Protein AF-A0A2V5ZTZ6-F1 (afdb_monomer_lite)

Radius of gyration: 26.8 Å; chains: 1; bounding box: 62×93×80 Å

Foldseek 3Di:
DDDDDDDDDDDDDDDDDPPPDPPPDPADEAEDVPNPPAPQVLLPPQSHQEYEYFFDEHQAQHEHAEAHEYEWLQFPHFLPPDDQSDRSAHEYEHPDQDEATESYEYNAENYEDGGHRFEFAHHADAEQEHYEYEQRHAQYEYERYEQEHSADAHQDPRFEGEDYEYEQAHENYEYERYEHEPFETQAETEPYEAYAPPRPYHHEQYEAENYEHEHTAYQHYEYEDYEYHHQNEYENYEYYQYEQEHTHYAEAYEPYHANAAYAQYEAANYEYYHQHYPYLHYEDAEAEHYLRQLNYEHALYEQLYWQSYADYEYDPVSCVVCVPRAHAQFAYHQNALQFADDPVSPVHGGYHYYPRYDYPQYFSDHPPPTDRHRVQADQALVCLPPCSQQSHAQPVRHGAPHSVRSSCCNVPVD

Sequence (414 aa):
MPKLKTIGAVALAAALALLVAPASQAVTTCNVPGDHATIQSAATDASCDIIKVAPGVYNENVTVTHSCEIDGAQAGNPFSGRTSGGPGESTVNSTSTVGSSARFTILAIDVTIDGFTIKNNANTLGAATGVVVKGVGNDAVIVNNILDTITTPDTSSNGTAQAVYLENGPDGVNIENNEMKNISSNRSAKGVLIGDSAAPSPSNNVQVKGNSIHDVTSTTRGAYGVSMGNIMGASGLMILKNDITNLNGGCWIHAIGMERDTPSLVVMDNNISALNTGSLDRTAVWFESNPSFGSALVHNNNFDLTPAAYGIAVHPLLAAAFPNASVNGTCNWWNSPSGPTTPSNPAGTGAQVSSNVSYNPWLIAPAPGGNCFGGNVPTAAAQCKNGGWMTSTRSDGSTFKNQGDCIQYVNTGK

Secondary structure (DSSP, 8-state):
--PPPP-PPPP---------PPP-PPPPEEEETTT-SSHHHHHT-TT-SEEEEPSEEEE--EEE-S--EEE-TTTTS-STT--TT-TTSEEEE---SSS-EEEEEE-SSS-EEESEEEEEE--SSS-EEEEEE-TT-TT-EEES-EEEEEEE---STT--EEEEEE-S--SS-EEES-EEEEEEESS-EEEEEE--TT-SS--TT-EEES-EE--EEESSSEEEEEEE--TT--TT-EEES-EE--EEESSEEEEEEE-S--TT-EEES-EEE-EE-SSS-EEEEEESS-TTGGG-EEES-EEE--TTSEEEEE-HHHHHHSTT--EE-TT-B-SSTT-EEBTTBTT--EEEE-TTEE--SEESSSTTT--EEET-S--STTTTTTTGGGT-B-TTSPBPSSHHHHHHHHHH--

Structure (mmCIF, N/CA/C/O backbone):
data_AF-A0A2V5ZTZ6-F1
#
_entry.id   AF-A0A2V5ZTZ6-F1
#
loop_
_atom_site.group_PDB
_atom_site.id
_atom_site.type_symbol
_atom_site.label_atom_id
_atom_site.label_alt_id
_atom_site.label_comp_id
_atom_site.label_asym_id
_atom_site.label_entity_id
_atom_site.label_seq_id
_atom_site.pdbx_PDB_ins_code
_atom_site.Cartn_x
_atom_site.Cartn_y
_atom_site.Cartn_z
_atom_site.occupancy
_atom_site.B_iso_or_equiv
_atom_site.auth_seq_id
_atom_site.auth_comp_id
_atom_site.auth_asym_id
_atom_site.auth_atom_id
_atom_site.pdbx_PDB_model_num
ATOM 1 N N . MET A 1 1 ? 35.922 -71.800 31.425 1.00 34.78 1 MET A N 1
ATOM 2 C CA . MET A 1 1 ? 35.309 -70.837 30.482 1.00 34.78 1 MET A CA 1
ATOM 3 C C . MET A 1 1 ? 33.807 -71.109 30.451 1.00 34.78 1 MET A C 1
ATOM 5 O O . MET A 1 1 ? 33.491 -72.284 30.341 1.00 34.78 1 MET A O 1
ATOM 9 N N . PRO A 1 2 ? 32.883 -70.133 30.492 1.00 42.34 2 PRO A N 1
ATOM 10 C CA . PRO A 1 2 ? 32.858 -68.830 31.159 1.00 42.34 2 PRO A CA 1
ATOM 11 C C . PRO A 1 2 ? 31.794 -68.761 32.291 1.00 42.34 2 PRO A C 1
ATOM 13 O O . PRO A 1 2 ? 30.915 -69.607 32.413 1.00 42.34 2 PRO A O 1
ATOM 16 N N . LYS A 1 3 ? 31.906 -67.725 33.132 1.00 39.28 3 LYS A N 1
ATOM 17 C CA . LYS A 1 3 ? 30.974 -67.343 34.207 1.00 39.28 3 LYS A CA 1
ATOM 18 C C . LYS A 1 3 ? 29.676 -66.772 33.611 1.00 39.28 3 LYS A C 1
ATOM 20 O O . LYS A 1 3 ? 29.757 -65.853 32.797 1.00 39.28 3 LYS A O 1
ATOM 25 N N . LEU A 1 4 ? 28.510 -67.254 34.046 1.00 36.12 4 LEU A N 1
ATOM 26 C CA . LEU A 1 4 ? 27.215 -66.646 33.719 1.00 36.12 4 LEU A CA 1
ATOM 27 C C . LEU A 1 4 ? 26.954 -65.461 34.664 1.00 36.12 4 LEU A C 1
ATOM 29 O O . LEU A 1 4 ? 26.982 -65.612 35.884 1.00 36.12 4 LEU A O 1
ATOM 33 N N . LYS A 1 5 ? 26.765 -64.273 34.082 1.00 40.12 5 LYS A N 1
ATOM 34 C CA . LYS A 1 5 ? 26.452 -63.017 34.772 1.00 40.12 5 LYS A CA 1
ATOM 35 C C . LYS A 1 5 ? 24.967 -62.961 35.133 1.00 40.12 5 LYS A C 1
ATOM 37 O O . LYS A 1 5 ? 24.113 -63.179 34.281 1.00 40.12 5 LYS A O 1
ATOM 42 N N . THR A 1 6 ? 24.692 -62.588 36.376 1.00 44.69 6 THR A N 1
ATOM 43 C CA . THR A 1 6 ? 23.394 -62.149 36.891 1.00 44.69 6 THR A CA 1
ATOM 44 C C . THR A 1 6 ? 22.947 -60.880 36.158 1.00 44.69 6 THR A C 1
ATOM 46 O O . THR A 1 6 ? 23.679 -59.891 36.155 1.00 44.69 6 THR A O 1
ATOM 49 N N . ILE A 1 7 ? 21.761 -60.892 35.545 1.00 43.97 7 ILE A N 1
ATOM 50 C CA . ILE A 1 7 ? 21.090 -59.692 35.026 1.00 43.97 7 ILE A CA 1
ATOM 51 C C . ILE A 1 7 ? 19.931 -59.393 35.977 1.00 43.97 7 ILE A C 1
ATOM 53 O O . ILE A 1 7 ? 19.023 -60.207 36.130 1.00 43.97 7 ILE A O 1
ATOM 57 N N . GLY A 1 8 ? 20.009 -58.249 36.658 1.00 37.72 8 GLY A N 1
ATOM 58 C CA . GLY A 1 8 ? 18.934 -57.718 37.490 1.00 37.72 8 GLY A CA 1
ATOM 59 C C . GLY A 1 8 ? 17.799 -57.174 36.625 1.00 37.72 8 GLY A C 1
ATOM 60 O O . GLY A 1 8 ? 18.041 -56.461 35.653 1.00 37.72 8 GLY A O 1
ATOM 61 N N . ALA A 1 9 ? 16.564 -57.517 36.984 1.00 39.88 9 ALA A N 1
ATOM 62 C CA . ALA A 1 9 ? 15.365 -56.942 36.395 1.00 39.88 9 ALA A CA 1
ATOM 63 C C . ALA A 1 9 ? 15.115 -55.551 37.000 1.00 39.88 9 ALA A C 1
ATOM 65 O O . ALA A 1 9 ? 14.920 -55.416 38.207 1.00 39.88 9 ALA A O 1
ATOM 66 N N . VAL A 1 10 ? 15.133 -54.521 36.156 1.00 41.59 10 VAL A N 1
ATOM 67 C CA . VAL A 1 10 ? 14.674 -53.168 36.492 1.00 41.59 10 VAL A CA 1
ATOM 68 C C . VAL A 1 10 ? 13.153 -53.151 36.340 1.00 41.59 10 VAL A C 1
ATOM 70 O O . VAL A 1 10 ? 12.635 -53.429 35.260 1.00 41.59 10 VAL A O 1
ATOM 73 N N . ALA A 1 11 ? 12.435 -52.856 37.424 1.00 41.31 11 ALA A N 1
ATOM 74 C CA . ALA A 1 11 ? 10.990 -52.665 37.401 1.00 41.31 11 ALA A CA 1
ATOM 75 C C . ALA A 1 11 ? 10.653 -51.336 36.703 1.00 41.31 11 ALA A C 1
ATOM 77 O O . ALA A 1 11 ? 11.054 -50.267 37.162 1.00 41.31 11 ALA A O 1
ATOM 78 N N . LEU A 1 12 ? 9.923 -51.410 35.590 1.00 38.31 12 LEU A N 1
ATOM 79 C CA . LEU A 1 12 ? 9.420 -50.252 34.858 1.00 38.31 12 LEU A CA 1
ATOM 80 C C . LEU A 1 12 ? 8.070 -49.837 35.467 1.00 38.31 12 LEU A C 1
ATOM 82 O O . LEU A 1 12 ? 7.050 -50.479 35.225 1.00 38.31 12 LEU A O 1
ATOM 86 N N . ALA A 1 13 ? 8.064 -48.789 36.290 1.00 42.53 13 ALA A N 1
ATOM 87 C CA . ALA A 1 13 ? 6.831 -48.157 36.750 1.00 42.53 13 ALA A CA 1
ATOM 88 C C . ALA A 1 13 ? 6.291 -47.255 35.629 1.00 42.53 13 ALA A C 1
ATOM 90 O O . ALA A 1 13 ? 6.868 -46.211 35.329 1.00 42.53 13 ALA A O 1
ATOM 91 N N . ALA A 1 14 ? 5.199 -47.669 34.985 1.00 46.06 14 ALA A N 1
ATOM 92 C CA . ALA A 1 14 ? 4.486 -46.836 34.027 1.00 46.06 14 ALA A CA 1
ATOM 93 C C . ALA A 1 14 ? 3.700 -45.753 34.784 1.00 46.06 14 ALA A C 1
ATOM 95 O O . ALA A 1 14 ? 2.703 -46.043 35.444 1.00 46.06 14 ALA A O 1
ATOM 96 N N . ALA A 1 15 ? 4.160 -44.504 34.701 1.00 45.56 15 ALA A N 1
ATOM 97 C CA . ALA A 1 15 ? 3.392 -43.347 35.138 1.00 45.56 15 ALA A CA 1
ATOM 98 C C . ALA A 1 15 ? 2.263 -43.096 34.126 1.00 45.56 15 ALA A C 1
ATOM 100 O O . ALA A 1 15 ? 2.507 -42.688 32.991 1.00 45.56 15 ALA A O 1
ATOM 101 N N . LEU A 1 16 ? 1.027 -43.380 34.532 1.00 44.06 16 LEU A N 1
ATOM 102 C CA . LEU A 1 16 ? -0.172 -43.078 33.760 1.00 44.06 16 LEU A CA 1
ATOM 103 C C . LEU A 1 16 ? -0.429 -41.564 33.842 1.00 44.06 16 LEU A C 1
ATOM 105 O O . LEU A 1 16 ? -0.977 -41.073 34.827 1.00 44.06 16 LEU A O 1
ATOM 109 N N . ALA A 1 17 ? 0.016 -40.814 32.833 1.00 47.84 17 ALA A N 1
ATOM 110 C CA . ALA A 1 17 ? -0.314 -39.401 32.696 1.00 47.84 17 ALA A CA 1
ATOM 111 C C . ALA A 1 17 ? -1.806 -39.266 32.350 1.00 47.84 17 ALA A C 1
ATOM 113 O O . ALA A 1 17 ? -2.241 -39.644 31.262 1.00 47.84 17 ALA A O 1
ATOM 114 N N . LEU A 1 18 ? -2.595 -38.749 33.292 1.00 45.50 18 LEU A N 1
ATOM 115 C CA . LEU A 1 18 ? -3.958 -38.290 33.040 1.00 45.50 18 LEU A CA 1
ATOM 116 C C . LEU A 1 18 ? -3.898 -37.140 32.025 1.00 45.50 18 LEU A C 1
ATOM 118 O O . LEU A 1 18 ? -3.498 -36.027 32.360 1.00 45.50 18 LEU A O 1
ATOM 122 N N . LEU A 1 19 ? -4.281 -37.424 30.780 1.00 45.88 19 LEU A N 1
ATOM 123 C CA . LEU A 1 19 ? -4.576 -36.419 29.763 1.00 45.88 19 LEU A CA 1
ATOM 124 C C . LEU A 1 19 ? -5.834 -35.663 30.202 1.00 45.88 19 LEU A C 1
ATOM 126 O O . LEU A 1 19 ? -6.956 -36.082 29.926 1.00 45.88 19 LEU A O 1
ATOM 130 N N . VAL A 1 20 ? -5.647 -34.562 30.927 1.00 53.38 20 VAL A N 1
ATOM 131 C CA . VAL A 1 20 ? -6.710 -33.578 31.128 1.00 53.38 20 VAL A CA 1
ATOM 132 C C . VAL A 1 20 ? -6.889 -32.880 29.785 1.00 53.38 20 VAL A C 1
ATOM 134 O O . VAL A 1 20 ? -6.042 -32.087 29.380 1.00 53.38 20 VAL A O 1
ATOM 137 N N . ALA A 1 21 ? -7.954 -33.223 29.059 1.00 53.81 21 ALA A N 1
ATOM 138 C CA . ALA A 1 21 ? -8.371 -32.429 27.913 1.00 53.81 21 ALA A CA 1
ATOM 139 C C . ALA A 1 21 ? -8.603 -30.992 28.411 1.00 53.81 21 ALA A C 1
ATOM 141 O O . ALA A 1 21 ? -9.326 -30.828 29.402 1.00 53.81 21 ALA A O 1
ATOM 142 N N . PRO A 1 22 ? -7.982 -29.963 27.805 1.00 54.72 22 PRO A N 1
ATOM 143 C CA . PRO A 1 22 ? -8.272 -28.593 28.191 1.00 54.72 22 PRO A CA 1
ATOM 144 C C . PRO A 1 22 ? -9.772 -28.371 28.009 1.00 54.72 22 PRO A C 1
ATOM 146 O O . PRO A 1 22 ? -10.335 -28.694 26.961 1.00 54.72 22 PRO A O 1
ATOM 149 N N . ALA A 1 23 ? -10.433 -27.892 29.062 1.00 57.75 23 ALA A N 1
ATOM 150 C CA . ALA A 1 23 ? -11.825 -27.498 28.967 1.00 57.75 23 ALA A CA 1
ATOM 151 C C . ALA A 1 23 ? -11.928 -26.437 27.866 1.00 57.75 23 ALA A C 1
ATOM 153 O O . ALA A 1 23 ? -11.261 -25.406 27.943 1.00 57.75 23 ALA A O 1
ATOM 154 N N . SER A 1 24 ? -12.725 -26.718 26.834 1.00 56.78 24 SER A N 1
ATOM 155 C CA . SER A 1 24 ? -13.100 -25.728 25.829 1.00 56.78 24 SER A CA 1
ATOM 156 C C . SER A 1 24 ? -13.794 -24.592 26.569 1.00 56.78 24 SER A C 1
ATOM 158 O O . SER A 1 24 ? -14.927 -24.767 27.022 1.00 56.78 24 SER A O 1
ATOM 160 N N . GLN A 1 25 ? -13.108 -23.464 26.758 1.00 62.56 25 GLN A N 1
ATOM 161 C CA . GLN A 1 25 ? -13.769 -22.268 27.265 1.00 62.56 25 GLN A CA 1
ATOM 162 C C . GLN A 1 25 ? -14.837 -21.874 26.242 1.00 62.56 25 GLN A C 1
ATOM 164 O O . GLN A 1 25 ? -14.611 -21.958 25.033 1.00 62.56 25 GLN A O 1
ATOM 169 N N . ALA A 1 26 ? -16.041 -21.578 26.725 1.00 78.12 26 ALA A N 1
ATOM 170 C CA . ALA A 1 26 ? -17.109 -21.115 25.859 1.00 78.12 26 ALA A CA 1
ATOM 171 C C . ALA A 1 26 ? -16.750 -19.704 25.389 1.00 78.12 26 ALA A C 1
ATOM 173 O O . ALA A 1 26 ? -16.472 -18.849 26.224 1.00 78.12 26 ALA A O 1
ATOM 174 N N . VAL A 1 27 ? -16.757 -19.490 24.073 1.00 88.06 27 VAL A N 1
ATOM 175 C CA . VAL A 1 27 ? -16.542 -18.170 23.473 1.00 88.06 27 VAL A CA 1
ATOM 176 C C . VAL A 1 27 ? -17.645 -17.233 23.959 1.00 88.06 27 VAL A C 1
ATOM 178 O O . VAL A 1 27 ? -18.832 -17.515 23.771 1.00 88.06 27 VAL A O 1
ATOM 181 N N . THR A 1 28 ? -17.259 -16.138 24.596 1.00 96.44 28 THR A N 1
ATOM 182 C CA . THR A 1 28 ? -18.169 -15.148 25.165 1.00 96.44 28 THR A CA 1
ATOM 183 C C . THR A 1 28 ? -18.367 -14.006 24.177 1.00 96.44 28 THR A C 1
ATOM 185 O O . THR A 1 28 ? -17.415 -13.371 23.723 1.00 96.44 28 THR A O 1
ATOM 188 N N . THR A 1 29 ? -19.626 -13.743 23.829 1.00 98.00 29 THR A N 1
ATOM 189 C CA . THR A 1 29 ? -20.008 -12.653 22.926 1.00 98.00 29 THR A CA 1
ATOM 190 C C . THR A 1 29 ? -20.604 -11.491 23.708 1.00 98.00 29 THR A C 1
ATOM 192 O O . THR A 1 29 ? -21.544 -11.685 24.475 1.00 98.00 29 THR A O 1
ATOM 195 N N . CYS A 1 30 ? -20.101 -10.289 23.447 1.00 98.56 30 CYS A N 1
ATOM 196 C CA . CYS A 1 30 ? -20.550 -9.031 24.025 1.00 98.56 30 CYS A CA 1
ATOM 197 C C . CYS A 1 30 ? -21.150 -8.134 22.937 1.00 98.56 30 CYS A C 1
ATOM 199 O O . CYS A 1 30 ? -20.529 -7.907 21.899 1.00 98.56 30 CYS A O 1
ATOM 201 N N . ASN A 1 31 ? -22.350 -7.603 23.162 1.00 98.62 31 ASN A N 1
ATOM 202 C CA . ASN A 1 31 ? -23.074 -6.779 22.193 1.00 98.62 31 ASN A CA 1
ATOM 203 C C . ASN A 1 31 ? -22.972 -5.283 22.522 1.00 98.62 31 ASN A C 1
ATOM 205 O O . ASN A 1 31 ? -23.121 -4.877 23.678 1.00 98.62 31 ASN A O 1
ATOM 209 N N . VAL A 1 32 ? -22.778 -4.454 21.490 1.00 98.62 32 VAL A N 1
ATOM 210 C CA . VAL A 1 32 ? -22.626 -2.996 21.594 1.00 98.62 32 VAL A CA 1
ATOM 211 C C . VAL A 1 32 ? -23.535 -2.270 20.582 1.00 98.62 32 VAL A C 1
ATOM 213 O O . VAL A 1 32 ? -23.278 -2.333 19.384 1.00 98.62 32 VAL A O 1
ATOM 216 N N . PRO A 1 33 ? -24.541 -1.484 21.008 1.00 97.81 33 PRO A N 1
ATOM 217 C CA . PRO A 1 33 ? -25.041 -1.399 22.370 1.00 97.81 33 PRO A CA 1
ATOM 218 C C . PRO A 1 33 ? -25.793 -2.678 22.764 1.00 97.81 33 PRO A C 1
ATOM 220 O O . PRO A 1 33 ? -26.452 -3.309 21.939 1.00 97.81 33 PRO A O 1
ATOM 223 N N . GLY A 1 34 ? -25.736 -3.028 24.043 1.00 96.81 34 GLY A N 1
ATOM 224 C CA . GLY A 1 34 ? -26.423 -4.193 24.591 1.00 96.81 34 GLY A CA 1
ATOM 225 C C . GLY A 1 34 ? -25.870 -4.520 25.967 1.00 96.81 34 GLY A C 1
ATOM 226 O O . GLY A 1 34 ? -26.207 -3.846 26.938 1.00 96.81 34 GLY A O 1
ATOM 227 N N . ASP A 1 35 ? -24.977 -5.506 26.015 1.00 97.94 35 ASP A N 1
ATOM 228 C CA . ASP A 1 35 ? -24.222 -5.878 27.218 1.00 97.94 35 ASP A CA 1
ATOM 229 C C . ASP A 1 35 ? -23.312 -4.727 27.674 1.00 97.94 35 ASP A C 1
ATOM 231 O O . ASP A 1 35 ? -23.128 -4.484 28.866 1.00 97.94 35 ASP A O 1
ATOM 235 N N . HIS A 1 36 ? -22.813 -3.959 26.704 1.00 98.38 36 HIS A N 1
ATOM 236 C CA . HIS A 1 36 ? -21.977 -2.786 26.906 1.00 98.38 36 HIS A CA 1
ATOM 237 C C . HIS A 1 36 ? -22.566 -1.580 26.172 1.00 98.38 36 HIS A C 1
ATOM 239 O O . HIS A 1 36 ? -23.129 -1.700 25.083 1.00 98.38 36 HIS A O 1
ATOM 245 N N . ALA A 1 37 ? -22.441 -0.389 26.761 1.00 97.75 37 ALA A N 1
ATOM 246 C CA . ALA A 1 37 ? -22.966 0.843 26.165 1.00 97.75 37 ALA A CA 1
ATOM 247 C C . ALA A 1 37 ? -22.053 1.412 25.067 1.00 97.75 37 ALA A C 1
ATOM 249 O O . ALA A 1 37 ? -22.526 2.120 24.180 1.00 97.75 37 ALA A O 1
ATOM 250 N N . THR A 1 38 ? -20.751 1.127 25.143 1.00 97.94 38 THR A N 1
ATOM 251 C CA . THR A 1 38 ? -19.725 1.661 24.238 1.00 97.94 38 THR A CA 1
ATOM 252 C C . THR A 1 38 ? -18.763 0.566 23.800 1.00 97.94 38 THR A C 1
ATOM 254 O O . THR A 1 38 ? -18.580 -0.419 24.525 1.00 97.94 38 THR A O 1
ATOM 257 N N . ILE A 1 39 ? -18.105 0.760 22.655 1.00 98.44 39 ILE A N 1
ATOM 258 C CA . ILE A 1 39 ? -17.113 -0.194 22.145 1.00 98.44 39 ILE A CA 1
ATOM 259 C C . ILE A 1 39 ? -15.952 -0.290 23.134 1.00 98.44 39 ILE A C 1
ATOM 261 O O . ILE A 1 39 ? -15.530 -1.390 23.480 1.00 98.44 39 ILE A O 1
ATOM 265 N N . GLN A 1 40 ? -15.486 0.845 23.670 1.00 97.69 40 GLN A N 1
ATOM 266 C CA . GLN A 1 40 ? -14.411 0.854 24.658 1.00 97.69 40 GLN A CA 1
ATOM 267 C C . GLN A 1 40 ? -14.766 0.052 25.914 1.00 97.69 40 GLN A C 1
ATOM 269 O O . GLN A 1 40 ? -13.901 -0.625 26.458 1.00 97.69 40 GLN A O 1
ATOM 274 N N . SER A 1 41 ? -16.010 0.118 26.400 1.00 98.06 41 SER A N 1
ATOM 275 C CA . SER A 1 41 ? -16.384 -0.628 27.606 1.00 98.06 41 SER A CA 1
ATOM 276 C C . SER A 1 41 ? -16.367 -2.143 27.389 1.00 98.06 41 SER A C 1
ATOM 278 O O . SER A 1 41 ? -15.971 -2.853 28.306 1.00 98.06 41 SER A O 1
ATOM 280 N N . ALA A 1 42 ? -16.709 -2.620 26.187 1.00 98.38 42 ALA A N 1
ATOM 281 C CA . ALA A 1 42 ? -16.557 -4.026 25.813 1.00 98.38 42 ALA A CA 1
ATOM 282 C C . ALA A 1 42 ? -15.079 -4.398 25.596 1.00 98.38 42 ALA A C 1
ATOM 284 O O . ALA A 1 42 ? -14.621 -5.423 26.079 1.00 98.38 42 ALA A O 1
ATOM 285 N N . ALA A 1 43 ? -14.295 -3.534 24.941 1.00 98.00 43 ALA A N 1
ATOM 286 C CA . ALA A 1 43 ? -12.868 -3.764 24.689 1.00 98.00 43 ALA A CA 1
ATOM 287 C C . ALA A 1 43 ? -11.995 -3.745 25.960 1.00 98.00 43 ALA A C 1
ATOM 289 O O . ALA A 1 43 ? -10.869 -4.231 25.936 1.00 98.00 43 ALA A O 1
ATOM 290 N N . THR A 1 44 ? -12.494 -3.180 27.062 1.00 97.44 44 THR A N 1
ATOM 291 C CA . THR A 1 44 ? -11.861 -3.255 28.390 1.00 97.44 44 THR A CA 1
ATOM 292 C C . THR A 1 44 ? -12.245 -4.536 29.141 1.00 97.44 44 THR A C 1
ATOM 294 O O . THR A 1 44 ? -11.541 -4.943 30.067 1.00 97.44 44 THR A O 1
ATOM 297 N N . ASP A 1 45 ? -13.368 -5.160 28.785 1.00 97.44 45 ASP A N 1
ATOM 298 C CA . ASP A 1 45 ? -13.835 -6.381 29.427 1.00 97.44 45 ASP A CA 1
ATOM 299 C C . ASP A 1 45 ? -13.116 -7.593 28.828 1.00 97.44 45 ASP A C 1
ATOM 301 O O . ASP A 1 45 ? -13.455 -8.088 27.755 1.00 97.44 45 ASP A O 1
ATOM 305 N N . ALA A 1 46 ? -12.107 -8.078 29.552 1.00 96.50 46 ALA A N 1
ATOM 306 C CA . ALA A 1 46 ? -11.300 -9.226 29.148 1.00 96.50 46 ALA A CA 1
ATOM 307 C C . ALA A 1 46 ? -12.086 -10.548 29.071 1.00 96.50 46 ALA A C 1
ATOM 309 O O . ALA A 1 46 ? -11.518 -11.553 28.655 1.00 96.50 46 ALA A O 1
ATOM 310 N N . SER A 1 47 ? -13.356 -10.576 29.496 1.00 96.25 47 SER A N 1
ATOM 311 C CA . SER A 1 47 ? -14.233 -11.725 29.270 1.00 96.25 47 SER A CA 1
ATOM 312 C C . SER A 1 47 ? -14.873 -11.726 27.882 1.00 96.25 47 SER A C 1
ATOM 314 O O . SER A 1 47 ? -15.386 -12.759 27.478 1.00 96.25 47 SER A O 1
ATOM 316 N N . CYS A 1 48 ? -14.838 -10.615 27.141 1.00 97.81 48 CYS A N 1
ATOM 317 C CA . CYS A 1 48 ? -15.362 -10.548 25.782 1.00 97.81 48 CYS A CA 1
ATOM 318 C C . CYS A 1 48 ? -14.352 -11.120 24.780 1.00 97.81 48 CYS A C 1
ATOM 320 O O . CYS A 1 48 ? -13.373 -10.451 24.444 1.00 97.81 48 CYS A O 1
ATOM 322 N N . ASP A 1 49 ? -14.631 -12.317 24.260 1.00 97.94 49 ASP A N 1
ATOM 323 C CA . ASP A 1 49 ? -13.866 -12.917 23.160 1.00 97.94 49 ASP A CA 1
ATOM 324 C C . ASP A 1 49 ? -14.287 -12.321 21.807 1.00 97.94 49 ASP A C 1
ATOM 326 O O . ASP A 1 49 ? -13.449 -12.047 20.951 1.00 97.94 49 ASP A O 1
ATOM 330 N N . ILE A 1 50 ? -15.596 -12.096 21.628 1.00 98.50 50 ILE A N 1
ATOM 331 C CA . ILE A 1 50 ? -16.184 -11.489 20.426 1.00 98.50 50 ILE A CA 1
ATOM 332 C C . ILE A 1 50 ? -17.025 -10.278 20.829 1.00 98.50 50 ILE A C 1
ATOM 334 O O . ILE A 1 50 ? -17.966 -10.396 21.613 1.00 98.50 50 ILE A O 1
ATOM 338 N N . ILE A 1 51 ? -16.740 -9.117 20.250 1.00 98.81 51 ILE A N 1
ATOM 339 C CA . ILE A 1 51 ? -17.459 -7.862 20.469 1.00 98.81 51 ILE A CA 1
ATOM 340 C C . ILE A 1 51 ? -18.258 -7.537 19.205 1.00 98.81 51 ILE A C 1
ATOM 342 O O . ILE A 1 51 ? -17.704 -7.063 18.218 1.00 98.81 51 ILE A O 1
ATOM 346 N N . LYS A 1 52 ? -19.574 -7.766 19.235 1.00 98.81 52 LYS A N 1
ATOM 347 C CA . LYS A 1 52 ? -20.493 -7.454 18.129 1.00 98.81 52 LYS A CA 1
ATOM 348 C C . LYS A 1 52 ? -21.001 -6.021 18.258 1.00 98.81 52 LYS A C 1
ATOM 350 O O . LYS A 1 52 ? -21.763 -5.700 19.171 1.00 98.81 52 LYS A O 1
ATOM 355 N N . VAL A 1 53 ? -20.619 -5.163 17.322 1.00 98.88 53 VAL A N 1
ATOM 356 C CA . VAL A 1 53 ? -21.021 -3.758 17.267 1.00 98.88 53 VAL A CA 1
ATOM 357 C C . VAL A 1 53 ? -22.144 -3.586 16.247 1.00 98.88 53 VAL A C 1
ATOM 359 O O . VAL A 1 53 ? -22.000 -3.881 15.064 1.00 98.88 53 VAL A O 1
ATOM 362 N N . ALA A 1 54 ? -23.297 -3.110 16.707 1.00 98.75 54 ALA A N 1
ATOM 363 C CA . ALA A 1 54 ? -24.456 -2.853 15.866 1.00 98.75 54 ALA A CA 1
ATOM 364 C C . ALA A 1 54 ? -24.228 -1.637 14.939 1.00 98.75 54 ALA A C 1
ATOM 366 O O . ALA A 1 54 ? -23.300 -0.847 15.152 1.00 98.75 54 ALA A O 1
ATOM 367 N N . PRO A 1 55 ? -25.066 -1.438 13.902 1.00 98.69 55 PRO A N 1
ATOM 368 C CA . PRO A 1 55 ? -25.014 -0.223 13.097 1.00 98.69 55 PRO A CA 1
ATOM 369 C C . PRO A 1 55 ? -25.232 1.023 13.959 1.00 98.69 55 PRO A C 1
ATOM 371 O O . PRO A 1 55 ? -26.137 1.066 14.795 1.00 98.69 55 PRO A O 1
ATOM 374 N N . GLY A 1 56 ? -24.428 2.057 13.737 1.00 98.06 56 GLY A N 1
ATOM 375 C CA . GLY A 1 56 ? -24.482 3.272 14.539 1.00 98.06 56 GLY A CA 1
ATOM 376 C C . GLY A 1 56 ? -23.214 4.104 14.445 1.00 98.06 56 GLY A C 1
ATOM 377 O O . GLY A 1 56 ? -22.199 3.671 13.903 1.00 98.06 56 GLY A O 1
ATOM 378 N N . VAL A 1 57 ? -23.273 5.322 14.981 1.00 97.25 57 VAL A N 1
ATOM 379 C CA . VAL A 1 57 ? -22.107 6.205 15.090 1.00 97.25 57 VAL A CA 1
ATOM 380 C C . VAL A 1 57 ? -21.563 6.140 16.513 1.00 97.25 57 VAL A C 1
ATOM 382 O O . VAL A 1 57 ? -22.260 6.489 17.464 1.00 97.25 57 VAL A O 1
ATOM 385 N N . TYR A 1 58 ? -20.300 5.749 16.632 1.00 96.69 58 TYR A N 1
ATOM 386 C CA . TYR A 1 58 ? -19.559 5.603 17.877 1.00 96.69 58 TYR A CA 1
ATOM 387 C C . TYR A 1 58 ? -18.422 6.620 17.878 1.00 96.69 58 TYR A C 1
ATOM 389 O O . TYR A 1 58 ? -17.394 6.459 17.218 1.00 96.69 58 TYR A O 1
ATOM 397 N N . ASN A 1 59 ? -18.622 7.724 18.591 1.00 93.56 59 ASN A N 1
ATOM 398 C CA . ASN A 1 59 ? -17.592 8.745 18.728 1.00 93.56 59 ASN A CA 1
ATOM 399 C C . ASN A 1 59 ? -16.642 8.313 19.858 1.00 93.56 59 ASN A C 1
ATOM 401 O O . ASN A 1 59 ? -16.821 8.697 21.013 1.00 93.56 59 ASN A O 1
ATOM 405 N N . GLU A 1 60 ? -15.660 7.472 19.533 1.00 93.19 60 GLU A N 1
ATOM 406 C CA . GLU A 1 60 ? -14.763 6.835 20.502 1.00 93.19 60 GLU A CA 1
ATOM 407 C C . GLU A 1 60 ? -13.302 6.809 20.012 1.00 93.19 60 GLU A C 1
ATOM 409 O O . GLU A 1 60 ? -13.013 6.867 18.814 1.00 93.19 60 GLU A O 1
ATOM 414 N N . ASN A 1 61 ? -12.372 6.724 20.968 1.00 92.75 61 ASN A N 1
ATOM 415 C CA . ASN A 1 61 ? -11.013 6.222 20.761 1.00 92.75 61 ASN A CA 1
ATOM 416 C C . ASN A 1 61 ? -10.949 4.879 21.494 1.00 92.75 61 ASN A C 1
ATOM 418 O O . ASN A 1 61 ? -10.972 4.877 22.724 1.00 92.75 61 ASN A O 1
ATOM 422 N N . VAL A 1 62 ? -10.905 3.765 20.773 1.00 96.12 62 VAL A N 1
ATOM 423 C CA . VAL A 1 62 ? -10.939 2.426 21.365 1.00 96.12 62 VAL A CA 1
ATOM 424 C C . VAL A 1 62 ? -9.516 1.917 21.556 1.00 96.12 62 VAL A C 1
ATOM 426 O O . VAL A 1 62 ? -8.734 1.840 20.612 1.00 96.12 62 VAL A O 1
ATOM 429 N N . THR A 1 63 ? -9.175 1.557 22.783 1.00 97.31 63 THR 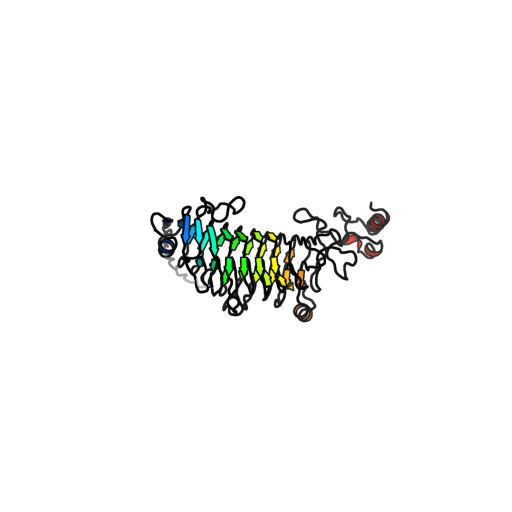A N 1
ATOM 430 C CA . THR A 1 63 ? -7.939 0.862 23.141 1.00 97.31 63 THR A CA 1
ATOM 431 C C . THR A 1 63 ? -8.275 -0.580 23.487 1.00 97.31 63 THR A C 1
ATOM 433 O O . THR A 1 63 ? -9.116 -0.815 24.355 1.00 97.31 63 THR A O 1
ATOM 436 N N . VAL A 1 64 ? -7.618 -1.523 22.813 1.00 98.25 64 VAL A N 1
ATOM 437 C CA . VAL A 1 64 ? -7.848 -2.966 22.944 1.00 98.25 64 VAL A CA 1
ATOM 438 C C . VAL A 1 64 ? -6.665 -3.588 23.673 1.00 98.25 64 VAL A C 1
ATOM 440 O O . VAL A 1 64 ? -5.533 -3.494 23.196 1.00 98.25 64 VAL A O 1
ATOM 443 N N . THR A 1 65 ? -6.909 -4.175 24.845 1.00 96.69 65 THR A N 1
ATOM 444 C CA . THR A 1 65 ? -5.854 -4.637 25.769 1.00 96.69 65 THR A CA 1
ATOM 445 C C . THR A 1 65 ? -5.817 -6.148 25.982 1.00 96.69 65 THR A C 1
ATOM 447 O O . THR A 1 65 ? -4.982 -6.632 26.744 1.00 96.69 65 THR A O 1
ATOM 450 N N . HIS A 1 66 ? -6.683 -6.897 25.306 1.00 97.75 66 HIS A N 1
ATOM 451 C CA . HIS A 1 66 ? -6.701 -8.359 25.287 1.00 97.75 66 HIS A CA 1
ATOM 452 C C . HIS A 1 66 ? -6.992 -8.866 23.871 1.00 97.75 66 HIS A C 1
ATOM 454 O O . HIS A 1 66 ? -7.432 -8.094 23.022 1.00 97.75 66 HIS A O 1
ATOM 460 N N . SER A 1 67 ? -6.700 -10.141 23.613 1.00 98.31 67 SER A N 1
ATOM 461 C CA . SER A 1 67 ? -7.049 -10.782 22.340 1.00 98.31 67 SER A CA 1
ATOM 462 C C . SER A 1 67 ? -8.567 -10.898 22.235 1.00 98.31 67 SER A C 1
ATOM 464 O O . SER A 1 67 ? -9.208 -11.392 23.163 1.00 98.31 67 SER A O 1
ATOM 466 N N . CYS A 1 68 ? -9.128 -10.408 21.134 1.00 98.31 68 CYS A N 1
ATOM 467 C CA . CYS A 1 68 ? -10.550 -10.495 20.832 1.00 98.31 68 CYS A CA 1
ATOM 468 C C . CYS A 1 68 ? -10.821 -10.200 19.352 1.00 98.31 68 CYS A C 1
ATOM 470 O O . CYS A 1 68 ? -10.004 -9.605 18.640 1.00 98.31 68 CYS A O 1
ATOM 472 N N . GLU A 1 69 ? -12.005 -10.588 18.897 1.00 98.75 69 GLU A N 1
ATOM 473 C CA . GLU A 1 69 ? -12.578 -10.156 17.627 1.00 98.75 69 GLU A CA 1
ATOM 474 C C . GLU A 1 69 ? -13.533 -8.990 17.892 1.00 98.75 69 GLU A C 1
ATOM 476 O O . GLU A 1 69 ? -14.447 -9.090 18.710 1.00 98.75 69 GLU A O 1
ATOM 481 N N . ILE A 1 70 ? -13.313 -7.861 17.225 1.00 98.88 70 ILE A N 1
ATOM 482 C CA . ILE A 1 70 ? -14.214 -6.715 17.258 1.00 98.88 70 ILE A CA 1
ATOM 483 C C . ILE A 1 70 ? -14.855 -6.606 15.884 1.00 98.88 70 ILE A C 1
ATOM 485 O O . ILE A 1 70 ? -14.205 -6.253 14.900 1.00 98.88 70 ILE A O 1
ATOM 489 N N . ASP A 1 71 ? -16.152 -6.871 15.859 1.00 98.88 71 ASP A N 1
ATOM 490 C CA . ASP A 1 71 ? -16.951 -6.978 14.654 1.00 98.88 71 ASP A CA 1
ATOM 491 C C . ASP A 1 71 ? -17.874 -5.784 14.526 1.00 98.88 71 ASP A C 1
ATOM 493 O O . ASP A 1 71 ? -18.824 -5.617 15.292 1.00 98.88 71 ASP A O 1
ATOM 497 N N . GLY A 1 72 ? -17.627 -4.965 13.517 1.00 98.88 72 GLY A N 1
ATOM 498 C CA . GLY A 1 72 ? -18.574 -3.967 13.066 1.00 98.88 72 GLY A CA 1
ATOM 499 C C . GLY A 1 72 ? -19.816 -4.621 12.470 1.00 98.88 72 GLY A C 1
ATOM 500 O O . GLY A 1 72 ? -19.860 -5.813 12.162 1.00 98.88 72 GLY A O 1
ATOM 501 N N . ALA A 1 73 ? -20.832 -3.807 12.217 1.00 98.50 73 ALA A N 1
ATOM 502 C CA . ALA A 1 73 ? -22.092 -4.245 11.626 1.00 98.50 73 ALA A CA 1
ATOM 503 C C . ALA A 1 73 ? -21.949 -4.933 10.257 1.00 98.50 73 ALA A C 1
ATOM 505 O O . ALA A 1 73 ? -22.897 -5.559 9.783 1.00 98.50 73 ALA A O 1
ATOM 506 N N . GLN A 1 74 ? -20.792 -4.785 9.608 1.00 98.62 74 GLN A N 1
ATOM 507 C CA . GLN A 1 74 ? -20.468 -5.379 8.317 1.00 98.62 74 GLN A CA 1
ATOM 508 C C . GLN A 1 74 ? -19.324 -6.396 8.406 1.00 98.62 74 GLN A C 1
ATOM 510 O O . GLN A 1 74 ? -18.677 -6.653 7.392 1.00 98.62 74 GLN A O 1
ATOM 515 N N . ALA A 1 75 ? -19.053 -6.959 9.587 1.00 98.69 75 ALA A N 1
ATOM 516 C CA . ALA A 1 75 ? -18.042 -8.001 9.741 1.00 98.69 75 ALA A CA 1
ATOM 517 C C . ALA A 1 75 ? -18.296 -9.164 8.767 1.00 98.69 75 ALA A C 1
ATOM 519 O O . ALA A 1 75 ? -19.442 -9.566 8.535 1.00 98.69 75 ALA A O 1
ATOM 520 N N . GLY A 1 76 ? -17.228 -9.653 8.140 1.00 98.25 76 GLY A N 1
ATOM 521 C CA . GLY A 1 76 ? -17.266 -10.658 7.080 1.00 98.25 76 GLY A CA 1
ATOM 522 C C . GLY A 1 76 ? -17.781 -10.175 5.715 1.00 98.25 76 GLY A C 1
ATOM 523 O O . GLY A 1 76 ? -17.688 -10.930 4.744 1.00 98.25 76 GLY A O 1
ATOM 524 N N . ASN A 1 77 ? -18.302 -8.948 5.591 1.00 98.19 77 ASN A N 1
ATOM 525 C CA . ASN A 1 77 ? -18.790 -8.409 4.319 1.00 98.19 77 ASN A CA 1
ATOM 526 C C . ASN A 1 77 ? -17.727 -7.525 3.649 1.00 98.19 77 ASN A C 1
ATOM 528 O O . ASN A 1 77 ? -17.263 -6.560 4.265 1.00 98.19 77 ASN A O 1
ATOM 532 N N . PRO A 1 78 ? -17.394 -7.758 2.364 1.00 97.12 78 PRO A N 1
ATOM 533 C CA . PRO A 1 78 ? -16.389 -6.963 1.663 1.00 97.12 78 PRO A CA 1
ATOM 534 C C . PRO A 1 78 ? -16.784 -5.482 1.611 1.00 97.12 78 PRO A C 1
ATOM 536 O O . PRO A 1 78 ? -17.965 -5.153 1.520 1.00 97.12 78 PRO A O 1
ATOM 539 N N . PHE A 1 79 ? -15.797 -4.579 1.591 1.00 96.12 79 PHE A N 1
ATOM 540 C CA . PHE A 1 79 ? -16.048 -3.134 1.464 1.00 96.12 79 PHE A CA 1
ATOM 541 C C . PHE A 1 79 ? -16.781 -2.762 0.162 1.00 96.12 79 PHE A C 1
ATOM 543 O O . PHE A 1 79 ? -17.471 -1.746 0.096 1.00 96.12 79 PHE A O 1
ATOM 550 N N . SER A 1 80 ? -16.637 -3.570 -0.893 1.00 94.62 80 SER A N 1
ATOM 551 C CA . SER A 1 80 ? -17.262 -3.299 -2.187 1.00 94.62 80 SER A CA 1
ATOM 552 C C . SER A 1 80 ? -18.788 -3.293 -2.069 1.00 94.62 80 SER A C 1
ATOM 554 O O . SER A 1 80 ? -19.395 -4.247 -1.589 1.00 94.62 80 SER A O 1
ATOM 556 N N . GLY A 1 81 ? -19.418 -2.203 -2.512 1.00 93.31 81 GLY A N 1
ATOM 557 C CA . GLY A 1 81 ? -20.868 -2.007 -2.421 1.00 93.31 81 GLY A CA 1
ATOM 558 C C . GLY A 1 81 ? -21.354 -1.436 -1.084 1.00 93.31 81 GLY A C 1
ATOM 559 O O . GLY A 1 81 ? -22.517 -1.042 -0.987 1.00 93.31 81 GLY A O 1
ATOM 560 N N . ARG A 1 82 ? -20.480 -1.320 -0.077 1.00 97.19 82 ARG A N 1
ATOM 561 C CA . ARG A 1 82 ? -20.773 -0.587 1.159 1.00 97.19 82 ARG A CA 1
ATOM 562 C C . ARG A 1 82 ? -20.591 0.914 0.951 1.00 97.19 82 ARG A C 1
ATOM 564 O O . ARG A 1 82 ? -19.869 1.372 0.069 1.00 97.19 82 ARG A O 1
ATOM 571 N N . THR A 1 83 ? -21.291 1.703 1.762 1.00 97.12 83 THR A N 1
ATOM 572 C CA . THR A 1 83 ? -21.208 3.169 1.733 1.00 97.12 83 THR A CA 1
ATOM 573 C C . THR A 1 83 ? -20.632 3.654 3.052 1.00 97.12 83 THR A C 1
ATOM 575 O O . THR A 1 83 ? -21.244 3.437 4.093 1.00 97.12 83 THR A O 1
ATOM 578 N N . SER A 1 84 ? -19.491 4.347 2.996 1.00 97.12 84 SER A N 1
ATOM 579 C CA . SER A 1 84 ? -18.826 4.946 4.162 1.00 97.12 84 SER A CA 1
ATOM 580 C C . SER A 1 84 ? -19.800 5.751 5.026 1.00 97.12 84 SER A C 1
ATOM 582 O O . SER A 1 84 ? -20.336 6.774 4.593 1.00 97.12 84 SER A O 1
ATOM 584 N N . GLY A 1 85 ? -20.006 5.318 6.270 1.00 94.62 85 GLY A N 1
ATOM 585 C CA . GLY A 1 85 ? -20.891 5.994 7.221 1.00 94.62 85 GLY A CA 1
ATOM 586 C C . GLY A 1 85 ? -22.383 5.862 6.909 1.00 94.62 85 GLY A C 1
ATOM 587 O O . GLY A 1 85 ? -23.186 6.640 7.423 1.00 94.62 85 GLY A O 1
ATOM 588 N N . GLY A 1 86 ? -22.757 4.919 6.041 1.00 96.44 86 GLY A N 1
ATOM 589 C CA . GLY A 1 86 ? -24.147 4.601 5.746 1.00 96.44 86 GLY A CA 1
ATOM 590 C C . GLY A 1 86 ? -24.887 4.008 6.955 1.00 96.44 86 GLY A C 1
ATOM 591 O O . GLY A 1 86 ? -24.271 3.602 7.938 1.00 96.44 86 GLY A O 1
ATOM 592 N N . PRO A 1 87 ? -26.224 3.897 6.890 1.00 96.56 87 PRO A N 1
ATOM 593 C CA . PRO A 1 87 ? -27.044 3.454 8.023 1.00 96.56 87 PRO A CA 1
ATOM 594 C C . PRO A 1 87 ? -26.800 1.999 8.458 1.00 96.56 87 PRO A C 1
ATOM 596 O O . PRO A 1 87 ? -27.225 1.620 9.544 1.00 96.56 87 PRO A O 1
ATOM 599 N N . GLY A 1 88 ? -26.152 1.182 7.621 1.00 97.12 88 GLY A N 1
ATOM 600 C CA . GLY A 1 88 ? -25.773 -0.198 7.938 1.00 97.12 88 GLY A CA 1
ATOM 601 C C . GLY A 1 88 ? -24.358 -0.354 8.503 1.00 97.12 88 GLY A C 1
ATOM 602 O O . GLY A 1 88 ? -23.923 -1.484 8.688 1.00 97.12 88 GLY A O 1
ATOM 603 N N . GLU A 1 89 ? -23.628 0.740 8.729 1.00 98.44 89 GLU A N 1
ATOM 604 C CA . GLU A 1 89 ? -22.240 0.724 9.196 1.00 98.44 89 GLU A CA 1
ATOM 605 C C . GLU A 1 89 ? -22.151 0.955 10.708 1.00 98.44 89 GLU A C 1
ATOM 607 O O . GLU A 1 89 ? -22.842 1.815 11.261 1.00 98.44 89 GLU A O 1
ATOM 612 N N . SER A 1 90 ? -21.214 0.274 11.369 1.00 98.69 90 SER A N 1
ATOM 613 C CA . SER A 1 90 ? -20.658 0.750 12.639 1.00 98.69 90 SER A CA 1
ATOM 614 C C . SER A 1 90 ? -19.569 1.762 12.311 1.00 98.69 90 SER A C 1
ATOM 616 O O . SER A 1 90 ? -18.501 1.412 11.810 1.00 98.69 90 SER A O 1
ATOM 618 N N . THR A 1 91 ? -19.862 3.039 12.529 1.00 98.38 91 THR A N 1
ATOM 619 C CA . THR A 1 91 ? -18.958 4.140 12.199 1.00 98.38 91 THR A CA 1
ATOM 620 C C . THR A 1 91 ? -18.235 4.614 13.443 1.00 98.38 91 THR A C 1
ATOM 622 O O . THR A 1 91 ? -18.850 5.244 14.301 1.00 98.38 91 THR A O 1
ATOM 625 N N . VAL A 1 92 ? -16.928 4.376 13.518 1.00 97.12 92 VAL A N 1
ATOM 626 C CA . VAL A 1 92 ? -16.078 4.934 14.575 1.00 97.12 92 VAL A CA 1
ATOM 627 C C . VAL A 1 92 ? -15.510 6.266 14.104 1.00 97.12 92 VAL A C 1
ATOM 629 O O . VAL A 1 92 ? -14.840 6.334 13.073 1.00 97.12 92 VAL A O 1
ATOM 632 N N . ASN A 1 93 ? -15.795 7.338 14.841 1.00 90.31 93 ASN A N 1
ATOM 633 C CA . ASN A 1 93 ? -15.435 8.704 14.457 1.00 90.31 93 ASN A CA 1
ATOM 634 C C . ASN A 1 93 ? -14.685 9.445 15.576 1.00 90.31 93 ASN A C 1
ATOM 636 O O . ASN A 1 93 ? -14.588 8.977 16.712 1.00 90.31 93 ASN A O 1
ATOM 640 N N . SER A 1 94 ? -14.136 10.615 15.245 1.00 75.06 94 SER A N 1
ATOM 641 C CA . SER A 1 94 ? -13.406 11.458 16.186 1.00 75.06 94 SER A CA 1
ATOM 642 C C . SER A 1 94 ? -14.295 12.150 17.220 1.00 75.06 94 SER A C 1
ATOM 644 O O . SER A 1 94 ? -15.274 12.810 16.878 1.00 75.06 94 SER A O 1
ATOM 646 N N . THR A 1 95 ? -13.884 12.068 18.489 1.00 63.97 95 THR A N 1
ATOM 647 C CA . THR A 1 95 ? -14.243 13.019 19.560 1.00 63.97 95 THR A CA 1
ATOM 648 C C . THR A 1 95 ? -13.123 14.001 19.885 1.00 63.97 95 THR A C 1
ATOM 650 O O . THR A 1 95 ? -13.368 14.989 20.576 1.00 63.97 95 THR A O 1
ATOM 653 N N . SER A 1 96 ? -11.889 13.728 19.441 1.00 59.12 96 SER A N 1
ATOM 654 C CA . SER A 1 96 ? -10.710 14.472 19.879 1.00 59.12 96 SER A CA 1
ATOM 655 C C . SER A 1 96 ? -10.421 15.630 18.937 1.00 59.12 96 SER A C 1
ATOM 657 O O . SER A 1 96 ? -10.163 15.437 17.751 1.00 59.12 96 SER A O 1
ATOM 659 N N . THR A 1 97 ? -10.440 16.844 19.481 1.00 55.25 97 THR A N 1
ATOM 660 C CA . THR A 1 97 ? -10.106 18.073 18.753 1.00 55.25 97 THR A CA 1
ATOM 661 C C . THR A 1 97 ? -8.612 18.400 18.786 1.00 55.25 97 THR A C 1
ATOM 663 O O . THR A 1 97 ? -8.197 19.331 18.091 1.00 55.25 97 THR A O 1
ATOM 666 N N . VAL A 1 98 ? -7.805 17.666 19.572 1.00 57.75 98 VAL A N 1
ATOM 667 C CA . VAL A 1 98 ? -6.377 17.939 19.806 1.00 57.75 98 VAL A CA 1
ATOM 668 C C . VAL A 1 98 ? -5.592 16.640 20.042 1.00 57.75 98 VAL A C 1
ATOM 670 O O . VAL A 1 98 ? -5.957 15.838 20.899 1.00 57.75 98 VAL A O 1
ATOM 673 N N . GLY A 1 99 ? -4.456 16.484 19.356 1.00 57.28 99 GLY A N 1
ATOM 674 C CA . GLY A 1 99 ? -3.465 15.438 19.624 1.00 57.28 99 GLY A CA 1
ATOM 675 C C . GLY A 1 99 ? -3.566 14.222 18.701 1.00 57.28 99 GLY A C 1
ATOM 676 O O . GLY A 1 99 ? -4.608 13.936 18.119 1.00 57.28 99 GLY A O 1
ATOM 677 N N . SER A 1 100 ? -2.452 13.496 18.568 1.00 67.62 100 SER A N 1
ATOM 678 C CA . SER A 1 100 ? -2.387 12.252 17.794 1.00 67.62 100 SER A CA 1
ATOM 679 C C . SER A 1 100 ? -3.242 11.180 18.472 1.00 67.62 100 SER A C 1
ATOM 681 O O . SER A 1 100 ? -2.872 10.670 19.527 1.00 67.62 100 SER A O 1
ATOM 683 N N . SER A 1 101 ? -4.410 10.861 17.917 1.00 78.81 101 SER A N 1
ATOM 684 C CA . SER A 1 101 ? -5.326 9.865 18.492 1.00 78.81 101 SER A CA 1
ATOM 685 C C . SER A 1 101 ? -5.861 8.948 17.404 1.00 78.81 101 SER A C 1
ATOM 687 O O . SER A 1 101 ? -6.656 9.381 16.564 1.00 78.81 101 SER A O 1
ATOM 689 N N . ALA A 1 102 ? -5.434 7.685 17.429 1.00 92.75 102 ALA A N 1
ATOM 690 C CA . ALA A 1 102 ? -5.999 6.644 16.580 1.00 92.75 102 ALA A CA 1
ATOM 691 C C . ALA A 1 102 ? -7.439 6.305 17.002 1.00 92.75 102 ALA A C 1
ATOM 693 O O . ALA A 1 102 ? -7.797 6.470 18.170 1.00 92.75 102 ALA A O 1
ATOM 694 N N . ARG A 1 103 ? -8.269 5.832 16.062 1.00 94.56 103 ARG A N 1
ATOM 695 C CA . ARG A 1 103 ? -9.626 5.346 16.376 1.00 94.56 103 ARG A CA 1
ATOM 696 C C . ARG A 1 103 ? -9.584 4.000 17.080 1.00 94.56 103 ARG A C 1
ATOM 698 O O . ARG A 1 103 ? -10.306 3.815 18.050 1.00 94.56 103 ARG A O 1
ATOM 705 N N . PHE A 1 104 ? -8.705 3.114 16.624 1.00 97.88 104 PHE A N 1
ATOM 706 C CA . PHE A 1 104 ? -8.363 1.878 17.317 1.00 97.88 104 PHE A CA 1
ATOM 707 C C . PHE A 1 104 ? -6.877 1.869 17.653 1.00 97.88 104 PHE A C 1
ATOM 709 O O . PHE A 1 104 ? -6.044 2.141 16.790 1.00 97.88 104 PHE A O 1
ATOM 716 N N . THR A 1 105 ? -6.556 1.550 18.903 1.00 97.94 105 THR A N 1
ATOM 717 C CA . THR A 1 105 ? -5.200 1.295 19.390 1.00 97.94 105 THR A CA 1
ATOM 718 C C . THR A 1 105 ? -5.135 -0.140 19.887 1.00 97.94 105 THR A C 1
ATOM 720 O O . THR A 1 105 ? -5.748 -0.472 20.899 1.00 97.94 105 THR A O 1
ATOM 723 N N . ILE A 1 106 ? -4.387 -0.985 19.183 1.00 98.69 106 ILE A N 1
ATOM 724 C CA . ILE A 1 106 ? -4.226 -2.400 19.517 1.00 98.69 106 ILE A CA 1
ATOM 725 C C . ILE A 1 106 ? -2.971 -2.567 20.382 1.00 98.69 106 ILE A C 1
ATOM 727 O O . ILE A 1 106 ? -1.856 -2.260 19.948 1.00 98.69 106 ILE A O 1
ATOM 731 N N . LEU A 1 107 ? -3.176 -3.026 21.619 1.00 98.06 107 LEU A N 1
ATOM 732 C CA . LEU A 1 107 ? -2.155 -3.294 22.641 1.00 98.06 107 LEU A CA 1
ATOM 733 C C . LEU A 1 107 ? -2.129 -4.773 23.067 1.00 98.06 107 LEU A C 1
ATOM 735 O O . LEU A 1 107 ? -1.573 -5.100 24.114 1.00 98.06 107 LEU A O 1
ATOM 739 N N . ALA A 1 108 ? -2.714 -5.662 22.268 1.00 98.38 108 ALA A N 1
ATOM 740 C CA . ALA A 1 108 ? -2.728 -7.097 22.506 1.00 98.38 108 ALA A CA 1
ATOM 741 C C . ALA A 1 108 ? -2.549 -7.868 21.199 1.00 98.38 108 ALA A C 1
ATOM 743 O O . ALA A 1 108 ? -2.881 -7.357 20.129 1.00 98.38 108 ALA A O 1
ATOM 744 N N . ILE A 1 109 ? -2.013 -9.081 21.318 1.00 98.62 109 ILE A N 1
ATOM 745 C CA . ILE A 1 109 ? -1.875 -10.025 20.207 1.00 98.62 109 ILE A CA 1
ATOM 746 C C . ILE A 1 109 ? -3.243 -10.508 19.725 1.00 98.62 109 ILE A C 1
ATOM 748 O O . ILE A 1 109 ? -4.213 -10.447 20.485 1.00 98.62 109 ILE A O 1
ATOM 752 N N . ASP A 1 110 ? -3.292 -11.039 18.504 1.00 98.38 110 ASP A N 1
ATOM 753 C CA . ASP A 1 110 ? -4.451 -11.772 17.983 1.00 98.38 110 ASP A CA 1
ATOM 754 C C . ASP A 1 110 ? -5.762 -10.968 18.104 1.00 98.38 110 ASP A C 1
ATOM 756 O O . ASP A 1 110 ? -6.793 -11.478 18.548 1.00 98.38 110 ASP A O 1
ATOM 760 N N . VAL A 1 111 ? -5.709 -9.673 17.772 1.00 98.88 111 VAL A N 1
ATOM 761 C CA . VAL A 1 111 ? -6.889 -8.798 17.716 1.00 98.88 111 VAL A CA 1
ATOM 762 C C . VAL A 1 111 ? -7.371 -8.684 16.279 1.00 98.88 111 VAL A C 1
ATOM 764 O O . VAL A 1 111 ? -6.599 -8.304 15.399 1.00 98.88 111 VAL A O 1
ATOM 767 N N . THR A 1 112 ? -8.658 -8.932 16.053 1.00 98.94 112 THR A N 1
ATOM 768 C CA . THR A 1 112 ? -9.302 -8.713 14.750 1.00 98.94 112 THR A CA 1
ATOM 769 C C . THR A 1 112 ? -10.203 -7.484 14.798 1.00 98.94 112 THR A C 1
ATOM 771 O O . THR A 1 112 ? -10.999 -7.338 15.719 1.00 98.94 112 THR A O 1
ATOM 774 N N . ILE A 1 113 ? -10.081 -6.601 13.806 1.00 98.94 113 ILE A N 1
ATOM 775 C CA . ILE A 1 113 ? -10.991 -5.478 13.552 1.00 98.94 113 ILE A CA 1
ATOM 776 C C . ILE A 1 113 ? -11.636 -5.711 12.184 1.00 98.94 113 ILE A C 1
ATOM 778 O O . ILE A 1 113 ? -10.967 -5.537 11.157 1.00 98.94 113 ILE A O 1
ATOM 782 N N . ASP A 1 114 ? -12.914 -6.088 12.167 1.00 98.94 114 ASP A N 1
ATOM 783 C CA . ASP A 1 114 ? -13.645 -6.439 10.944 1.00 98.94 114 ASP A CA 1
ATOM 784 C C . ASP A 1 114 ? -14.855 -5.521 10.711 1.00 98.94 114 ASP A C 1
ATOM 786 O O . ASP A 1 114 ? -15.643 -5.258 11.616 1.00 98.94 114 ASP A O 1
ATOM 790 N N . GLY A 1 115 ? -15.048 -5.046 9.480 1.00 98.81 115 GLY A N 1
ATOM 791 C CA . GLY A 1 115 ? -16.362 -4.570 9.047 1.00 98.81 115 GLY A CA 1
ATOM 792 C C . GLY A 1 115 ? -16.804 -3.203 9.575 1.00 98.81 115 GLY A C 1
ATOM 793 O O . GLY A 1 115 ? -18.007 -2.937 9.648 1.00 98.81 115 GLY A O 1
ATOM 794 N N . PHE A 1 116 ? -15.873 -2.314 9.922 1.00 98.88 116 PHE A N 1
ATOM 795 C CA . PHE A 1 116 ? -16.181 -0.943 10.344 1.00 98.88 116 PHE A CA 1
ATOM 796 C C . PHE A 1 116 ? -16.101 0.068 9.199 1.00 98.88 116 PHE A C 1
ATOM 798 O O . PHE A 1 116 ? -15.375 -0.118 8.222 1.00 98.88 116 PHE A O 1
ATOM 805 N N . THR A 1 117 ? -16.771 1.208 9.382 1.00 98.81 117 THR A N 1
ATOM 806 C CA . THR A 1 117 ? -16.301 2.480 8.823 1.00 98.81 117 THR A CA 1
ATOM 807 C C . THR A 1 117 ? -15.482 3.202 9.898 1.00 98.81 117 THR A C 1
ATOM 809 O O . THR A 1 117 ? -15.972 3.437 11.001 1.00 98.81 117 THR A O 1
ATOM 812 N N . ILE A 1 118 ? -14.252 3.606 9.588 1.00 98.50 118 ILE A N 1
ATOM 813 C CA . ILE A 1 118 ? -13.326 4.269 10.513 1.00 98.50 118 ILE A CA 1
ATOM 814 C C . ILE A 1 118 ? -12.961 5.640 9.944 1.00 98.50 118 ILE A C 1
ATOM 816 O O . ILE A 1 118 ? -12.389 5.727 8.859 1.00 98.50 118 ILE A O 1
ATOM 820 N N . LYS A 1 119 ? -13.269 6.712 10.684 1.00 95.50 119 LYS A N 1
ATOM 821 C CA . LYS A 1 119 ? -12.995 8.099 10.276 1.00 95.50 119 LYS A CA 1
ATOM 822 C C . LYS A 1 119 ? -12.152 8.840 11.294 1.00 95.50 119 LYS A C 1
ATOM 824 O O . LYS A 1 119 ? -12.373 8.712 12.494 1.00 95.50 119 LYS A O 1
ATOM 829 N N . ASN A 1 120 ? -11.214 9.661 10.830 1.00 92.31 120 ASN A N 1
ATOM 830 C CA . ASN A 1 120 ? -10.401 10.494 11.708 1.00 92.31 120 ASN A CA 1
ATOM 831 C C . ASN A 1 120 ? -10.036 11.820 11.040 1.00 92.31 120 ASN A C 1
ATOM 833 O O . ASN A 1 120 ? -8.980 11.953 10.428 1.00 92.31 120 ASN A O 1
ATOM 837 N N . ASN A 1 121 ? -10.912 12.807 11.196 1.00 87.44 121 ASN A N 1
ATOM 838 C CA . ASN A 1 121 ? -10.653 14.171 10.762 1.00 87.44 121 ASN A CA 1
ATOM 839 C C . ASN A 1 121 ? -10.115 14.988 11.943 1.00 87.44 121 ASN A C 1
ATOM 841 O O . ASN A 1 121 ? -10.902 15.556 12.700 1.00 87.44 121 ASN A O 1
ATOM 845 N N . ALA A 1 122 ? -8.794 15.009 12.122 1.00 80.00 122 ALA A N 1
ATOM 846 C CA . ALA A 1 122 ? -8.141 15.807 13.152 1.00 80.00 122 ALA A CA 1
ATOM 847 C C . ALA A 1 122 ? -8.359 17.303 12.876 1.00 80.00 122 ALA A C 1
ATOM 849 O O . ALA A 1 122 ? -8.174 17.778 11.761 1.00 80.00 122 ALA A O 1
ATOM 850 N N . ASN A 1 123 ? -8.761 18.064 13.893 1.00 71.88 123 ASN A N 1
ATOM 851 C CA . ASN A 1 123 ? -9.359 19.387 13.683 1.00 71.88 123 ASN A CA 1
ATOM 852 C C . ASN A 1 123 ? -8.350 20.538 13.823 1.00 71.88 123 ASN A C 1
ATOM 854 O O . ASN A 1 123 ? -8.636 21.646 13.374 1.00 71.88 123 ASN A O 1
ATOM 858 N N . THR A 1 124 ? -7.207 20.318 14.488 1.00 73.69 124 THR A N 1
ATOM 859 C CA . THR A 1 124 ? -6.250 21.400 14.793 1.00 73.69 124 THR A CA 1
ATOM 860 C C . THR A 1 124 ? -4.779 20.975 14.747 1.00 73.69 124 THR A C 1
ATOM 862 O O . THR A 1 124 ? -4.023 21.518 13.947 1.00 73.69 124 THR A O 1
ATOM 865 N N . LEU A 1 125 ? -4.355 20.029 15.591 1.00 83.88 125 LEU A N 1
ATOM 866 C CA . LEU A 1 125 ? -2.952 19.636 15.774 1.00 83.88 125 LEU A CA 1
ATOM 867 C C . LEU A 1 125 ? -2.820 18.125 15.996 1.00 83.88 125 LEU A C 1
ATOM 869 O O . LEU A 1 125 ? -3.605 17.544 16.747 1.00 83.88 125 LEU A O 1
ATOM 873 N N . GLY A 1 126 ? -1.776 17.522 15.426 1.00 87.75 126 GLY A N 1
ATOM 874 C CA . GLY A 1 126 ? -1.430 16.111 15.582 1.00 87.75 126 GLY A CA 1
ATOM 875 C C . GLY A 1 126 ? -1.632 15.264 14.327 1.00 87.75 126 GLY A C 1
ATOM 876 O O . GLY A 1 126 ? -2.137 15.719 13.295 1.00 87.75 126 GLY A O 1
ATOM 877 N N . ALA A 1 127 ? -1.218 14.002 14.438 1.00 91.12 127 ALA A N 1
ATOM 878 C CA . ALA A 1 127 ? -1.407 13.016 13.386 1.00 91.12 127 ALA A CA 1
ATOM 879 C C . ALA A 1 127 ? -2.853 12.500 13.367 1.00 91.12 127 ALA A C 1
ATOM 881 O O . ALA A 1 127 ? -3.478 12.338 14.418 1.00 91.12 127 ALA A O 1
ATOM 882 N N . ALA A 1 128 ? -3.360 12.194 12.174 1.00 93.75 128 ALA A N 1
ATOM 883 C CA . ALA A 1 128 ? -4.625 11.492 11.998 1.00 93.75 128 ALA A CA 1
ATOM 884 C C . ALA A 1 128 ? -4.348 10.022 11.677 1.00 93.75 128 ALA A C 1
ATOM 886 O O . ALA A 1 128 ? -3.754 9.709 10.646 1.00 93.75 128 ALA A O 1
ATOM 887 N N . THR A 1 129 ? -4.795 9.119 12.547 1.00 95.38 129 THR A N 1
ATOM 888 C CA . THR A 1 129 ? -4.600 7.675 12.370 1.00 95.38 129 THR A CA 1
ATOM 889 C C . THR A 1 129 ? -5.928 6.933 12.474 1.00 95.38 129 THR A C 1
ATOM 891 O O . THR A 1 129 ? -6.713 7.198 13.386 1.00 95.38 129 THR A O 1
ATOM 894 N N . GLY A 1 130 ? -6.216 6.022 11.546 1.00 97.19 130 GLY A N 1
ATOM 895 C CA . GLY A 1 130 ? -7.383 5.142 11.651 1.00 97.19 130 GLY A CA 1
ATOM 896 C C . GLY A 1 130 ? -7.147 4.073 12.716 1.00 97.19 130 GLY A C 1
ATOM 897 O O . GLY A 1 130 ? -7.637 4.185 13.839 1.00 97.19 130 GLY A O 1
ATOM 898 N N . VAL A 1 131 ? -6.329 3.080 12.378 1.00 98.56 131 VAL A N 1
ATOM 899 C CA . VAL A 1 131 ? -5.918 1.994 13.277 1.00 98.56 131 VAL A CA 1
ATOM 900 C C . VAL A 1 131 ? -4.420 2.092 13.542 1.00 98.56 131 VAL A C 1
ATOM 902 O O . VAL A 1 131 ? -3.634 2.217 12.603 1.00 98.56 131 VAL A O 1
ATOM 905 N N . VAL A 1 132 ? -4.017 2.017 14.810 1.00 98.31 132 VAL A N 1
ATOM 906 C CA . VAL A 1 132 ? -2.619 1.815 15.198 1.00 98.31 132 VAL A CA 1
ATOM 907 C C . VAL A 1 132 ? -2.450 0.458 15.873 1.00 98.31 132 VAL A C 1
ATOM 909 O O . VAL A 1 132 ? -3.165 0.127 16.819 1.00 98.31 132 VAL A O 1
ATOM 912 N N . VAL A 1 133 ? -1.478 -0.314 15.398 1.00 98.75 133 VAL A N 1
ATOM 913 C CA . VAL A 1 133 ? -1.028 -1.560 16.021 1.00 98.75 133 VAL A CA 1
ATOM 914 C C . VAL A 1 133 ? 0.303 -1.278 16.689 1.00 98.75 133 VAL A C 1
ATOM 916 O O . VAL A 1 133 ? 1.256 -0.883 16.024 1.00 98.75 133 VAL A O 1
ATOM 919 N N . LYS A 1 134 ? 0.369 -1.423 18.008 1.00 97.94 134 LYS A N 1
ATOM 920 C CA . LYS A 1 134 ? 1.598 -1.167 18.770 1.00 97.94 134 LYS A CA 1
ATOM 921 C C . LYS A 1 134 ? 2.487 -2.410 18.738 1.00 97.94 134 LYS A C 1
ATOM 923 O O . LYS A 1 134 ? 2.012 -3.483 18.405 1.00 97.94 134 LYS A O 1
ATOM 928 N N . GLY A 1 135 ? 3.748 -2.302 19.156 1.00 97.12 135 GLY A N 1
ATOM 929 C CA . GLY A 1 135 ? 4.725 -3.404 19.066 1.00 97.12 135 GLY A CA 1
ATOM 930 C C . GLY A 1 135 ? 4.383 -4.696 19.828 1.00 97.12 135 GLY A C 1
ATOM 931 O O . GLY A 1 135 ? 5.068 -5.692 19.657 1.00 97.12 135 GLY A O 1
ATOM 932 N N . VAL A 1 136 ? 3.343 -4.698 20.670 1.00 97.19 136 VAL A N 1
ATOM 933 C CA . VAL A 1 136 ? 2.801 -5.910 21.321 1.00 97.19 136 VAL A CA 1
ATOM 934 C C . VAL A 1 136 ? 1.620 -6.526 20.561 1.00 97.19 136 VAL A C 1
ATOM 936 O O . VAL A 1 136 ? 1.162 -7.602 20.920 1.00 97.19 136 VAL A O 1
ATOM 939 N N . GLY A 1 137 ? 1.104 -5.839 19.542 1.00 98.38 137 GLY A N 1
ATOM 940 C CA . GLY A 1 137 ? -0.074 -6.216 18.767 1.00 98.38 137 GLY A CA 1
ATOM 941 C C . GLY A 1 137 ? 0.231 -7.178 17.627 1.00 98.38 137 GLY A C 1
ATOM 942 O O . GLY A 1 137 ? -0.230 -6.961 16.509 1.00 98.38 137 GLY A O 1
ATOM 943 N N . ASN A 1 138 ? 1.059 -8.188 17.889 1.00 98.69 138 ASN A N 1
ATOM 944 C CA . ASN A 1 138 ? 1.406 -9.185 16.881 1.00 98.69 138 ASN A CA 1
ATOM 945 C C . ASN A 1 138 ? 0.157 -9.916 16.388 1.00 98.69 138 ASN A C 1
ATOM 947 O O . ASN A 1 138 ? -0.817 -10.060 17.127 1.00 98.69 138 ASN A O 1
ATOM 951 N N . ASP A 1 139 ? 0.207 -10.359 15.135 1.00 98.75 139 ASP A N 1
ATOM 952 C CA . ASP A 1 139 ? -0.832 -11.185 14.515 1.00 98.75 139 ASP A CA 1
ATOM 953 C C . ASP A 1 139 ? -2.217 -10.506 14.446 1.00 98.75 139 ASP A C 1
ATOM 955 O O . ASP A 1 139 ? -3.236 -11.145 14.184 1.00 98.75 139 ASP A O 1
ATOM 959 N N . ALA A 1 140 ? -2.268 -9.179 14.621 1.00 98.88 140 ALA A N 1
ATOM 960 C CA . ALA A 1 140 ? -3.490 -8.408 14.446 1.00 98.88 140 ALA A CA 1
ATOM 961 C C . ALA A 1 140 ? -4.019 -8.511 13.005 1.00 98.88 140 ALA A C 1
ATOM 963 O O . ALA A 1 140 ? -3.254 -8.500 12.035 1.00 98.88 140 ALA A O 1
ATOM 964 N N . VAL A 1 141 ? -5.341 -8.538 12.861 1.00 98.94 141 VAL A N 1
ATOM 965 C CA . VAL A 1 141 ? -6.035 -8.593 11.572 1.00 98.94 141 VAL A CA 1
ATOM 966 C C . VAL A 1 141 ? -6.915 -7.357 11.424 1.00 98.94 141 VAL A C 1
ATOM 968 O O . VAL A 1 141 ? -7.832 -7.130 12.205 1.00 98.94 141 VAL A O 1
ATOM 971 N N . ILE A 1 142 ? -6.646 -6.541 10.409 1.00 98.94 142 ILE A N 1
ATOM 972 C CA . ILE A 1 142 ? -7.473 -5.392 10.032 1.00 98.94 142 ILE A CA 1
ATOM 973 C C . ILE A 1 142 ? -8.123 -5.740 8.701 1.00 98.94 142 ILE A C 1
ATOM 975 O O . ILE A 1 142 ? -7.436 -5.744 7.675 1.00 98.94 142 ILE A O 1
ATOM 979 N N . VAL A 1 143 ? -9.421 -6.055 8.707 1.00 98.94 143 VAL A N 1
ATOM 980 C CA . VAL A 1 143 ? -10.084 -6.660 7.545 1.00 98.94 143 VAL A CA 1
ATOM 981 C C . VAL A 1 143 ? -11.449 -6.061 7.217 1.00 98.94 143 VAL A C 1
ATOM 983 O O . VAL A 1 143 ? -12.194 -5.656 8.098 1.00 98.94 143 VAL A O 1
ATOM 986 N N . ASN A 1 144 ? -11.778 -5.963 5.927 1.00 98.88 144 ASN A N 1
ATOM 987 C CA . ASN A 1 144 ? -13.068 -5.458 5.439 1.00 98.88 144 ASN A CA 1
ATOM 988 C C . ASN A 1 144 ? -13.484 -4.092 6.013 1.00 98.88 144 ASN A C 1
ATOM 990 O O . ASN A 1 144 ? -14.672 -3.806 6.143 1.00 98.88 144 ASN A O 1
ATOM 994 N N . ASN A 1 145 ? -12.550 -3.220 6.377 1.00 98.94 145 ASN A N 1
ATOM 995 C CA . ASN A 1 145 ? -12.892 -1.896 6.886 1.00 98.94 145 ASN A CA 1
ATOM 996 C C . ASN A 1 145 ? -12.924 -0.867 5.754 1.00 98.94 145 ASN A C 1
ATOM 998 O O . ASN A 1 145 ? -12.202 -0.981 4.764 1.00 98.94 145 ASN A O 1
ATOM 1002 N N . ILE A 1 146 ? -13.723 0.183 5.934 1.00 98.88 146 ILE A N 1
ATOM 1003 C CA . ILE A 1 146 ? -13.628 1.424 5.164 1.00 98.88 146 ILE A CA 1
ATOM 1004 C C . ILE A 1 146 ? -12.932 2.458 6.049 1.00 98.88 146 ILE A C 1
ATOM 1006 O O . ILE A 1 146 ? -13.541 3.001 6.969 1.00 98.88 146 ILE A O 1
ATOM 1010 N N . LEU A 1 147 ? -11.660 2.738 5.784 1.00 98.81 147 LEU A N 1
ATOM 1011 C CA . LEU A 1 147 ? -10.892 3.798 6.430 1.00 98.81 147 LEU A CA 1
ATOM 1012 C C . LEU A 1 147 ? -10.971 5.049 5.555 1.00 98.81 147 LEU A C 1
ATOM 1014 O O . LEU A 1 147 ? -10.341 5.129 4.503 1.00 98.81 147 LEU A O 1
ATOM 1018 N N . ASP A 1 148 ? -11.781 6.013 5.975 1.00 97.88 148 ASP A N 1
ATOM 1019 C CA . ASP A 1 148 ? -12.169 7.163 5.159 1.00 97.88 148 ASP A CA 1
ATOM 1020 C C . ASP A 1 148 ? -11.968 8.469 5.922 1.00 97.88 148 ASP A C 1
ATOM 1022 O O . ASP A 1 148 ? -12.204 8.545 7.126 1.00 97.88 148 ASP A O 1
ATOM 1026 N N . THR A 1 149 ? -11.584 9.530 5.215 1.00 95.88 149 THR A N 1
ATOM 1027 C CA . THR A 1 149 ? -11.427 10.871 5.789 1.00 95.88 149 THR A CA 1
ATOM 1028 C C . THR A 1 149 ? -10.467 10.820 6.979 1.00 95.88 149 THR A C 1
ATOM 1030 O O . THR A 1 149 ? -10.788 11.213 8.104 1.00 95.88 149 THR A O 1
ATOM 1033 N N . ILE A 1 150 ? -9.286 10.255 6.727 1.00 96.00 150 ILE A N 1
ATOM 1034 C CA . ILE A 1 150 ? -8.173 10.252 7.672 1.00 96.00 150 ILE A CA 1
ATOM 1035 C C . ILE A 1 150 ? -7.329 11.482 7.356 1.00 96.00 150 ILE A C 1
ATOM 1037 O O . ILE A 1 150 ? -6.442 11.450 6.502 1.00 96.00 150 ILE A O 1
ATOM 1041 N N . THR A 1 151 ? -7.678 12.605 7.977 1.00 94.62 151 THR A N 1
ATOM 1042 C CA . THR A 1 151 ? -7.194 13.922 7.566 1.00 94.62 151 THR A CA 1
ATOM 1043 C C . THR A 1 151 ? -6.664 14.739 8.729 1.00 94.62 151 THR A C 1
ATOM 1045 O O . THR A 1 151 ? -7.248 14.736 9.808 1.00 94.62 151 THR A O 1
ATOM 1048 N N . THR A 1 152 ? -5.578 15.482 8.510 1.00 93.00 152 THR A N 1
ATOM 1049 C CA . THR A 1 152 ? -5.078 16.472 9.477 1.00 93.00 152 THR A CA 1
ATOM 1050 C C . THR A 1 152 ? -4.647 17.771 8.784 1.00 93.00 152 THR A C 1
ATOM 1052 O O . THR A 1 152 ? -3.915 17.718 7.789 1.00 93.00 152 THR A O 1
ATOM 1055 N N . PRO A 1 153 ? -5.066 18.951 9.286 1.00 91.88 153 PRO A N 1
ATOM 1056 C CA . PRO A 1 153 ? -4.611 20.249 8.799 1.00 91.88 153 PRO A CA 1
ATOM 1057 C C . PRO A 1 153 ? -3.271 20.676 9.415 1.00 91.88 153 PRO A C 1
ATOM 1059 O O . PRO A 1 153 ? -2.751 21.732 9.052 1.00 91.88 153 PRO A O 1
ATOM 1062 N N . ASP A 1 154 ? -2.720 19.906 10.360 1.00 91.56 154 ASP A N 1
ATOM 1063 C CA . ASP A 1 154 ? -1.491 20.265 11.062 1.00 91.56 154 ASP A CA 1
ATOM 1064 C C . ASP A 1 154 ? -0.318 20.396 10.072 1.00 91.56 154 ASP A C 1
ATOM 1066 O O . ASP A 1 154 ? -0.038 19.515 9.258 1.00 91.56 154 ASP A O 1
ATOM 1070 N N . THR A 1 155 ? 0.368 21.535 10.126 1.00 92.50 155 THR A N 1
ATOM 1071 C CA . THR A 1 155 ? 1.519 21.848 9.271 1.00 92.50 155 THR A CA 1
ATOM 1072 C C . THR A 1 155 ? 2.858 21.614 9.971 1.00 92.50 155 THR A C 1
ATOM 1074 O O . THR A 1 155 ? 3.904 21.633 9.315 1.00 92.50 155 THR A O 1
ATOM 1077 N N . SER A 1 156 ? 2.836 21.364 11.285 1.00 90.56 156 SER A N 1
ATOM 1078 C CA . SER A 1 156 ? 3.999 21.032 12.104 1.00 90.56 156 SER A CA 1
ATOM 1079 C C . SER A 1 156 ? 4.550 19.647 11.767 1.00 90.56 156 SER A C 1
ATOM 1081 O O . SER A 1 156 ? 3.972 18.895 10.980 1.00 90.56 156 SER A O 1
ATOM 1083 N N . SER A 1 157 ? 5.657 19.259 12.408 1.00 86.12 157 SER A N 1
ATOM 1084 C CA . SER A 1 157 ? 6.264 17.938 12.227 1.00 86.12 157 SER A CA 1
ATOM 1085 C C . SER A 1 157 ? 5.303 16.769 12.473 1.00 86.12 157 SER A C 1
ATOM 1087 O O . SER A 1 157 ? 5.525 15.700 11.905 1.00 86.12 157 SER A O 1
ATOM 1089 N N . ASN A 1 158 ? 4.243 16.974 13.254 1.00 85.44 158 ASN A N 1
ATOM 1090 C CA . ASN A 1 158 ? 3.302 15.932 13.655 1.00 85.44 158 ASN A CA 1
ATOM 1091 C C . ASN A 1 158 ? 2.132 15.751 12.672 1.00 85.44 158 ASN A C 1
ATOM 1093 O O . ASN A 1 158 ? 1.408 14.763 12.773 1.00 85.44 158 ASN A O 1
ATOM 1097 N N . GLY A 1 159 ? 1.967 16.654 11.700 1.00 90.69 159 GLY A N 1
ATOM 1098 C CA . GLY A 1 159 ? 0.844 16.669 10.760 1.00 90.69 159 GLY A CA 1
ATOM 1099 C C . GLY A 1 159 ? 0.927 15.635 9.644 1.00 90.69 159 GLY A C 1
ATOM 1100 O O . GLY A 1 159 ? 1.054 15.974 8.469 1.00 90.69 159 GLY A O 1
ATOM 1101 N N . THR A 1 160 ? 0.881 14.363 10.028 1.00 93.56 160 THR A N 1
ATOM 1102 C CA . THR A 1 160 ? 0.880 13.196 9.137 1.00 93.56 160 THR A CA 1
ATOM 1103 C C . THR A 1 160 ? -0.451 12.454 9.225 1.00 93.56 160 THR A C 1
ATOM 1105 O O . THR A 1 160 ? -1.125 12.524 10.250 1.00 93.56 160 THR A O 1
ATOM 1108 N N . ALA A 1 161 ? -0.835 11.760 8.155 1.00 96.19 161 ALA A N 1
ATOM 1109 C CA . ALA A 1 161 ? -2.069 10.979 8.119 1.00 96.19 161 ALA A CA 1
ATOM 1110 C C . ALA A 1 161 ? -1.794 9.547 7.652 1.00 96.19 161 ALA A C 1
ATOM 1112 O O . ALA A 1 161 ? -1.080 9.353 6.663 1.00 96.19 161 ALA A O 1
ATOM 1113 N N . GLN A 1 162 ? -2.346 8.560 8.360 1.00 96.88 162 GLN A N 1
ATOM 1114 C CA . GLN A 1 162 ? -2.209 7.139 8.036 1.00 96.88 162 GLN A CA 1
ATOM 1115 C C . GLN A 1 162 ? -3.521 6.394 8.291 1.00 96.88 162 GLN A C 1
ATOM 1117 O O . GLN A 1 162 ? -4.040 6.450 9.404 1.00 96.88 162 GLN A O 1
ATOM 1122 N N . ALA A 1 163 ? -4.050 5.648 7.319 1.00 98.56 163 ALA A N 1
ATOM 1123 C CA . ALA A 1 163 ? -5.210 4.795 7.599 1.00 98.56 163 ALA A CA 1
ATOM 1124 C C . ALA A 1 163 ? -4.837 3.671 8.580 1.00 98.56 163 ALA A C 1
ATOM 1126 O O . ALA A 1 163 ? -5.494 3.525 9.613 1.00 98.56 163 ALA A O 1
ATOM 1127 N N . VAL A 1 164 ? -3.734 2.963 8.323 1.00 98.88 164 VAL A N 1
ATOM 1128 C CA . VAL A 1 164 ? -3.162 1.970 9.244 1.00 98.88 164 VAL A CA 1
ATOM 1129 C C . VAL A 1 164 ? -1.714 2.319 9.574 1.00 98.88 164 VAL A C 1
ATOM 1131 O O . VAL A 1 164 ? -0.920 2.623 8.681 1.00 98.88 164 VAL A O 1
ATOM 1134 N N . TYR A 1 165 ? -1.360 2.251 10.858 1.00 98.56 165 TYR A N 1
ATOM 1135 C CA . TYR A 1 165 ? 0.001 2.445 11.344 1.00 98.56 165 TYR A CA 1
ATOM 1136 C C . TYR A 1 165 ? 0.464 1.264 12.209 1.00 98.56 165 TYR A C 1
ATOM 1138 O O . TYR A 1 165 ? -0.130 0.977 13.243 1.00 98.56 165 TYR A O 1
ATOM 1146 N N . LEU A 1 166 ? 1.547 0.598 11.807 1.00 98.69 166 LEU A N 1
ATOM 1147 C CA . LEU A 1 166 ? 2.243 -0.394 12.627 1.00 98.69 166 LEU A CA 1
ATOM 1148 C C . LEU A 1 166 ? 3.383 0.292 13.378 1.00 98.69 166 LEU A C 1
ATOM 1150 O O . LEU A 1 166 ? 4.425 0.591 12.803 1.00 98.69 166 LEU A O 1
ATOM 1154 N N . GLU A 1 167 ? 3.178 0.575 14.653 1.00 97.44 167 GLU A N 1
ATOM 1155 C CA . GLU A 1 167 ? 4.096 1.334 15.494 1.00 97.44 167 GLU A CA 1
ATOM 1156 C C . GLU A 1 167 ? 4.945 0.406 16.365 1.00 97.44 167 GLU A C 1
ATOM 1158 O O . GLU A 1 167 ? 4.428 -0.492 17.025 1.00 97.44 167 GLU A O 1
ATOM 1163 N N . ASN A 1 168 ? 6.247 0.681 16.455 1.00 96.88 168 ASN A N 1
ATOM 1164 C CA . ASN A 1 168 ? 7.205 -0.062 17.284 1.00 96.88 168 ASN A CA 1
ATOM 1165 C C . ASN A 1 168 ? 7.392 -1.546 16.936 1.00 96.88 168 ASN A C 1
ATOM 1167 O O . ASN A 1 168 ? 7.885 -2.298 17.773 1.00 96.88 168 ASN A O 1
ATOM 1171 N N . GLY A 1 169 ? 7.058 -1.952 15.713 1.00 97.88 169 GLY A N 1
ATOM 1172 C CA . GLY A 1 169 ? 7.446 -3.264 15.204 1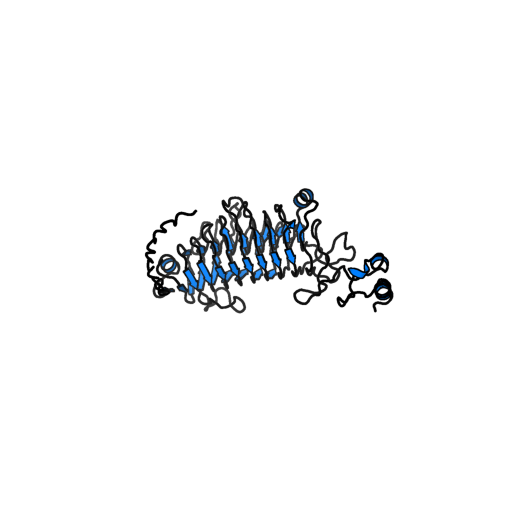.00 97.88 169 GLY A CA 1
ATOM 1173 C C . GLY A 1 169 ? 6.566 -4.442 15.629 1.00 97.88 169 GLY A C 1
ATOM 1174 O O . GLY A 1 169 ? 7.112 -5.381 16.197 1.00 97.88 169 GLY A O 1
ATOM 1175 N N . PRO A 1 170 ? 5.236 -4.426 15.411 1.00 98.56 170 PRO A N 1
ATOM 1176 C CA . PRO A 1 170 ? 4.461 -5.657 15.506 1.00 98.56 170 PRO A CA 1
ATOM 1177 C C . PRO A 1 170 ? 4.782 -6.574 14.318 1.00 98.56 170 PRO A C 1
ATOM 1179 O O . PRO A 1 170 ? 4.962 -6.101 13.187 1.00 98.56 170 PRO A O 1
ATOM 1182 N N . ASP A 1 171 ? 4.820 -7.874 14.584 1.00 98.62 171 ASP A N 1
ATOM 1183 C CA . ASP A 1 171 ? 5.024 -8.941 13.604 1.00 98.62 171 ASP A CA 1
ATOM 1184 C C . ASP A 1 171 ? 3.679 -9.565 13.182 1.00 98.62 171 ASP A C 1
ATOM 1186 O O . ASP A 1 171 ? 2.688 -9.487 13.906 1.00 98.62 171 ASP A O 1
ATOM 1190 N N . GLY A 1 172 ? 3.632 -10.191 12.004 1.00 98.69 172 GLY A N 1
ATOM 1191 C CA . GLY A 1 172 ? 2.511 -11.045 11.579 1.00 98.69 172 GLY A CA 1
ATOM 1192 C C . GLY A 1 172 ? 1.191 -10.322 11.284 1.00 98.69 172 GLY A C 1
ATOM 1193 O O . GLY A 1 172 ? 0.173 -10.969 11.052 1.00 98.69 172 GLY A O 1
ATOM 1194 N N . VAL A 1 173 ? 1.186 -8.985 11.277 1.00 98.94 173 VAL A N 1
ATOM 1195 C CA . VAL A 1 173 ? -0.035 -8.194 11.071 1.00 98.94 173 VAL A CA 1
ATOM 1196 C C . VAL A 1 173 ? -0.571 -8.368 9.648 1.00 98.94 173 VAL A C 1
ATOM 1198 O O . VAL A 1 173 ? 0.155 -8.163 8.670 1.00 98.94 173 VAL A O 1
ATOM 1201 N N . ASN A 1 174 ? -1.865 -8.669 9.537 1.00 98.94 174 ASN A N 1
ATOM 1202 C CA . ASN A 1 174 ? -2.572 -8.826 8.270 1.00 98.94 174 ASN A CA 1
ATOM 1203 C C . ASN A 1 174 ? -3.522 -7.644 8.045 1.00 98.94 174 ASN A C 1
ATOM 1205 O O . ASN A 1 174 ? -4.426 -7.383 8.836 1.00 98.94 174 ASN A O 1
ATOM 1209 N N . ILE A 1 175 ? -3.318 -6.919 6.950 1.00 98.94 175 ILE A N 1
ATOM 1210 C CA . ILE A 1 175 ? -4.139 -5.782 6.531 1.00 98.94 175 ILE A CA 1
ATOM 1211 C C . ILE A 1 175 ? -4.809 -6.186 5.225 1.00 98.94 175 ILE A C 1
ATOM 1213 O O . ILE A 1 175 ? -4.183 -6.136 4.160 1.00 98.94 175 ILE A O 1
ATOM 1217 N N . GLU A 1 176 ? -6.059 -6.634 5.310 1.00 98.88 176 GLU A N 1
ATOM 1218 C CA . GLU A 1 176 ? -6.708 -7.358 4.220 1.00 98.88 176 GLU A CA 1
ATOM 1219 C C . GLU A 1 176 ? -8.034 -6.751 3.772 1.00 98.88 176 GLU A C 1
ATOM 1221 O O . GLU A 1 176 ? -8.887 -6.426 4.585 1.00 98.88 176 GLU A O 1
ATOM 1226 N N . ASN A 1 177 ? -8.261 -6.658 2.462 1.00 98.81 177 ASN A N 1
ATOM 1227 C CA . ASN A 1 177 ? -9.570 -6.305 1.902 1.00 98.81 177 ASN A CA 1
ATOM 1228 C C . ASN A 1 177 ? -10.182 -5.034 2.519 1.00 98.81 177 ASN A C 1
ATOM 1230 O O . ASN A 1 177 ? -11.380 -4.994 2.771 1.00 98.81 177 ASN A O 1
ATOM 1234 N N . ASN A 1 178 ? -9.381 -4.008 2.805 1.00 98.94 178 ASN A N 1
ATOM 1235 C CA . ASN A 1 178 ? -9.883 -2.720 3.279 1.00 98.94 178 ASN A CA 1
ATOM 1236 C C . ASN A 1 178 ? -9.995 -1.728 2.115 1.00 98.94 178 ASN A C 1
ATOM 1238 O O . ASN A 1 178 ? -9.192 -1.761 1.180 1.00 98.94 178 ASN A O 1
ATOM 1242 N N . GLU A 1 179 ? -10.938 -0.797 2.211 1.00 98.94 179 GLU A N 1
ATOM 1243 C CA . GLU A 1 179 ? -10.917 0.443 1.434 1.00 98.94 179 GLU A CA 1
ATOM 1244 C C . GLU A 1 179 ? -10.234 1.526 2.272 1.00 98.94 179 GLU A C 1
ATOM 1246 O O . GLU A 1 179 ? -10.627 1.772 3.410 1.00 98.94 179 GLU A O 1
ATOM 1251 N N . MET A 1 180 ? -9.216 2.183 1.729 1.00 98.88 180 MET A N 1
ATOM 1252 C CA . MET A 1 180 ? -8.485 3.267 2.379 1.00 98.88 180 MET A CA 1
ATOM 1253 C C . MET A 1 180 ? -8.535 4.488 1.471 1.00 98.88 180 MET A C 1
ATOM 1255 O O . MET A 1 180 ? -7.866 4.506 0.436 1.00 98.88 180 MET A O 1
ATOM 1259 N N . LYS A 1 181 ? -9.330 5.495 1.842 1.00 98.62 181 LYS A N 1
ATOM 1260 C CA . LYS A 1 181 ? -9.607 6.643 0.974 1.00 98.62 181 LYS A CA 1
ATOM 1261 C C . LYS A 1 181 ? -9.675 7.984 1.675 1.00 98.62 181 LYS A C 1
ATOM 1263 O O . LYS A 1 181 ? -9.869 8.068 2.886 1.00 98.62 181 LYS A O 1
ATOM 1268 N N . ASN A 1 182 ? -9.536 9.049 0.885 1.00 98.25 182 ASN A N 1
ATOM 1269 C CA . ASN A 1 182 ? -9.576 10.435 1.353 1.00 98.25 182 ASN A CA 1
ATOM 1270 C C . ASN A 1 182 ? -8.605 10.670 2.521 1.00 98.25 182 ASN A C 1
ATOM 1272 O O . ASN A 1 182 ? -8.966 11.220 3.565 1.00 98.25 182 ASN A O 1
ATOM 1276 N N . ILE A 1 183 ? -7.368 10.203 2.359 1.00 98.56 183 ILE A N 1
ATOM 1277 C CA . ILE A 1 183 ? -6.320 10.343 3.370 1.00 98.56 183 ILE A CA 1
ATOM 1278 C C . ILE A 1 183 ? -5.522 11.588 3.025 1.00 98.56 183 ILE A C 1
ATOM 1280 O O . ILE A 1 183 ? -4.932 11.649 1.952 1.00 98.56 183 ILE A O 1
ATOM 1284 N N . SER A 1 184 ? -5.476 12.583 3.907 1.00 97.31 184 SER A N 1
ATOM 1285 C CA . SER A 1 184 ? -4.863 13.869 3.560 1.00 97.31 184 SER A CA 1
ATOM 1286 C C . SER A 1 184 ? -4.088 14.505 4.703 1.00 97.31 184 SER A C 1
ATOM 1288 O O . SER A 1 184 ? -4.551 14.562 5.841 1.00 97.31 184 SER A O 1
ATOM 1290 N N . SER A 1 185 ? -2.899 15.020 4.406 1.00 96.56 185 SER A N 1
ATOM 1291 C CA . SER A 1 185 ? -2.132 15.817 5.360 1.00 96.56 185 SER A CA 1
ATOM 1292 C C . SER A 1 185 ? -1.261 16.860 4.668 1.00 96.56 185 SER A C 1
ATOM 1294 O O . SER A 1 185 ? -0.904 16.739 3.491 1.00 96.56 185 SER A O 1
ATOM 1296 N N . ASN A 1 186 ? -0.862 17.891 5.419 1.00 94.44 186 ASN A N 1
ATOM 1297 C CA . ASN A 1 186 ? 0.112 18.846 4.905 1.00 94.44 186 ASN A CA 1
ATOM 1298 C C . ASN A 1 186 ? 1.503 18.211 4.744 1.00 94.44 186 ASN A C 1
ATOM 1300 O O . ASN A 1 186 ? 2.214 18.550 3.795 1.00 94.44 186 ASN A O 1
ATOM 1304 N N . ARG A 1 187 ? 1.911 17.304 5.648 1.00 94.25 187 ARG A N 1
ATOM 1305 C CA . ARG A 1 187 ? 3.155 16.525 5.509 1.00 94.25 187 ARG A CA 1
ATOM 1306 C C . ARG A 1 187 ? 2.890 15.256 4.708 1.00 94.25 187 ARG A C 1
ATOM 1308 O O . ARG A 1 187 ? 2.406 15.363 3.592 1.00 94.25 187 ARG A O 1
ATOM 1315 N N . SER A 1 188 ? 3.291 14.084 5.199 1.00 95.88 188 SER A N 1
ATOM 1316 C CA . SER A 1 188 ? 3.134 12.820 4.473 1.00 95.88 188 SER A CA 1
ATOM 1317 C C . SER A 1 188 ? 1.778 12.185 4.768 1.00 95.88 188 SER A C 1
ATOM 1319 O O . SER A 1 188 ? 1.334 12.159 5.922 1.00 95.88 188 SER A O 1
ATOM 1321 N N . ALA A 1 189 ? 1.152 11.639 3.731 1.00 98.25 189 ALA A N 1
ATOM 1322 C CA . ALA A 1 189 ? -0.101 10.897 3.815 1.00 98.25 189 ALA A CA 1
ATOM 1323 C C . ALA A 1 189 ? 0.112 9.480 3.278 1.00 98.25 189 ALA A C 1
ATOM 1325 O O . ALA A 1 189 ? 0.853 9.289 2.307 1.00 98.25 189 ALA A O 1
ATOM 1326 N N . LYS A 1 190 ? -0.463 8.486 3.959 1.00 98.50 190 LYS A N 1
ATOM 1327 C CA . LYS A 1 190 ? -0.182 7.068 3.713 1.00 98.50 190 LYS A CA 1
ATOM 1328 C C . LYS A 1 190 ? -1.452 6.233 3.872 1.00 98.50 190 LYS A C 1
ATOM 1330 O O . LYS A 1 190 ? -2.177 6.427 4.842 1.00 98.50 190 LYS A O 1
ATOM 1335 N N . GLY A 1 191 ? -1.694 5.269 2.988 1.00 98.81 191 GLY A N 1
ATOM 1336 C CA . GLY A 1 191 ? -2.647 4.193 3.284 1.00 98.81 191 GLY A CA 1
ATOM 1337 C C . GLY A 1 191 ? -2.152 3.381 4.480 1.00 98.81 191 GLY A C 1
ATOM 1338 O O . GLY A 1 191 ? -2.731 3.416 5.565 1.00 98.81 191 GLY A O 1
ATOM 1339 N N . VAL A 1 192 ? -0.992 2.750 4.310 1.00 98.94 192 VAL A N 1
ATOM 1340 C CA . VAL A 1 192 ? -0.332 1.943 5.340 1.00 98.94 192 VAL A CA 1
ATOM 1341 C C . VAL A 1 192 ? 1.060 2.494 5.646 1.00 98.94 192 VAL A C 1
ATOM 1343 O O . VAL A 1 192 ? 1.864 2.727 4.740 1.00 98.94 192 VAL A O 1
ATOM 1346 N N . LEU A 1 193 ? 1.362 2.672 6.932 1.00 98.62 193 LEU A N 1
ATOM 1347 C CA . LEU A 1 193 ? 2.705 2.934 7.448 1.00 98.62 193 LEU A CA 1
ATOM 1348 C C . LEU A 1 193 ? 3.187 1.738 8.276 1.00 98.62 193 LEU A C 1
ATOM 1350 O O . LEU A 1 193 ? 2.557 1.384 9.268 1.00 98.62 193 LEU A O 1
ATOM 1354 N N . ILE A 1 194 ? 4.316 1.146 7.889 1.00 98.5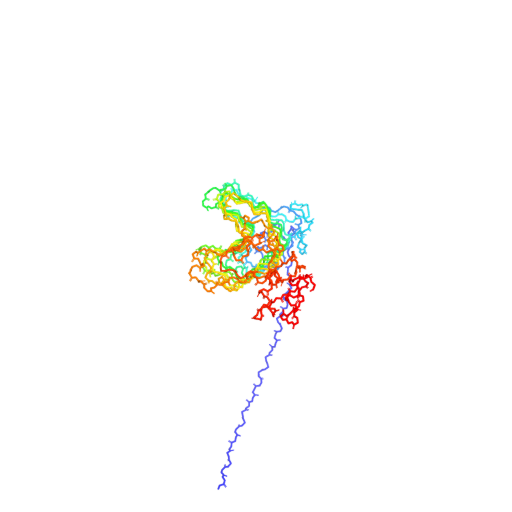6 194 ILE A N 1
ATOM 1355 C CA . ILE A 1 194 ? 4.956 0.027 8.589 1.00 98.56 194 ILE A CA 1
ATOM 1356 C C . ILE A 1 194 ? 6.224 0.534 9.278 1.00 98.56 194 ILE A C 1
ATOM 1358 O O . ILE A 1 194 ? 7.257 0.734 8.632 1.00 98.56 194 ILE A O 1
ATOM 1362 N N . GLY A 1 195 ? 6.122 0.741 10.589 1.00 92.44 195 GLY A N 1
ATOM 1363 C CA . GLY A 1 195 ? 7.166 1.269 11.461 1.00 92.44 195 GLY A CA 1
ATOM 1364 C C . GLY A 1 195 ? 7.607 2.694 11.144 1.00 92.44 195 GLY A C 1
ATOM 1365 O O . GLY A 1 195 ? 7.113 3.357 10.230 1.00 92.44 195 GLY A O 1
ATOM 1366 N N . ASP A 1 196 ? 8.569 3.163 11.931 1.00 88.00 196 ASP A N 1
ATOM 1367 C CA . ASP A 1 196 ? 9.178 4.477 11.790 1.00 88.00 196 ASP A CA 1
ATOM 1368 C C . ASP A 1 196 ? 10.684 4.438 12.104 1.00 88.00 196 ASP A C 1
ATOM 1370 O O . ASP A 1 196 ? 11.285 3.388 12.359 1.00 88.00 196 ASP A O 1
ATOM 1374 N N . SER A 1 197 ? 11.313 5.612 12.075 1.00 89.81 197 SER A N 1
ATOM 1375 C CA . SER A 1 197 ? 12.748 5.766 12.307 1.00 89.81 197 SER A CA 1
ATOM 1376 C C . SER A 1 197 ? 13.204 5.515 13.751 1.00 89.81 197 SER A C 1
ATOM 1378 O O . SER A 1 197 ? 14.405 5.585 14.000 1.00 89.81 197 SER A O 1
ATOM 1380 N N . ALA A 1 198 ? 12.284 5.288 14.690 1.00 91.88 198 ALA A N 1
ATOM 1381 C CA . ALA A 1 198 ? 12.555 5.085 16.111 1.00 91.88 198 ALA A CA 1
ATOM 1382 C C . ALA A 1 198 ? 12.090 3.708 16.627 1.00 91.88 198 ALA A C 1
ATOM 1384 O O . ALA A 1 198 ? 12.280 3.415 17.808 1.00 91.88 198 ALA A O 1
ATOM 1385 N N . ALA A 1 199 ? 11.509 2.869 15.763 1.00 94.31 199 ALA A N 1
ATOM 1386 C CA . ALA A 1 199 ? 11.010 1.551 16.134 1.00 94.31 199 ALA A CA 1
ATOM 1387 C C . ALA A 1 199 ? 12.116 0.677 16.775 1.00 94.31 199 ALA A C 1
ATOM 1389 O O . ALA A 1 199 ? 13.196 0.537 16.199 1.00 94.31 199 ALA A O 1
ATOM 1390 N N . PRO A 1 200 ? 11.867 0.066 17.951 1.00 96.62 200 PRO A N 1
ATOM 1391 C CA . PRO A 1 200 ? 12.849 -0.773 18.643 1.00 96.62 200 PRO A CA 1
ATOM 1392 C C . PRO A 1 200 ? 12.913 -2.212 18.105 1.00 96.62 200 PRO A C 1
ATOM 1394 O O . PRO A 1 200 ? 13.866 -2.929 18.403 1.00 96.62 200 PRO A O 1
ATOM 1397 N N . SER A 1 201 ? 11.912 -2.622 17.323 1.00 97.50 201 SER A N 1
ATOM 1398 C CA . SER A 1 201 ? 11.732 -3.979 16.803 1.00 97.50 201 SER A CA 1
ATOM 1399 C C . SER A 1 201 ? 11.357 -3.945 15.317 1.00 97.50 201 SER A C 1
ATOM 1401 O O . SER A 1 201 ? 10.759 -2.959 14.871 1.00 97.50 201 SER A O 1
ATOM 1403 N N . PRO A 1 202 ? 11.699 -4.988 14.536 1.00 98.00 202 PRO A N 1
ATOM 1404 C CA . PRO A 1 202 ? 11.271 -5.121 13.140 1.00 98.00 202 PRO A CA 1
ATOM 1405 C C . PRO A 1 202 ? 9.755 -5.332 13.014 1.00 98.00 202 PRO A C 1
ATOM 1407 O O . PRO A 1 202 ? 9.076 -5.553 14.005 1.00 98.00 202 PRO A O 1
ATOM 1410 N N . SER A 1 203 ? 9.235 -5.266 11.787 1.00 98.44 203 SER A N 1
ATOM 1411 C CA . SER A 1 203 ? 7.849 -5.640 11.450 1.00 98.44 203 SER A CA 1
ATOM 1412 C C . SER A 1 203 ? 7.842 -6.789 10.442 1.00 98.44 203 SER A C 1
ATOM 1414 O O . SER A 1 203 ? 7.656 -6.579 9.243 1.00 98.44 203 SER A O 1
ATOM 1416 N N . ASN A 1 204 ? 8.131 -8.002 10.899 1.00 98.56 204 ASN A N 1
ATOM 1417 C CA . ASN A 1 204 ? 8.276 -9.178 10.050 1.00 98.56 204 ASN A CA 1
ATOM 1418 C C . ASN A 1 204 ? 6.931 -9.792 9.675 1.00 98.56 204 ASN A C 1
ATOM 1420 O O . ASN A 1 204 ? 5.966 -9.732 10.432 1.00 98.56 204 ASN A O 1
ATOM 1424 N N . ASN A 1 205 ? 6.902 -10.457 8.520 1.00 98.62 205 ASN A N 1
ATOM 1425 C CA . ASN A 1 205 ? 5.769 -11.243 8.031 1.00 98.62 205 ASN A CA 1
ATOM 1426 C C . ASN A 1 205 ? 4.453 -10.453 7.960 1.00 98.62 205 ASN A C 1
ATOM 1428 O O . ASN A 1 205 ? 3.373 -11.032 8.035 1.00 98.62 205 ASN A O 1
ATOM 1432 N N . VAL A 1 206 ? 4.541 -9.128 7.819 1.00 98.88 206 VAL A N 1
ATOM 1433 C CA . VAL A 1 206 ? 3.374 -8.277 7.592 1.00 98.88 206 VAL A CA 1
ATOM 1434 C C . VAL A 1 206 ? 2.823 -8.557 6.199 1.00 98.88 206 VAL A C 1
ATOM 1436 O O . VAL A 1 206 ? 3.576 -8.639 5.223 1.00 98.88 206 VAL A O 1
ATOM 1439 N N . GLN A 1 207 ? 1.501 -8.655 6.098 1.00 98.94 207 GLN A N 1
ATOM 1440 C CA . GLN A 1 207 ? 0.797 -8.820 4.833 1.00 98.94 207 GLN A CA 1
ATOM 1441 C C . GLN A 1 207 ? -0.133 -7.633 4.590 1.00 98.94 207 GLN A C 1
ATOM 1443 O O . GLN A 1 207 ? -0.983 -7.308 5.412 1.00 98.94 207 GLN A O 1
ATOM 1448 N N . VAL A 1 208 ? 0.005 -6.994 3.430 1.00 98.94 208 VAL A N 1
ATOM 1449 C CA . VAL A 1 208 ? -0.917 -5.969 2.929 1.00 98.94 208 VAL A CA 1
ATOM 1450 C C . VAL A 1 208 ? -1.561 -6.525 1.670 1.00 98.94 208 VAL A C 1
ATOM 1452 O O . VAL A 1 208 ? -0.911 -6.589 0.622 1.00 98.94 208 VAL A O 1
ATOM 1455 N N . LYS A 1 209 ? -2.811 -6.987 1.767 1.00 98.81 209 LYS A N 1
ATOM 1456 C CA . LYS A 1 209 ? -3.419 -7.806 0.718 1.00 98.81 209 LYS A CA 1
ATOM 1457 C C . LYS A 1 209 ? -4.834 -7.399 0.327 1.00 98.81 209 LYS A C 1
ATOM 1459 O O . LYS A 1 209 ? -5.695 -7.241 1.178 1.00 98.81 209 LYS A O 1
ATOM 1464 N N . GLY A 1 210 ? -5.119 -7.321 -0.970 1.00 98.75 210 GLY A N 1
ATOM 1465 C CA . GLY A 1 210 ? -6.497 -7.141 -1.447 1.00 98.75 210 GLY A CA 1
ATOM 1466 C C . GLY A 1 210 ? -7.122 -5.786 -1.096 1.00 98.75 210 GLY A C 1
ATOM 1467 O O . GLY A 1 210 ? -8.338 -5.647 -1.174 1.00 98.75 210 GLY A O 1
ATOM 1468 N N . ASN A 1 211 ? -6.329 -4.798 -0.671 1.00 98.94 211 ASN A N 1
ATOM 1469 C CA . ASN A 1 211 ? -6.848 -3.489 -0.283 1.00 98.94 211 ASN A CA 1
ATOM 1470 C C . ASN A 1 211 ? -7.053 -2.599 -1.513 1.00 98.94 211 ASN A C 1
ATOM 1472 O O . ASN A 1 211 ? -6.276 -2.660 -2.466 1.00 98.94 211 ASN A O 1
ATOM 1476 N N . SER A 1 212 ? -8.049 -1.718 -1.452 1.00 98.94 212 SER A N 1
ATOM 1477 C CA . SER A 1 212 ? -8.161 -0.571 -2.352 1.00 98.94 212 SER A CA 1
ATOM 1478 C C . SER A 1 212 ? -7.654 0.667 -1.618 1.00 98.94 212 SER A C 1
ATOM 1480 O O . SER A 1 212 ? -8.228 1.063 -0.609 1.00 98.94 212 SER A O 1
ATOM 1482 N N . ILE A 1 213 ? -6.546 1.248 -2.077 1.00 98.94 213 ILE A N 1
ATOM 1483 C CA . ILE A 1 213 ? -5.903 2.412 -1.460 1.00 98.94 213 ILE A CA 1
ATOM 1484 C C . ILE A 1 213 ? -5.917 3.550 -2.473 1.00 98.94 213 ILE A C 1
ATOM 1486 O O . ILE A 1 213 ? -5.183 3.514 -3.462 1.00 98.94 213 ILE A O 1
ATOM 1490 N N . HIS A 1 214 ? -6.739 4.568 -2.238 1.00 98.88 214 HIS A N 1
ATOM 1491 C CA . HIS A 1 214 ? -6.899 5.649 -3.199 1.00 98.88 214 HIS A CA 1
ATOM 1492 C C . HIS A 1 214 ? -7.142 7.016 -2.575 1.00 98.88 214 HIS A C 1
ATOM 1494 O O . HIS A 1 214 ? -7.386 7.144 -1.382 1.00 98.88 214 HIS A O 1
ATOM 1500 N N . ASP A 1 215 ? -7.021 8.065 -3.386 1.00 98.75 215 ASP A N 1
ATOM 1501 C CA . ASP A 1 215 ? -7.252 9.452 -2.973 1.00 98.75 215 ASP A CA 1
ATOM 1502 C C . ASP A 1 215 ? -6.425 9.831 -1.730 1.00 98.75 215 ASP A C 1
ATOM 1504 O O . ASP A 1 215 ? -6.924 10.361 -0.732 1.00 98.75 215 ASP A O 1
ATOM 1508 N N . VAL A 1 216 ? -5.126 9.520 -1.794 1.00 98.88 216 VAL A N 1
ATOM 1509 C CA . VAL A 1 216 ? -4.144 9.874 -0.763 1.00 98.88 216 VAL A CA 1
ATOM 1510 C C . VAL A 1 216 ? -3.439 11.158 -1.179 1.00 98.88 216 VAL A C 1
ATOM 1512 O O . VAL A 1 216 ? -2.808 11.208 -2.235 1.00 98.88 216 VAL A O 1
ATOM 1515 N N . THR A 1 217 ? -3.506 12.199 -0.356 1.00 98.69 217 THR A N 1
ATOM 1516 C CA . THR A 1 217 ? -2.974 13.529 -0.665 1.00 98.69 217 THR A CA 1
ATOM 1517 C C . THR A 1 217 ? -1.948 13.993 0.363 1.00 98.69 217 THR A C 1
ATOM 1519 O O . THR A 1 217 ? -2.235 14.120 1.549 1.00 98.69 217 THR A O 1
ATOM 1522 N N . SER A 1 218 ? -0.745 14.313 -0.108 1.00 98.12 218 SER A N 1
ATOM 1523 C CA . SER A 1 218 ? 0.316 14.963 0.662 1.00 98.12 218 SER A CA 1
ATOM 1524 C C . SER A 1 218 ? 0.650 16.310 0.029 1.00 98.12 218 SER A C 1
ATOM 1526 O O . SER A 1 218 ? 1.018 16.358 -1.143 1.00 98.12 218 SER A O 1
ATOM 1528 N N . THR A 1 219 ? 0.571 17.407 0.786 1.00 96.12 219 THR A N 1
ATOM 1529 C CA . THR A 1 219 ? 0.788 18.755 0.221 1.00 96.12 219 THR A CA 1
ATOM 1530 C C . THR A 1 219 ? 2.263 19.136 0.089 1.00 96.12 219 THR A C 1
ATOM 1532 O O . THR A 1 219 ? 2.645 19.777 -0.884 1.00 96.12 219 THR A O 1
ATOM 1535 N N . THR A 1 220 ? 3.110 18.786 1.063 1.00 95.38 220 THR A N 1
ATOM 1536 C CA . THR A 1 220 ? 4.505 19.280 1.132 1.00 95.38 220 THR A CA 1
ATOM 1537 C C . THR A 1 220 ? 5.558 18.175 1.218 1.00 95.38 220 THR A C 1
ATOM 1539 O O . THR A 1 220 ? 6.739 18.464 1.425 1.00 95.38 220 THR A O 1
ATOM 1542 N N . ARG A 1 221 ? 5.149 16.902 1.138 1.00 94.94 221 ARG A N 1
ATOM 1543 C CA . ARG A 1 221 ? 6.023 15.725 1.280 1.00 94.94 221 ARG A CA 1
ATOM 1544 C C . ARG A 1 221 ? 5.593 14.622 0.299 1.00 94.94 221 ARG A C 1
ATOM 1546 O O . ARG A 1 221 ? 5.254 14.920 -0.849 1.00 94.94 221 ARG A O 1
ATOM 1553 N N . GLY A 1 222 ? 5.673 13.367 0.742 1.00 96.19 222 GLY A N 1
ATOM 1554 C CA . GLY A 1 222 ? 5.337 12.185 -0.036 1.00 96.19 222 GLY A CA 1
ATOM 1555 C C . GLY A 1 222 ? 3.939 11.655 0.241 1.00 96.19 222 GLY A C 1
ATOM 1556 O O . GLY A 1 222 ? 3.542 11.516 1.406 1.00 96.19 222 GLY A O 1
ATOM 1557 N N . ALA A 1 223 ? 3.236 11.298 -0.831 1.00 98.50 223 ALA A N 1
ATOM 1558 C CA . ALA A 1 223 ? 2.042 10.461 -0.773 1.00 98.50 223 ALA A CA 1
ATOM 1559 C C . ALA A 1 223 ? 2.421 8.994 -1.021 1.00 98.50 223 ALA A C 1
ATOM 1561 O O . ALA A 1 223 ? 3.205 8.703 -1.928 1.00 98.50 223 ALA A O 1
ATOM 1562 N N . TYR A 1 224 ? 1.861 8.087 -0.218 1.00 98.81 224 TYR A N 1
ATOM 1563 C CA . TYR A 1 224 ? 2.148 6.657 -0.300 1.00 98.81 224 TYR A CA 1
ATOM 1564 C C . TYR A 1 224 ? 0.871 5.822 -0.243 1.00 98.81 224 TYR A C 1
ATOM 1566 O O . TYR A 1 224 ? -0.025 6.112 0.549 1.00 98.81 224 TYR A O 1
ATOM 1574 N N . GLY A 1 225 ? 0.824 4.733 -1.008 1.00 98.81 225 GLY A N 1
ATOM 1575 C CA . GLY A 1 225 ? -0.133 3.661 -0.745 1.00 98.81 225 GLY A CA 1
ATOM 1576 C C . GLY A 1 225 ? 0.329 2.861 0.472 1.00 98.81 225 GLY A C 1
ATOM 1577 O O . GLY A 1 225 ? -0.312 2.875 1.520 1.00 98.81 225 GLY A O 1
ATOM 1578 N N . VAL A 1 226 ? 1.518 2.265 0.360 1.00 98.88 226 VAL A N 1
ATOM 1579 C CA . VAL A 1 226 ? 2.220 1.550 1.431 1.00 98.88 226 VAL A CA 1
ATOM 1580 C C . VAL A 1 226 ? 3.613 2.144 1.607 1.00 98.88 226 VAL A C 1
ATOM 1582 O O . VAL A 1 226 ? 4.353 2.338 0.646 1.00 98.88 226 VAL A O 1
ATOM 1585 N N . SER A 1 227 ? 3.998 2.423 2.846 1.00 98.38 227 SER A N 1
ATOM 1586 C CA . SER A 1 227 ? 5.338 2.891 3.184 1.00 98.38 227 SER A CA 1
ATOM 1587 C C . SER A 1 227 ? 5.910 2.048 4.304 1.00 98.38 227 SER A C 1
ATOM 1589 O O . SER A 1 227 ? 5.321 1.962 5.378 1.00 98.38 227 SER A O 1
ATOM 1591 N N . MET A 1 228 ? 7.071 1.459 4.056 1.00 97.50 228 MET A N 1
ATOM 1592 C CA . MET A 1 228 ? 7.823 0.716 5.053 1.00 97.50 228 MET A CA 1
ATOM 1593 C C . MET A 1 228 ? 9.001 1.578 5.496 1.00 97.50 228 MET A C 1
ATOM 1595 O O . MET A 1 228 ? 9.906 1.843 4.709 1.00 97.50 228 MET A O 1
ATOM 1599 N N . GLY A 1 229 ? 8.939 2.059 6.738 1.00 96.88 229 GLY A N 1
ATOM 1600 C CA . GLY A 1 229 ? 9.895 2.992 7.335 1.00 96.88 229 GLY A CA 1
ATOM 1601 C C . GLY A 1 229 ? 10.541 2.496 8.628 1.00 96.88 229 GLY A C 1
ATOM 1602 O O . GLY A 1 229 ? 11.306 3.252 9.227 1.00 96.88 229 GLY A O 1
ATOM 1603 N N . ASN A 1 230 ? 10.254 1.260 9.048 1.00 97.38 230 ASN A N 1
ATOM 1604 C CA . ASN A 1 230 ? 10.800 0.658 10.262 1.00 97.38 230 ASN A CA 1
ATOM 1605 C C . ASN A 1 230 ? 12.334 0.586 10.201 1.00 97.38 230 ASN A C 1
ATOM 1607 O O . ASN A 1 230 ? 12.887 -0.130 9.368 1.00 97.38 230 ASN A O 1
ATOM 1611 N N . ILE A 1 231 ? 13.031 1.304 11.089 1.00 96.94 231 ILE A N 1
ATOM 1612 C CA . ILE A 1 231 ? 14.503 1.330 11.128 1.00 96.94 231 ILE A CA 1
ATOM 1613 C C . ILE A 1 231 ? 15.137 -0.057 11.313 1.00 96.94 231 ILE A C 1
ATOM 1615 O O . ILE A 1 231 ? 16.242 -0.282 10.825 1.00 96.94 231 ILE A O 1
ATOM 1619 N N . MET A 1 232 ? 14.426 -0.985 11.955 1.00 97.81 232 MET A N 1
ATOM 1620 C CA . MET A 1 232 ? 14.862 -2.367 12.163 1.00 97.81 232 MET A CA 1
ATOM 1621 C C . MET A 1 232 ? 14.528 -3.293 10.983 1.00 97.81 232 MET A C 1
ATOM 1623 O O . MET A 1 232 ? 14.952 -4.447 10.975 1.00 97.81 232 MET A O 1
ATOM 1627 N N . GLY A 1 233 ? 13.807 -2.790 9.978 1.00 97.94 233 GLY A N 1
ATOM 1628 C CA . GLY A 1 233 ? 13.413 -3.515 8.775 1.00 97.94 233 GLY A CA 1
ATOM 1629 C C . GLY A 1 233 ? 12.120 -4.324 8.913 1.00 97.94 233 GLY A C 1
ATOM 1630 O O . GLY A 1 233 ? 11.444 -4.319 9.945 1.00 97.94 233 GLY A O 1
ATOM 1631 N N . ALA A 1 234 ? 11.768 -5.005 7.824 1.00 98.06 234 ALA A N 1
ATOM 1632 C CA . ALA A 1 234 ? 10.580 -5.849 7.713 1.00 98.06 234 ALA A CA 1
ATOM 1633 C C . ALA A 1 234 ? 10.873 -7.057 6.808 1.00 98.06 234 ALA A C 1
ATOM 1635 O O . ALA A 1 234 ? 10.765 -6.971 5.582 1.00 98.06 234 ALA A O 1
ATOM 1636 N N . SER A 1 235 ? 11.286 -8.181 7.402 1.00 98.56 235 SER A N 1
ATOM 1637 C CA . SER A 1 235 ? 11.553 -9.413 6.651 1.00 98.56 235 SER A CA 1
ATOM 1638 C C . SER A 1 235 ? 10.252 -10.128 6.294 1.00 98.56 235 SER A C 1
ATOM 1640 O O . SER A 1 235 ? 9.337 -10.193 7.112 1.00 98.56 235 SER A O 1
ATOM 1642 N N . GLY A 1 236 ? 10.164 -10.685 5.086 1.00 98.38 236 GLY A N 1
ATOM 1643 C CA . GLY A 1 236 ? 8.988 -11.441 4.645 1.00 98.38 236 GLY A CA 1
ATOM 1644 C C . GLY A 1 236 ? 7.738 -10.584 4.416 1.00 98.38 236 GLY A C 1
ATOM 1645 O O . GLY A 1 236 ? 6.634 -11.120 4.409 1.00 98.38 236 GLY A O 1
ATOM 1646 N N . LEU A 1 237 ? 7.897 -9.265 4.240 1.00 98.81 237 LEU A N 1
ATOM 1647 C CA . LEU A 1 237 ? 6.801 -8.362 3.885 1.00 98.81 237 LEU A CA 1
ATOM 1648 C C . LEU A 1 237 ? 6.163 -8.798 2.558 1.00 98.81 237 LEU A C 1
ATOM 1650 O O . LEU A 1 237 ? 6.854 -8.964 1.550 1.00 98.81 237 LEU A O 1
ATOM 1654 N N . MET A 1 238 ? 4.838 -8.930 2.551 1.00 98.94 238 MET A N 1
ATOM 1655 C CA . MET A 1 238 ? 4.063 -9.234 1.351 1.00 98.94 238 MET A CA 1
ATOM 1656 C C . MET A 1 238 ? 3.069 -8.114 1.054 1.00 98.94 238 MET A C 1
ATOM 1658 O O . MET A 1 238 ? 2.256 -7.751 1.899 1.00 98.94 238 MET A O 1
ATOM 1662 N N . ILE A 1 239 ? 3.107 -7.582 -0.166 1.00 98.94 239 ILE A N 1
ATOM 1663 C CA . ILE A 1 239 ? 2.168 -6.574 -0.667 1.00 98.94 239 ILE A CA 1
ATOM 1664 C C . ILE A 1 239 ? 1.503 -7.159 -1.909 1.00 98.94 239 ILE A C 1
ATOM 1666 O O . ILE A 1 239 ? 2.108 -7.213 -2.983 1.00 98.94 239 ILE A O 1
ATOM 1670 N N . LEU A 1 240 ? 0.287 -7.677 -1.746 1.00 98.88 240 LEU A N 1
ATOM 1671 C CA . LEU A 1 240 ? -0.344 -8.569 -2.715 1.00 98.88 240 LEU A CA 1
ATOM 1672 C C . LEU A 1 240 ? -1.717 -8.068 -3.157 1.00 98.88 240 LEU A C 1
ATOM 1674 O O . LEU A 1 240 ? -2.562 -7.779 -2.319 1.00 98.88 240 LEU A O 1
ATOM 1678 N N . LYS A 1 241 ? -2.023 -8.085 -4.455 1.00 98.81 241 LYS A N 1
ATOM 1679 C CA . LYS A 1 241 ? -3.406 -7.888 -4.943 1.00 98.81 241 LYS A CA 1
ATOM 1680 C C . LYS A 1 241 ? -4.062 -6.573 -4.504 1.00 98.81 241 LYS A C 1
ATOM 1682 O O . LYS A 1 241 ? -5.282 -6.517 -4.387 1.00 98.81 241 LYS A O 1
ATOM 1687 N N . ASN A 1 242 ? -3.279 -5.539 -4.211 1.00 98.94 242 ASN A N 1
ATOM 1688 C CA . ASN A 1 242 ? -3.826 -4.233 -3.860 1.00 98.94 242 ASN A CA 1
ATOM 1689 C C . ASN A 1 242 ? -4.096 -3.424 -5.128 1.00 98.94 242 ASN A C 1
ATOM 1691 O O . ASN A 1 242 ? -3.337 -3.512 -6.093 1.00 98.94 242 ASN A O 1
ATOM 1695 N N . ASP A 1 243 ? -5.140 -2.608 -5.098 1.00 98.88 243 ASP A N 1
ATOM 1696 C CA . ASP A 1 243 ? -5.388 -1.564 -6.087 1.00 98.88 243 ASP A CA 1
ATOM 1697 C C . ASP A 1 243 ? -4.992 -0.218 -5.476 1.00 98.88 243 ASP A C 1
ATOM 1699 O O . ASP A 1 243 ? -5.617 0.239 -4.520 1.00 98.88 243 ASP A O 1
ATOM 1703 N N . ILE A 1 244 ? -3.907 0.379 -5.970 1.00 98.94 244 ILE A N 1
ATOM 1704 C CA . ILE A 1 244 ? -3.347 1.634 -5.464 1.00 98.94 244 ILE A CA 1
ATOM 1705 C C . ILE A 1 244 ? -3.467 2.695 -6.554 1.00 98.94 244 ILE A C 1
ATOM 1707 O O . ILE A 1 244 ? -2.780 2.638 -7.576 1.00 98.94 244 ILE A O 1
ATOM 1711 N N . THR A 1 245 ? -4.322 3.690 -6.341 1.00 98.88 245 THR A N 1
ATOM 1712 C CA . THR A 1 245 ? -4.610 4.706 -7.361 1.00 98.88 245 THR A CA 1
ATOM 1713 C C . THR A 1 245 ? -4.788 6.099 -6.768 1.00 98.88 245 THR A C 1
ATOM 1715 O O . THR A 1 245 ? -4.857 6.269 -5.557 1.00 98.88 245 THR A O 1
ATOM 1718 N N . ASN A 1 246 ? -4.820 7.129 -7.610 1.00 98.62 246 ASN A N 1
ATOM 1719 C CA . ASN A 1 246 ? -5.047 8.524 -7.223 1.00 98.62 246 ASN A CA 1
ATOM 1720 C C . ASN A 1 246 ? -4.189 8.994 -6.034 1.00 98.62 246 ASN A C 1
ATOM 1722 O O . ASN A 1 246 ? -4.684 9.608 -5.083 1.00 98.62 246 ASN A O 1
ATOM 1726 N N . LEU A 1 247 ? -2.884 8.726 -6.081 1.00 98.81 247 LEU A N 1
ATOM 1727 C CA . LEU A 1 247 ? -1.950 9.307 -5.120 1.00 98.81 247 LEU A CA 1
ATOM 1728 C C . LEU A 1 247 ? -1.573 10.710 -5.597 1.00 98.81 247 LEU A C 1
ATOM 1730 O O . LEU A 1 247 ? -1.170 10.894 -6.742 1.00 98.81 247 LEU A O 1
ATOM 1734 N N . ASN A 1 248 ? -1.692 11.705 -4.725 1.00 98.44 248 ASN A N 1
ATOM 1735 C CA . ASN A 1 248 ? -1.460 13.111 -5.034 1.00 98.44 248 ASN A CA 1
ATOM 1736 C C . ASN A 1 248 ? -0.350 13.644 -4.122 1.00 98.44 248 ASN A C 1
ATOM 1738 O O . ASN A 1 248 ? -0.568 13.873 -2.933 1.00 98.44 248 ASN A O 1
ATOM 1742 N N . GLY A 1 249 ? 0.853 13.813 -4.665 1.00 96.56 249 GLY A N 1
ATOM 1743 C CA . GLY A 1 249 ? 2.038 14.208 -3.903 1.00 96.56 249 GLY A CA 1
ATOM 1744 C C . GLY A 1 249 ? 2.544 15.583 -4.311 1.00 96.56 249 GLY A C 1
ATOM 1745 O O . GLY A 1 249 ? 2.830 15.825 -5.484 1.00 96.56 249 GLY A O 1
ATOM 1746 N N . GLY A 1 250 ? 2.714 16.481 -3.345 1.00 94.69 250 GLY A N 1
ATOM 1747 C CA . GLY A 1 250 ? 3.287 17.804 -3.582 1.00 94.69 250 GLY A CA 1
ATOM 1748 C C . GLY A 1 250 ? 4.781 17.778 -3.902 1.00 94.69 250 GLY A C 1
ATOM 1749 O O . GLY A 1 250 ? 5.259 18.652 -4.622 1.00 94.69 250 GLY A O 1
ATOM 1750 N N . CYS A 1 251 ? 5.520 16.771 -3.414 1.00 95.44 251 CYS A N 1
ATOM 1751 C CA . CYS A 1 251 ? 6.963 16.657 -3.654 1.00 95.44 251 CYS A CA 1
ATOM 1752 C C . CYS A 1 251 ? 7.397 15.314 -4.244 1.00 95.44 251 CYS A C 1
ATOM 1754 O O . CYS A 1 251 ? 8.259 15.307 -5.117 1.00 95.44 251 CYS A O 1
ATOM 1756 N N . TRP A 1 252 ? 6.831 14.196 -3.798 1.00 97.81 252 TRP A N 1
ATOM 1757 C CA . TRP A 1 252 ? 7.092 12.886 -4.395 1.00 97.81 252 TRP A CA 1
ATOM 1758 C C . TRP A 1 252 ? 5.909 11.947 -4.197 1.00 97.81 252 TRP A C 1
ATOM 1760 O O . TRP A 1 252 ? 5.015 12.199 -3.381 1.00 97.81 252 TRP A O 1
ATOM 1770 N N . ILE A 1 253 ? 5.896 10.865 -4.967 1.00 98.56 253 ILE A N 1
ATOM 1771 C CA . ILE A 1 253 ? 4.940 9.774 -4.808 1.00 98.56 253 ILE A CA 1
ATOM 1772 C C . ILE A 1 253 ? 5.684 8.456 -4.894 1.00 98.56 253 ILE A C 1
ATOM 1774 O O . ILE A 1 253 ? 6.288 8.161 -5.924 1.00 98.56 253 ILE A O 1
ATOM 1778 N N . HIS A 1 254 ? 5.533 7.628 -3.863 1.00 98.62 254 HIS A N 1
ATOM 1779 C CA . HIS A 1 254 ? 5.919 6.222 -3.909 1.00 98.62 254 HIS A CA 1
ATOM 1780 C C . HIS A 1 254 ? 4.695 5.381 -3.572 1.00 98.62 254 HIS A C 1
ATOM 1782 O O . HIS A 1 254 ? 4.273 5.353 -2.417 1.00 98.62 254 HIS A O 1
ATOM 1788 N N . ALA A 1 255 ? 4.097 4.709 -4.559 1.00 98.88 255 ALA A N 1
ATOM 1789 C CA . ALA A 1 255 ? 2.907 3.897 -4.292 1.00 98.88 255 ALA A CA 1
ATOM 1790 C C . ALA A 1 255 ? 3.210 2.804 -3.257 1.00 98.88 255 ALA A C 1
ATOM 1792 O O . ALA A 1 255 ? 2.441 2.605 -2.318 1.00 98.88 255 ALA A O 1
ATOM 1793 N N . ILE A 1 256 ? 4.383 2.189 -3.385 1.00 98.88 256 ILE A N 1
ATOM 1794 C CA . ILE A 1 256 ? 5.001 1.259 -2.451 1.00 98.88 256 ILE A CA 1
ATOM 1795 C C . ILE A 1 256 ? 6.441 1.741 -2.215 1.00 98.88 256 ILE A C 1
ATOM 1797 O O . ILE A 1 256 ? 7.307 1.586 -3.076 1.00 98.88 256 ILE A O 1
ATOM 1801 N N . GLY A 1 257 ? 6.695 2.364 -1.062 1.00 98.44 257 GLY A N 1
ATOM 1802 C CA . GLY A 1 257 ? 8.004 2.919 -0.698 1.00 98.44 257 GLY A CA 1
ATOM 1803 C C . GLY A 1 257 ? 8.739 2.070 0.336 1.00 98.44 257 GLY A C 1
ATOM 1804 O O . GLY A 1 257 ? 8.273 1.946 1.472 1.00 98.44 257 GLY A O 1
ATOM 1805 N N . MET A 1 258 ? 9.888 1.508 -0.044 1.00 97.94 258 MET A N 1
ATOM 1806 C CA . MET A 1 258 ? 10.789 0.745 0.822 1.00 97.94 258 MET A CA 1
ATOM 1807 C C . MET A 1 258 ? 11.922 1.651 1.319 1.00 97.94 258 MET A C 1
ATOM 1809 O O . MET A 1 258 ? 13.013 1.723 0.745 1.00 97.94 258 MET A O 1
ATOM 1813 N N . GLU A 1 259 ? 11.643 2.361 2.408 1.00 95.19 259 GLU A N 1
ATOM 1814 C CA . GLU A 1 259 ? 12.518 3.390 2.986 1.00 95.19 259 GLU A CA 1
ATOM 1815 C C . GLU A 1 259 ? 13.582 2.796 3.925 1.00 95.19 259 GLU A C 1
ATOM 1817 O O . GLU A 1 259 ? 14.418 3.520 4.460 1.00 95.19 259 GLU A O 1
ATOM 1822 N N . ARG A 1 260 ? 13.536 1.483 4.168 1.00 97.06 260 ARG A N 1
ATOM 1823 C CA . ARG A 1 260 ? 14.404 0.682 5.051 1.00 97.06 260 ARG A CA 1
ATOM 1824 C C . ARG A 1 260 ? 14.566 -0.733 4.476 1.00 97.06 260 ARG A C 1
ATOM 1826 O O . ARG A 1 260 ? 14.061 -1.013 3.386 1.00 97.06 260 ARG A O 1
ATOM 1833 N N . ASP A 1 261 ? 15.266 -1.616 5.187 1.00 98.06 261 ASP A N 1
ATOM 1834 C CA . ASP A 1 261 ? 15.564 -2.970 4.710 1.00 98.06 261 ASP A CA 1
ATOM 1835 C C . ASP A 1 261 ? 14.341 -3.902 4.708 1.00 98.06 261 ASP A C 1
ATOM 1837 O O . ASP A 1 261 ? 13.615 -3.986 5.700 1.00 98.06 261 ASP A O 1
ATOM 1841 N N . THR A 1 262 ? 14.131 -4.631 3.605 1.00 98.44 262 THR A N 1
ATOM 1842 C CA . THR A 1 262 ? 13.042 -5.623 3.473 1.00 98.44 262 THR A CA 1
ATOM 1843 C C . THR A 1 262 ? 13.529 -6.931 2.847 1.00 98.44 262 THR A C 1
ATOM 1845 O O . THR A 1 262 ? 13.293 -7.188 1.657 1.00 98.44 262 THR A O 1
ATOM 1848 N N . PRO A 1 263 ? 14.228 -7.782 3.610 1.00 98.62 263 PRO A N 1
ATOM 1849 C CA . PRO A 1 263 ? 14.629 -9.093 3.123 1.00 98.62 263 PRO A CA 1
ATOM 1850 C C . PRO A 1 263 ? 13.421 -9.930 2.683 1.00 98.62 263 PRO A C 1
ATOM 1852 O O . PRO A 1 263 ? 12.416 -10.008 3.388 1.00 98.62 263 PRO A O 1
ATOM 1855 N N . SER A 1 264 ? 13.534 -10.601 1.535 1.00 97.94 264 SER A N 1
ATOM 1856 C CA . SER A 1 264 ? 12.488 -11.479 0.978 1.00 97.94 264 SER A CA 1
ATOM 1857 C C . SER A 1 264 ? 11.140 -10.784 0.723 1.00 97.94 264 SER A C 1
ATOM 1859 O O . SER A 1 264 ? 10.088 -11.408 0.851 1.00 97.94 264 SER A O 1
ATOM 1861 N N . LEU A 1 265 ? 11.164 -9.492 0.371 1.00 98.75 265 LEU A N 1
ATOM 1862 C CA . LEU A 1 265 ? 9.974 -8.737 -0.029 1.00 98.75 265 LEU A CA 1
ATOM 1863 C C . LEU A 1 265 ? 9.277 -9.390 -1.230 1.00 98.75 265 LEU A C 1
ATOM 1865 O O . LEU A 1 265 ? 9.918 -9.677 -2.244 1.00 98.75 265 LEU A O 1
ATOM 1869 N N . VAL A 1 266 ? 7.953 -9.516 -1.156 1.00 98.88 266 VAL A N 1
ATOM 1870 C CA . VAL A 1 266 ? 7.109 -9.903 -2.293 1.00 98.88 266 VAL A CA 1
ATOM 1871 C C . VAL A 1 266 ? 6.105 -8.795 -2.591 1.00 98.88 266 VAL A C 1
ATOM 1873 O O . VAL A 1 266 ? 5.272 -8.458 -1.755 1.00 98.88 266 VAL A O 1
ATOM 1876 N N . VAL A 1 267 ? 6.154 -8.253 -3.806 1.00 98.94 267 VAL A N 1
ATOM 1877 C CA . VAL A 1 267 ? 5.171 -7.310 -4.351 1.00 98.94 267 VAL A CA 1
ATOM 1878 C C . VAL A 1 267 ? 4.551 -7.950 -5.585 1.00 98.94 267 VAL A C 1
ATOM 1880 O O . VAL A 1 267 ? 5.195 -8.032 -6.633 1.00 98.94 267 VAL A O 1
ATOM 1883 N N . MET A 1 268 ? 3.322 -8.449 -5.470 1.00 98.69 268 MET A N 1
ATOM 1884 C CA . MET A 1 268 ? 2.734 -9.259 -6.536 1.00 98.69 268 MET A CA 1
ATOM 1885 C C . MET A 1 268 ? 1.251 -9.000 -6.768 1.00 98.69 268 MET A C 1
ATOM 1887 O O . MET A 1 268 ? 0.500 -8.737 -5.833 1.00 98.69 268 MET A O 1
ATOM 1891 N N . ASP A 1 269 ? 0.827 -9.110 -8.026 1.00 98.69 269 ASP A N 1
ATOM 1892 C CA . ASP A 1 269 ? -0.570 -8.980 -8.453 1.00 98.69 269 ASP A CA 1
ATOM 1893 C C . ASP A 1 269 ? -1.217 -7.621 -8.109 1.00 98.69 269 ASP A C 1
ATOM 1895 O O . ASP A 1 269 ? -2.440 -7.520 -8.060 1.00 98.69 269 ASP A O 1
ATOM 1899 N N . ASN A 1 270 ? -0.434 -6.569 -7.839 1.00 98.94 270 ASN A N 1
ATOM 1900 C CA . ASN A 1 270 ? -0.984 -5.247 -7.531 1.00 98.94 270 ASN A CA 1
ATOM 1901 C C . ASN A 1 270 ? -1.325 -4.482 -8.812 1.00 98.94 270 ASN A C 1
ATOM 1903 O O . ASN A 1 270 ? -0.620 -4.581 -9.818 1.00 98.94 270 ASN A O 1
ATOM 1907 N N . ASN A 1 271 ? -2.363 -3.657 -8.739 1.00 98.88 271 ASN A N 1
ATOM 1908 C CA . ASN A 1 271 ? -2.687 -2.660 -9.744 1.00 98.88 271 ASN A CA 1
ATOM 1909 C C . ASN A 1 271 ? -2.261 -1.279 -9.241 1.00 98.88 271 ASN A C 1
ATOM 1911 O O . ASN A 1 271 ? -2.618 -0.895 -8.130 1.00 98.88 271 ASN A O 1
ATOM 1915 N N . ILE A 1 272 ? -1.461 -0.550 -10.019 1.00 98.94 272 ILE A N 1
ATOM 1916 C CA . ILE A 1 272 ? -0.945 0.764 -9.625 1.00 98.94 272 ILE A CA 1
ATOM 1917 C C . ILE A 1 272 ? -1.133 1.753 -10.770 1.00 98.94 272 ILE A C 1
ATOM 1919 O O . ILE A 1 272 ? -0.588 1.573 -11.859 1.00 98.94 272 ILE A O 1
ATOM 1923 N N . SER A 1 273 ? -1.872 2.829 -10.505 1.00 98.75 273 SER A N 1
ATOM 1924 C CA . SER A 1 273 ? -2.211 3.852 -11.499 1.00 98.75 273 SER A CA 1
ATOM 1925 C C . SER A 1 273 ? -2.267 5.259 -10.889 1.00 98.75 273 SER A C 1
ATOM 1927 O O . SER A 1 273 ? -2.165 5.432 -9.677 1.00 98.75 273 SER A O 1
ATOM 1929 N N . ALA A 1 274 ? -2.396 6.283 -11.741 1.00 98.06 274 ALA A N 1
ATOM 1930 C CA . ALA A 1 274 ? -2.679 7.673 -11.350 1.00 98.06 274 ALA A CA 1
ATOM 1931 C C . ALA A 1 274 ? -1.791 8.237 -10.211 1.00 98.06 274 ALA A C 1
ATOM 1933 O O . ALA A 1 274 ? -2.271 8.672 -9.162 1.00 98.06 274 ALA A O 1
ATOM 1934 N N . LEU A 1 275 ? -0.471 8.259 -10.441 1.00 98.56 275 LEU A N 1
ATOM 1935 C CA . LEU A 1 275 ? 0.504 8.923 -9.565 1.00 98.56 275 LEU A CA 1
ATOM 1936 C C . LEU A 1 275 ? 0.650 10.404 -9.964 1.00 98.56 275 LEU A C 1
ATOM 1938 O O . LEU A 1 275 ? 1.420 10.763 -10.863 1.00 98.56 275 LEU A O 1
ATOM 1942 N N . ASN A 1 276 ? -0.108 11.271 -9.297 1.00 97.50 276 ASN A N 1
ATOM 1943 C CA . ASN A 1 276 ? -0.320 12.670 -9.663 1.00 97.50 276 ASN A CA 1
ATOM 1944 C C . ASN A 1 276 ? 0.607 13.623 -8.892 1.00 97.50 276 ASN A C 1
ATOM 1946 O O . ASN A 1 276 ? 0.308 14.076 -7.786 1.00 97.50 276 ASN A O 1
ATOM 1950 N N . THR A 1 277 ? 1.743 13.974 -9.489 1.00 96.38 277 THR A N 1
ATOM 1951 C CA . THR A 1 277 ? 2.655 14.992 -8.946 1.00 96.38 277 THR A CA 1
ATOM 1952 C C . THR A 1 277 ? 3.254 15.847 -10.061 1.00 96.38 277 THR A C 1
ATOM 1954 O O . THR A 1 277 ? 3.291 15.441 -11.223 1.00 96.38 277 THR A O 1
ATOM 1957 N N . GLY A 1 278 ? 3.731 17.045 -9.722 1.00 92.94 278 GLY A N 1
ATOM 1958 C CA . GLY A 1 278 ? 4.592 17.845 -10.599 1.00 92.94 278 GLY A CA 1
ATOM 1959 C C . GLY A 1 278 ? 6.059 17.392 -10.580 1.00 92.94 278 GLY A C 1
ATOM 1960 O O . GLY A 1 278 ? 6.815 17.737 -11.482 1.00 92.94 278 GLY A O 1
ATOM 1961 N N . SER A 1 279 ? 6.458 16.599 -9.582 1.00 94.88 279 SER A N 1
ATOM 1962 C CA . SER A 1 279 ? 7.835 16.134 -9.384 1.00 94.88 279 SER A CA 1
ATOM 1963 C C . SER A 1 279 ? 8.241 15.014 -10.343 1.00 94.88 279 SER A C 1
ATOM 1965 O O . SER A 1 279 ? 7.395 14.279 -10.851 1.00 94.88 279 SER A O 1
ATOM 1967 N N . LEU A 1 280 ? 9.543 14.851 -10.581 1.00 94.31 280 LEU A N 1
ATOM 1968 C CA . LEU A 1 280 ? 10.081 13.685 -11.293 1.00 94.31 280 LEU A CA 1
ATOM 1969 C C . LEU A 1 280 ? 10.123 12.432 -10.409 1.00 94.31 280 LEU A C 1
ATOM 1971 O O . LEU A 1 280 ? 10.184 11.323 -10.931 1.00 94.31 280 LEU A O 1
ATOM 1975 N N . ASP A 1 281 ? 10.063 12.601 -9.088 1.00 96.12 281 ASP A N 1
ATOM 1976 C CA . ASP A 1 281 ? 10.037 11.494 -8.137 1.00 96.12 281 ASP A CA 1
ATOM 1977 C C . ASP A 1 281 ? 8.613 10.940 -8.006 1.00 96.12 281 ASP A C 1
ATOM 1979 O O . ASP A 1 281 ? 7.821 11.335 -7.144 1.00 96.12 281 ASP A O 1
ATOM 1983 N N . ARG A 1 282 ? 8.258 10.082 -8.963 1.00 97.00 282 ARG A N 1
ATOM 1984 C CA . ARG A 1 282 ? 6.975 9.384 -9.021 1.00 97.00 282 ARG A CA 1
ATOM 1985 C C . ARG A 1 282 ? 7.207 7.928 -9.420 1.00 97.00 282 ARG A C 1
ATOM 1987 O O . ARG A 1 282 ? 7.566 7.619 -10.559 1.00 97.00 282 ARG A O 1
ATOM 1994 N N . THR A 1 283 ? 7.016 7.034 -8.463 1.00 98.62 283 THR A N 1
ATOM 1995 C CA . THR A 1 283 ? 7.440 5.639 -8.581 1.00 98.62 283 THR A CA 1
ATOM 1996 C C . THR A 1 283 ? 6.366 4.717 -8.017 1.00 98.62 283 THR A C 1
ATOM 1998 O O . THR A 1 283 ? 5.831 4.967 -6.938 1.00 98.62 283 THR A O 1
ATOM 2001 N N . ALA A 1 284 ? 6.045 3.633 -8.722 1.00 98.88 284 ALA A N 1
ATOM 2002 C CA . ALA A 1 284 ? 5.175 2.593 -8.186 1.00 98.88 284 ALA A CA 1
ATOM 2003 C C . ALA A 1 284 ? 5.877 1.823 -7.058 1.00 98.88 284 ALA A C 1
ATOM 2005 O O . ALA A 1 284 ? 5.397 1.855 -5.932 1.00 98.88 284 ALA A O 1
ATOM 2006 N N . VAL A 1 285 ? 7.030 1.199 -7.318 1.00 98.88 285 VAL A N 1
ATOM 2007 C CA . VAL A 1 285 ? 7.824 0.490 -6.297 1.00 98.88 285 VAL A CA 1
ATOM 2008 C C . VAL A 1 285 ? 9.210 1.120 -6.159 1.00 98.88 285 VAL A C 1
ATOM 2010 O O . VAL A 1 285 ? 10.024 1.046 -7.081 1.00 98.88 285 VAL A O 1
ATOM 2013 N N . TRP A 1 286 ? 9.472 1.754 -5.016 1.00 98.75 286 TRP A N 1
ATOM 2014 C CA . TRP A 1 286 ? 10.701 2.502 -4.735 1.00 98.75 286 TRP A CA 1
ATOM 2015 C C . TRP A 1 286 ? 11.553 1.825 -3.660 1.00 98.75 286 TRP A C 1
ATOM 2017 O O . TRP A 1 286 ? 11.037 1.476 -2.600 1.00 98.75 286 TRP A O 1
ATOM 2027 N N . PHE A 1 287 ? 12.857 1.689 -3.908 1.00 98.69 287 PHE A N 1
ATOM 2028 C CA . PHE A 1 287 ? 13.841 1.182 -2.946 1.00 98.69 287 PHE A CA 1
ATOM 2029 C C . PHE A 1 287 ? 14.885 2.256 -2.630 1.00 98.69 287 PHE A C 1
ATOM 2031 O O . PHE A 1 287 ? 15.696 2.586 -3.494 1.00 98.69 287 PHE A O 1
ATOM 2038 N N . GLU A 1 288 ? 14.911 2.767 -1.394 1.00 95.69 288 GLU A N 1
ATOM 2039 C CA . GLU A 1 288 ? 15.815 3.866 -1.010 1.00 95.69 288 GLU A CA 1
ATOM 2040 C C . GLU A 1 288 ? 16.976 3.430 -0.118 1.00 95.69 288 GLU A C 1
ATOM 2042 O O . GLU A 1 288 ? 18.141 3.558 -0.492 1.00 95.69 288 GLU A O 1
ATOM 2047 N N . SER A 1 289 ? 16.659 2.902 1.066 1.00 94.75 289 SER A N 1
ATOM 2048 C CA . SER A 1 289 ? 17.636 2.475 2.079 1.00 94.75 289 SER A CA 1
ATOM 2049 C C . SER A 1 289 ? 17.453 0.996 2.402 1.00 94.75 289 SER A C 1
ATOM 2051 O O . SER A 1 289 ? 17.203 0.614 3.542 1.00 94.75 289 SER A O 1
ATOM 2053 N N . ASN A 1 290 ? 17.536 0.163 1.367 1.00 97.88 290 ASN A N 1
ATOM 2054 C CA . ASN A 1 290 ? 17.163 -1.244 1.424 1.00 97.88 290 ASN A CA 1
ATOM 2055 C C . ASN A 1 290 ? 18.301 -2.136 0.911 1.00 97.88 290 ASN A C 1
ATOM 2057 O O . ASN A 1 290 ? 18.299 -2.486 -0.264 1.00 97.88 290 ASN A O 1
ATOM 2061 N N . PRO A 1 291 ? 19.313 -2.474 1.728 1.00 97.62 291 PRO A N 1
ATOM 2062 C CA . PRO A 1 291 ? 20.452 -3.281 1.280 1.00 97.62 291 PRO A CA 1
ATOM 2063 C C . PRO A 1 291 ? 20.057 -4.679 0.772 1.00 97.62 291 PRO A C 1
ATOM 2065 O O . PRO A 1 291 ? 20.787 -5.263 -0.028 1.00 97.62 291 PRO A O 1
ATOM 2068 N N . SER A 1 292 ? 18.894 -5.197 1.170 1.00 98.38 292 SER A N 1
ATOM 2069 C CA . SER A 1 292 ? 18.375 -6.496 0.741 1.00 98.38 292 SER A CA 1
ATOM 2070 C C . SER A 1 292 ? 17.497 -6.438 -0.515 1.00 98.38 292 SER A C 1
ATOM 2072 O O . SER A 1 292 ? 16.884 -7.452 -0.859 1.00 98.38 292 SER A O 1
ATOM 2074 N N . PHE A 1 293 ? 17.450 -5.317 -1.252 1.00 98.50 293 PHE A N 1
ATOM 2075 C CA . PHE A 1 293 ? 16.591 -5.160 -2.440 1.00 98.50 293 PHE A CA 1
ATOM 2076 C C . PHE A 1 293 ? 16.799 -6.252 -3.505 1.00 98.50 293 PHE A C 1
ATOM 2078 O O . PHE A 1 293 ? 15.869 -6.599 -4.228 1.00 98.50 293 PHE A O 1
ATOM 2085 N N . GLY A 1 294 ? 17.998 -6.842 -3.582 1.00 98.44 294 GLY A N 1
ATOM 2086 C CA . GLY A 1 294 ? 18.294 -7.959 -4.487 1.00 98.44 294 GLY A CA 1
ATOM 2087 C C . GLY A 1 294 ? 17.545 -9.262 -4.170 1.00 98.44 294 GLY A C 1
ATOM 2088 O O . GLY A 1 294 ? 17.531 -10.172 -4.992 1.00 98.44 294 GLY A O 1
ATOM 2089 N N . SER A 1 295 ? 16.925 -9.364 -2.991 1.00 98.31 295 SER A N 1
ATOM 2090 C CA . SER A 1 295 ? 16.054 -10.482 -2.602 1.00 98.31 295 SER A CA 1
ATOM 2091 C C . SER A 1 295 ? 14.575 -10.246 -2.928 1.00 98.31 295 SER A C 1
ATOM 2093 O O . SER A 1 295 ? 13.763 -11.150 -2.741 1.00 98.31 295 SER A O 1
ATOM 2095 N N . ALA A 1 296 ? 14.215 -9.046 -3.398 1.00 98.69 296 ALA A N 1
ATOM 2096 C CA . ALA A 1 296 ? 12.831 -8.685 -3.656 1.00 98.69 296 ALA A CA 1
ATOM 2097 C C . ALA A 1 296 ? 12.302 -9.319 -4.951 1.00 98.69 296 ALA A C 1
ATOM 2099 O O . ALA A 1 296 ? 12.953 -9.286 -6.002 1.00 98.69 296 ALA A O 1
ATOM 2100 N N . LEU A 1 297 ? 11.075 -9.832 -4.874 1.00 98.75 297 LEU A N 1
ATOM 2101 C CA . LEU A 1 297 ? 10.281 -10.273 -6.012 1.00 98.75 297 LEU A CA 1
ATOM 2102 C C . LEU A 1 297 ? 9.166 -9.259 -6.268 1.00 98.75 297 LEU A C 1
ATOM 2104 O O . LEU A 1 297 ? 8.239 -9.139 -5.472 1.00 98.75 297 LEU A O 1
ATOM 2108 N N . VAL A 1 298 ? 9.243 -8.553 -7.393 1.00 98.81 298 VAL A N 1
ATOM 2109 C CA . VAL A 1 298 ? 8.207 -7.634 -7.871 1.00 98.81 298 VAL A CA 1
ATOM 2110 C C . VAL A 1 298 ? 7.665 -8.208 -9.176 1.00 98.81 298 VAL A C 1
ATOM 2112 O O . VAL A 1 298 ? 8.328 -8.107 -10.203 1.00 98.81 298 VAL A O 1
ATOM 2115 N N . HIS A 1 299 ? 6.510 -8.870 -9.149 1.00 96.56 299 HIS A N 1
ATOM 2116 C CA . HIS A 1 299 ? 6.057 -9.730 -10.253 1.00 96.56 299 HIS A CA 1
ATOM 2117 C C . HIS A 1 299 ? 4.547 -9.627 -10.489 1.00 96.56 299 HIS A C 1
ATOM 2119 O O . HIS A 1 299 ? 3.801 -9.371 -9.554 1.00 96.56 299 HIS A O 1
ATOM 2125 N N . ASN A 1 300 ? 4.066 -9.848 -11.713 1.00 98.12 300 ASN A N 1
ATOM 2126 C CA . ASN A 1 300 ? 2.638 -9.812 -12.069 1.00 98.12 300 ASN A CA 1
ATOM 2127 C C . ASN A 1 300 ? 1.886 -8.537 -11.652 1.00 98.12 300 ASN A C 1
ATOM 2129 O O . ASN A 1 300 ? 0.667 -8.559 -11.503 1.00 98.12 300 ASN A O 1
ATOM 2133 N N . ASN A 1 301 ? 2.580 -7.415 -11.466 1.00 98.88 301 ASN A N 1
ATOM 2134 C CA . ASN A 1 301 ? 1.923 -6.146 -11.183 1.00 98.88 301 ASN A CA 1
ATOM 2135 C C . ASN A 1 301 ? 1.526 -5.453 -12.491 1.00 98.88 301 ASN A C 1
ATOM 2137 O O . ASN A 1 301 ? 2.222 -5.559 -13.507 1.00 98.88 301 ASN A O 1
ATOM 2141 N N . ASN A 1 302 ? 0.430 -4.703 -12.437 1.00 98.88 302 ASN A N 1
ATOM 2142 C CA . ASN A 1 302 ? -0.000 -3.788 -13.483 1.00 98.88 302 ASN A CA 1
ATOM 2143 C C . ASN A 1 302 ? 0.453 -2.372 -13.122 1.00 98.88 302 ASN A C 1
ATOM 2145 O O . ASN A 1 302 ? -0.119 -1.728 -12.244 1.00 98.88 302 ASN A O 1
ATOM 2149 N N . PHE A 1 303 ? 1.500 -1.890 -13.788 1.00 98.81 303 PHE A N 1
ATOM 2150 C CA . PHE A 1 303 ? 1.940 -0.501 -13.700 1.00 98.81 303 PHE A CA 1
ATOM 2151 C C . PHE A 1 303 ? 1.280 0.300 -14.820 1.00 98.81 303 PHE A C 1
ATOM 2153 O O . PHE A 1 303 ? 1.920 0.576 -15.835 1.00 98.81 303 PHE A O 1
ATOM 2160 N N . ASP A 1 304 ? 0.017 0.686 -14.634 1.00 98.19 304 ASP A N 1
ATOM 2161 C CA . ASP A 1 304 ? -0.763 1.498 -15.579 1.00 98.19 304 ASP A CA 1
ATOM 2162 C C . ASP A 1 304 ? -0.347 2.977 -15.498 1.00 98.19 304 ASP A C 1
ATOM 2164 O O . ASP A 1 304 ? -1.103 3.884 -15.137 1.00 98.19 304 ASP A O 1
ATOM 2168 N N . LEU A 1 305 ? 0.930 3.211 -15.803 1.00 98.00 305 LEU A N 1
ATOM 2169 C CA . LEU A 1 305 ? 1.626 4.483 -15.679 1.00 98.00 305 LEU A CA 1
ATOM 2170 C C . LEU A 1 305 ? 2.173 4.936 -17.033 1.00 98.00 305 LEU A C 1
ATOM 2172 O O . LEU A 1 305 ? 2.405 4.142 -17.943 1.00 98.00 305 LEU A O 1
ATOM 2176 N N . THR A 1 306 ? 2.384 6.240 -17.186 1.00 94.06 306 THR A N 1
ATOM 2177 C CA . THR A 1 306 ? 3.023 6.792 -18.386 1.00 94.06 306 THR A CA 1
ATOM 2178 C C . THR A 1 306 ? 4.552 6.683 -18.285 1.00 94.06 306 THR A C 1
ATOM 2180 O O . THR A 1 306 ? 5.085 6.511 -17.186 1.00 94.06 306 THR A O 1
ATOM 2183 N N . PRO A 1 307 ? 5.297 6.887 -19.388 1.00 95.44 307 PRO A N 1
ATOM 2184 C CA . PRO A 1 307 ? 6.763 6.979 -19.364 1.00 95.44 307 PRO A CA 1
ATOM 2185 C C . PRO A 1 307 ? 7.347 8.107 -18.501 1.00 95.44 307 PRO A C 1
ATOM 2187 O O . PRO A 1 307 ? 8.564 8.224 -18.410 1.00 95.44 307 PRO A O 1
ATOM 2190 N N . ALA A 1 308 ? 6.516 8.965 -17.903 1.00 94.31 308 ALA A N 1
ATOM 2191 C CA . ALA A 1 308 ? 6.958 9.987 -16.957 1.00 94.31 308 ALA A CA 1
ATOM 2192 C C . ALA A 1 308 ? 7.136 9.448 -15.523 1.00 94.31 308 ALA A C 1
ATOM 2194 O O . ALA A 1 308 ? 7.572 10.198 -14.653 1.00 94.31 308 ALA A O 1
ATOM 2195 N N . ALA A 1 309 ? 6.757 8.193 -15.264 1.00 98.00 309 ALA A N 1
ATOM 2196 C CA . ALA A 1 309 ? 6.844 7.550 -13.958 1.00 98.00 309 ALA A CA 1
ATOM 2197 C C . ALA A 1 309 ? 7.629 6.241 -14.025 1.00 98.00 309 ALA A C 1
ATOM 2199 O O . ALA A 1 309 ? 7.626 5.560 -15.052 1.00 98.00 309 ALA A O 1
ATOM 2200 N N . TYR A 1 310 ? 8.246 5.861 -12.907 1.00 98.69 310 TYR A N 1
ATOM 2201 C CA . TYR A 1 310 ? 8.895 4.562 -12.760 1.00 98.69 310 TYR A CA 1
ATOM 2202 C C . TYR A 1 310 ? 7.897 3.503 -12.286 1.00 98.69 310 TYR A C 1
ATOM 2204 O O . TYR A 1 310 ? 7.157 3.723 -11.329 1.00 98.69 310 TYR A O 1
ATOM 2212 N N . GLY A 1 311 ? 7.908 2.328 -12.916 1.00 98.75 311 GLY A N 1
ATOM 2213 C CA . GLY A 1 311 ? 7.256 1.135 -12.370 1.00 98.75 311 GLY A CA 1
ATOM 2214 C C . GLY A 1 311 ? 8.046 0.587 -11.178 1.00 98.75 311 GLY A C 1
ATOM 2215 O O . GLY A 1 311 ? 7.520 0.425 -10.081 1.00 98.75 311 GLY A O 1
ATOM 2216 N N . ILE A 1 312 ? 9.352 0.387 -11.372 1.00 98.88 312 ILE A N 1
ATOM 2217 C CA . ILE A 1 312 ? 10.281 -0.052 -10.325 1.00 98.88 312 ILE A CA 1
ATOM 2218 C C . ILE A 1 312 ? 11.525 0.825 -10.397 1.00 98.88 312 ILE A C 1
ATOM 2220 O O . ILE A 1 312 ? 12.116 0.968 -11.474 1.00 98.88 312 ILE A O 1
ATOM 2224 N N . ALA A 1 313 ? 11.934 1.386 -9.262 1.00 98.62 313 ALA A N 1
ATOM 2225 C CA . ALA A 1 313 ? 13.188 2.111 -9.173 1.00 98.62 313 ALA A CA 1
ATOM 2226 C C . ALA A 1 313 ? 13.966 1.821 -7.883 1.00 98.62 313 ALA A C 1
ATOM 2228 O O . ALA A 1 313 ? 13.411 1.742 -6.789 1.00 98.62 313 ALA A O 1
ATOM 2229 N N . VAL A 1 314 ? 15.280 1.681 -8.047 1.00 98.69 314 VAL A N 1
ATOM 2230 C CA . VAL A 1 314 ? 16.283 1.563 -6.989 1.00 98.69 314 VAL A CA 1
ATOM 2231 C C . VAL A 1 314 ? 17.053 2.874 -6.932 1.00 98.69 314 VAL A C 1
ATOM 2233 O O . VAL A 1 314 ? 17.552 3.355 -7.953 1.00 98.69 314 VAL A O 1
ATOM 2236 N N . HIS A 1 315 ? 17.160 3.459 -5.741 1.00 98.00 315 HIS A N 1
ATOM 2237 C CA . HIS A 1 315 ? 17.851 4.724 -5.552 1.00 98.00 315 HIS A CA 1
ATOM 2238 C C . HIS A 1 315 ? 19.321 4.631 -6.016 1.00 98.00 315 HIS A C 1
ATOM 2240 O O . HIS A 1 315 ? 20.002 3.651 -5.694 1.00 98.00 315 HIS A O 1
ATOM 2246 N N . PRO A 1 316 ? 19.870 5.642 -6.722 1.00 97.19 316 PRO A N 1
ATOM 2247 C CA . PRO A 1 316 ? 21.209 5.556 -7.311 1.00 97.19 316 PRO A CA 1
ATOM 2248 C C . PRO A 1 316 ? 22.336 5.253 -6.316 1.00 97.19 316 PRO A C 1
ATOM 2250 O O . PRO A 1 316 ? 23.251 4.500 -6.643 1.00 97.19 316 PRO A O 1
ATOM 2253 N N . LEU A 1 317 ? 22.276 5.797 -5.093 1.00 97.44 317 LEU A N 1
ATOM 2254 C CA . LEU A 1 317 ? 23.282 5.493 -4.063 1.00 97.44 317 LEU A CA 1
ATOM 2255 C C . LEU A 1 317 ? 23.210 4.033 -3.599 1.00 97.44 317 LEU A C 1
ATOM 2257 O O . LEU A 1 317 ? 24.245 3.433 -3.318 1.00 97.44 317 LEU A O 1
ATOM 2261 N N . LEU A 1 318 ? 22.008 3.455 -3.553 1.00 97.69 318 LEU A N 1
ATOM 2262 C CA . LEU A 1 318 ? 21.805 2.058 -3.179 1.00 97.69 318 LEU A CA 1
ATOM 2263 C C . LEU A 1 318 ? 22.301 1.126 -4.294 1.00 97.69 318 LEU A C 1
ATOM 2265 O O . LEU A 1 318 ? 23.063 0.199 -4.031 1.00 97.69 318 LEU A O 1
ATOM 2269 N N . ALA A 1 319 ? 21.955 1.433 -5.545 1.00 97.69 319 ALA A N 1
ATOM 2270 C CA . ALA A 1 319 ? 22.455 0.731 -6.725 1.00 97.69 319 ALA A CA 1
ATOM 2271 C C . ALA A 1 319 ? 23.994 0.748 -6.807 1.00 97.69 319 ALA A C 1
ATOM 2273 O O . ALA A 1 319 ? 24.617 -0.277 -7.079 1.00 97.69 319 ALA A O 1
ATOM 2274 N N . ALA A 1 320 ? 24.622 1.894 -6.519 1.00 97.69 320 ALA A N 1
ATOM 2275 C CA . ALA A 1 320 ? 26.078 2.024 -6.500 1.00 97.69 320 ALA A CA 1
ATOM 2276 C C . ALA A 1 320 ? 26.738 1.228 -5.361 1.00 97.69 320 ALA A C 1
ATOM 2278 O O . ALA A 1 320 ? 27.830 0.691 -5.547 1.00 97.69 320 ALA A O 1
ATOM 2279 N N . ALA A 1 321 ? 26.088 1.137 -4.197 1.00 97.81 321 ALA A N 1
ATOM 2280 C CA . ALA A 1 321 ? 26.584 0.362 -3.061 1.00 97.81 321 ALA A CA 1
ATOM 2281 C C . ALA A 1 321 ? 26.511 -1.158 -3.301 1.00 97.81 321 ALA A C 1
ATOM 2283 O O . ALA A 1 321 ? 27.359 -1.897 -2.803 1.00 97.81 321 ALA A O 1
ATOM 2284 N N . PHE A 1 322 ? 25.542 -1.623 -4.098 1.00 97.50 322 PHE A N 1
ATOM 2285 C CA . PHE A 1 322 ? 25.334 -3.042 -4.403 1.00 97.50 322 PHE A CA 1
ATOM 2286 C C . PHE A 1 322 ? 25.215 -3.283 -5.919 1.00 97.50 322 PHE A C 1
ATOM 2288 O O . PHE A 1 322 ? 24.160 -3.692 -6.409 1.00 97.50 322 PHE A O 1
ATOM 2295 N N . PRO A 1 323 ? 26.301 -3.094 -6.691 1.00 96.69 323 PRO A N 1
ATOM 2296 C CA . PRO A 1 323 ? 26.246 -3.078 -8.156 1.00 96.69 323 PRO A CA 1
ATOM 2297 C C . PRO A 1 323 ? 25.825 -4.416 -8.782 1.00 96.69 323 PRO A C 1
ATOM 2299 O O . PRO A 1 323 ? 25.354 -4.434 -9.915 1.00 96.69 323 PRO A O 1
ATOM 2302 N N . ASN A 1 324 ? 25.970 -5.525 -8.048 1.00 96.69 324 ASN A N 1
ATOM 2303 C CA . ASN A 1 324 ? 25.613 -6.873 -8.501 1.00 96.69 324 ASN A CA 1
ATOM 2304 C C . ASN A 1 324 ? 24.250 -7.355 -7.975 1.00 96.69 324 ASN A C 1
ATOM 2306 O O . ASN A 1 324 ? 23.819 -8.450 -8.332 1.00 96.69 324 ASN A O 1
ATOM 2310 N N . ALA A 1 325 ? 23.588 -6.581 -7.111 1.00 97.81 325 ALA A N 1
ATOM 2311 C CA . ALA A 1 325 ? 22.234 -6.883 -6.665 1.00 97.81 325 ALA A CA 1
ATOM 2312 C C . ALA A 1 325 ? 21.225 -6.334 -7.681 1.00 97.81 325 ALA A C 1
ATOM 2314 O O . ALA A 1 325 ? 21.422 -5.258 -8.249 1.00 97.81 325 ALA A O 1
ATOM 2315 N N . SER A 1 326 ? 20.145 -7.075 -7.916 1.00 98.06 326 SER A N 1
ATOM 2316 C CA . SER A 1 326 ? 19.078 -6.670 -8.830 1.00 98.06 326 SER A CA 1
ATOM 2317 C C . SER A 1 326 ? 17.727 -7.096 -8.275 1.00 98.06 326 SER A C 1
ATOM 2319 O O . SER A 1 326 ? 17.584 -8.244 -7.857 1.00 98.06 326 SER A O 1
ATOM 2321 N N . VAL A 1 327 ? 16.740 -6.199 -8.301 1.00 98.75 327 VAL A N 1
ATOM 2322 C CA . VAL A 1 327 ? 15.341 -6.564 -8.034 1.00 98.75 327 VAL A CA 1
ATOM 2323 C C . VAL A 1 327 ? 14.873 -7.514 -9.134 1.00 98.75 327 VAL A C 1
ATOM 2325 O O . VAL A 1 327 ? 15.063 -7.230 -10.323 1.00 98.75 327 VAL A O 1
ATOM 2328 N N . ASN A 1 328 ? 14.210 -8.614 -8.774 1.00 98.62 328 ASN A N 1
ATOM 2329 C CA . ASN A 1 328 ? 13.497 -9.415 -9.762 1.00 98.62 328 ASN A CA 1
ATOM 2330 C C . ASN A 1 328 ? 12.180 -8.712 -10.122 1.00 98.62 328 ASN A C 1
ATOM 2332 O O . ASN A 1 328 ? 11.174 -8.897 -9.446 1.00 98.62 328 ASN A O 1
ATOM 2336 N N . GLY A 1 329 ? 12.221 -7.896 -11.175 1.00 98.25 329 GLY A N 1
ATOM 2337 C CA . GLY A 1 329 ? 11.099 -7.140 -11.737 1.00 98.25 329 GLY A CA 1
ATOM 2338 C C . GLY A 1 329 ? 10.482 -7.785 -12.983 1.00 98.25 329 GLY A C 1
ATOM 2339 O O . GLY A 1 329 ? 9.907 -7.076 -13.816 1.00 98.25 329 GLY A O 1
ATOM 2340 N N . THR A 1 330 ? 10.660 -9.095 -13.169 1.00 97.94 330 THR A N 1
ATOM 2341 C CA . THR A 1 330 ? 10.142 -9.815 -14.344 1.00 97.94 330 THR A CA 1
ATOM 2342 C C . THR A 1 330 ? 8.620 -9.953 -14.290 1.00 97.94 330 THR A C 1
ATOM 2344 O O . THR A 1 330 ? 8.005 -9.825 -13.237 1.00 97.94 330 THR A O 1
ATOM 2347 N N . CYS A 1 331 ? 8.007 -10.183 -15.448 1.00 97.81 331 CYS A N 1
ATOM 2348 C CA . CYS A 1 331 ? 6.575 -10.387 -15.639 1.00 97.81 331 CYS A CA 1
ATOM 2349 C C . CYS A 1 331 ? 5.692 -9.317 -14.996 1.00 97.81 331 CYS A C 1
ATOM 2351 O O . CYS A 1 331 ? 4.622 -9.623 -14.488 1.00 97.81 331 CYS A O 1
ATOM 2353 N N . ASN A 1 332 ? 6.097 -8.051 -15.058 1.00 98.75 332 ASN A N 1
ATOM 2354 C CA . ASN A 1 332 ? 5.180 -6.940 -14.817 1.00 98.75 332 ASN A CA 1
ATOM 2355 C C . ASN A 1 332 ? 4.639 -6.401 -16.143 1.00 98.75 332 ASN A C 1
ATOM 2357 O O . ASN A 1 332 ? 5.306 -6.481 -17.182 1.00 98.75 332 ASN A O 1
ATOM 2361 N N . TRP A 1 333 ? 3.430 -5.850 -16.101 1.00 98.69 333 TRP A N 1
ATOM 2362 C CA . TRP A 1 333 ? 2.853 -5.063 -17.180 1.00 98.69 333 TRP A CA 1
ATOM 2363 C C . TRP A 1 333 ? 3.252 -3.602 -16.986 1.00 98.69 333 TRP A C 1
ATOM 2365 O O . TRP A 1 333 ? 3.026 -3.025 -15.927 1.00 98.69 333 TRP A O 1
ATOM 2375 N N . TRP A 1 334 ? 3.855 -3.002 -18.011 1.00 98.50 334 TRP A N 1
ATOM 2376 C CA . TRP A 1 334 ? 4.429 -1.653 -17.937 1.00 98.50 334 TRP A CA 1
ATOM 2377 C C . TRP A 1 334 ? 3.547 -0.597 -18.611 1.00 98.50 334 TRP A C 1
ATOM 2379 O O . TRP A 1 334 ? 4.068 0.426 -19.042 1.00 98.50 334 TRP A O 1
ATOM 2389 N N . ASN A 1 335 ? 2.247 -0.855 -18.784 1.00 98.25 335 ASN A N 1
ATOM 2390 C CA . ASN A 1 335 ? 1.350 -0.048 -19.625 1.00 98.25 335 ASN A CA 1
ATOM 2391 C C . ASN A 1 335 ? 1.726 -0.020 -21.118 1.00 98.25 335 ASN A C 1
ATOM 2393 O O . ASN A 1 335 ? 1.363 0.894 -21.856 1.00 98.25 335 ASN A O 1
ATOM 2397 N N . SER A 1 336 ? 2.501 -1.001 -21.584 1.00 96.81 336 SER A N 1
ATOM 2398 C CA . SER A 1 336 ? 2.829 -1.147 -23.000 1.00 96.81 336 SER A CA 1
ATOM 2399 C C . SER A 1 336 ? 3.285 -2.568 -23.329 1.00 96.81 336 SER A C 1
ATOM 2401 O O . SER A 1 336 ? 4.124 -3.114 -22.604 1.00 96.81 336 SER A O 1
ATOM 2403 N N . PRO A 1 337 ? 2.840 -3.154 -24.463 1.00 94.12 337 PRO A N 1
ATOM 2404 C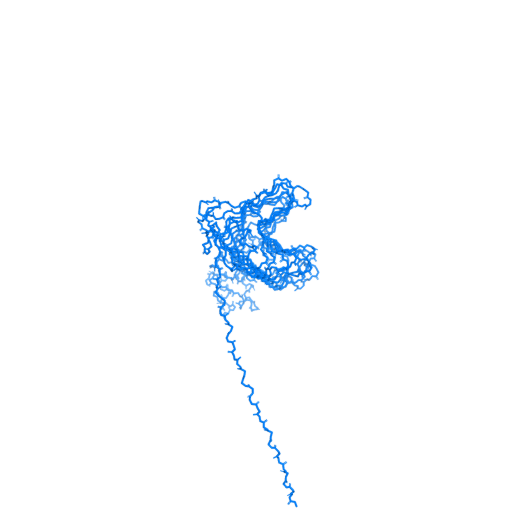 CA . PRO A 1 337 ? 3.366 -4.436 -24.927 1.00 94.12 337 PRO A CA 1
ATOM 2405 C C . PRO A 1 337 ? 4.855 -4.355 -25.297 1.00 94.12 337 PRO A C 1
ATOM 2407 O O . PRO A 1 337 ? 5.552 -5.369 -25.246 1.00 94.12 337 PRO A O 1
ATOM 2410 N N . SER A 1 338 ? 5.375 -3.161 -25.620 1.00 94.00 338 SER A N 1
ATOM 2411 C CA . SER A 1 338 ? 6.806 -2.951 -25.880 1.00 94.00 338 SER A CA 1
ATOM 2412 C C . SER A 1 338 ? 7.657 -2.882 -24.608 1.00 94.00 338 SER A C 1
ATOM 2414 O O . SER A 1 338 ? 8.880 -2.786 -24.707 1.00 94.00 338 SER A O 1
ATOM 2416 N N . GLY A 1 339 ? 7.044 -2.978 -23.423 1.00 96.50 339 GLY A N 1
ATOM 2417 C CA . GLY A 1 339 ? 7.744 -3.026 -22.144 1.00 96.50 339 GLY A CA 1
ATOM 2418 C C . GLY A 1 339 ? 8.169 -1.655 -21.621 1.00 96.50 339 GLY A C 1
ATOM 2419 O O . GLY A 1 339 ? 7.692 -0.622 -22.104 1.00 96.50 339 GLY A O 1
ATOM 2420 N N . PRO A 1 340 ? 9.058 -1.632 -20.613 1.00 98.12 340 PRO A N 1
ATOM 2421 C CA . PRO A 1 340 ? 9.432 -0.400 -19.940 1.00 98.12 340 PRO A CA 1
ATOM 2422 C C . PRO A 1 340 ? 10.288 0.507 -20.817 1.00 98.12 340 PRO A C 1
ATOM 2424 O O . PRO A 1 340 ? 11.087 0.031 -21.628 1.00 98.12 340 PRO A O 1
ATOM 2427 N N . THR A 1 341 ? 10.182 1.813 -20.586 1.00 97.25 341 THR A N 1
ATOM 2428 C CA . THR A 1 341 ? 11.074 2.807 -21.197 1.00 97.25 341 THR A CA 1
ATOM 2429 C C . THR A 1 341 ? 12.424 2.807 -20.473 1.00 97.25 341 THR A C 1
ATOM 2431 O O . THR A 1 341 ? 12.510 3.190 -19.307 1.00 97.25 341 THR A O 1
ATOM 2434 N N . THR A 1 342 ? 13.493 2.381 -21.150 1.00 96.25 342 THR A N 1
ATOM 2435 C CA . THR A 1 342 ? 14.865 2.367 -20.603 1.00 96.25 342 THR A CA 1
ATOM 2436 C C . THR A 1 342 ? 15.906 2.316 -21.728 1.00 96.25 342 THR A C 1
ATOM 2438 O O . THR A 1 342 ? 15.591 1.799 -22.801 1.00 96.25 342 THR A O 1
ATOM 2441 N N . PRO A 1 343 ? 17.153 2.803 -21.541 1.00 94.31 343 PRO A N 1
ATOM 2442 C CA . PRO A 1 343 ? 18.187 2.725 -22.577 1.00 94.31 343 PRO A CA 1
ATOM 2443 C C . PRO A 1 343 ? 18.447 1.314 -23.126 1.00 94.31 343 PRO A C 1
ATOM 2445 O O . PRO A 1 343 ? 18.783 1.172 -24.300 1.00 94.31 343 PRO A O 1
ATOM 2448 N N . SER A 1 344 ? 18.268 0.264 -22.314 1.00 91.94 344 SER A N 1
ATOM 2449 C CA . SER A 1 344 ? 18.409 -1.134 -22.753 1.00 91.94 344 SER A CA 1
ATOM 2450 C C . SER A 1 344 ? 17.184 -1.681 -23.502 1.00 91.94 344 SER A C 1
ATOM 2452 O O . SER A 1 344 ? 17.234 -2.795 -24.018 1.00 91.94 344 SER A O 1
ATOM 2454 N N . ASN A 1 345 ? 16.096 -0.911 -23.584 1.00 93.50 345 ASN A N 1
ATOM 2455 C CA . ASN A 1 345 ? 14.892 -1.192 -24.363 1.00 93.50 345 ASN A CA 1
ATOM 2456 C C . ASN A 1 345 ? 14.460 0.070 -25.140 1.00 93.50 345 ASN A C 1
ATOM 2458 O O . ASN A 1 345 ? 13.466 0.707 -24.788 1.00 93.50 345 ASN A O 1
ATOM 2462 N N . PRO A 1 346 ? 15.192 0.465 -26.199 1.00 91.38 346 PRO A N 1
ATOM 2463 C CA . PRO A 1 346 ? 14.982 1.746 -26.882 1.00 91.38 346 PRO A CA 1
ATOM 2464 C C . PRO A 1 346 ? 13.625 1.881 -27.597 1.00 91.38 346 PRO A C 1
ATOM 2466 O O . PRO A 1 346 ? 13.249 2.987 -27.969 1.00 91.38 346 PRO A O 1
ATOM 2469 N N . ALA A 1 347 ? 12.896 0.779 -27.802 1.00 90.75 347 ALA A N 1
ATOM 2470 C CA . ALA A 1 347 ? 11.540 0.772 -28.363 1.00 90.75 347 ALA A CA 1
ATOM 2471 C C . ALA A 1 347 ? 10.433 0.712 -27.288 1.00 90.75 347 ALA A C 1
ATOM 2473 O O . ALA A 1 347 ? 9.245 0.711 -27.622 1.00 90.75 347 ALA A O 1
ATOM 2474 N N . GLY A 1 348 ? 10.808 0.624 -26.008 1.00 95.31 348 GLY A N 1
ATOM 2475 C CA . GLY A 1 348 ? 9.880 0.599 -24.886 1.00 95.31 348 GLY A CA 1
ATOM 2476 C C . GLY A 1 348 ? 9.149 1.927 -24.734 1.00 95.31 348 GLY A C 1
ATOM 2477 O O . GLY A 1 348 ? 9.764 2.989 -24.794 1.00 95.31 348 GLY A O 1
ATOM 2478 N N . THR A 1 349 ? 7.833 1.859 -24.545 1.00 96.81 349 THR A N 1
ATOM 2479 C CA . THR A 1 349 ? 6.962 3.038 -24.380 1.00 96.81 349 THR A CA 1
ATOM 2480 C C . THR A 1 349 ? 6.131 2.983 -23.103 1.00 96.81 349 THR A C 1
ATOM 2482 O O . THR A 1 349 ? 5.208 3.776 -22.940 1.00 96.81 349 THR A O 1
ATOM 2485 N N . GLY A 1 350 ? 6.402 2.014 -22.230 1.00 98.12 350 GLY A N 1
ATOM 2486 C CA . GLY A 1 350 ? 5.749 1.867 -20.938 1.00 98.12 350 GLY A CA 1
ATOM 2487 C C . GLY A 1 350 ? 6.388 2.712 -19.838 1.00 98.12 350 GLY A C 1
ATOM 2488 O O . GLY A 1 350 ? 7.296 3.513 -20.086 1.00 98.12 350 GLY A O 1
ATOM 2489 N N . ALA A 1 351 ? 5.947 2.485 -18.603 1.00 98.44 351 ALA A N 1
ATOM 2490 C CA . ALA A 1 351 ? 6.553 3.044 -17.400 1.00 98.44 351 ALA A CA 1
ATOM 2491 C C . ALA A 1 351 ? 8.071 2.780 -17.359 1.00 98.44 351 ALA A C 1
ATOM 2493 O O . ALA A 1 351 ? 8.570 1.791 -17.901 1.00 98.44 351 ALA A O 1
ATOM 2494 N N . GLN A 1 352 ? 8.825 3.686 -16.746 1.00 98.38 352 GLN A N 1
ATOM 2495 C CA . GLN A 1 352 ? 10.279 3.594 -16.674 1.00 98.38 352 GLN A CA 1
ATOM 2496 C C . GLN A 1 352 ? 10.731 2.505 -15.703 1.00 98.38 352 GLN A C 1
ATOM 2498 O O . GLN A 1 352 ? 10.013 2.117 -14.779 1.00 98.38 352 GLN A O 1
ATOM 2503 N N . VAL A 1 353 ? 11.968 2.057 -15.885 1.00 98.25 353 VAL A N 1
ATOM 2504 C CA . VAL A 1 353 ? 12.661 1.169 -14.952 1.00 98.25 353 VAL A CA 1
ATOM 2505 C C . VAL A 1 353 ? 14.079 1.686 -14.722 1.00 98.25 353 VAL A C 1
ATOM 2507 O O . VAL A 1 353 ? 14.738 2.126 -15.668 1.00 98.25 353 VAL A O 1
ATOM 2510 N N . SER A 1 354 ? 14.545 1.682 -13.471 1.00 97.50 354 SER A N 1
ATOM 2511 C CA . SER A 1 354 ? 15.912 2.109 -13.137 1.00 97.50 354 SER A CA 1
ATOM 2512 C C . SER A 1 354 ? 16.959 1.037 -13.469 1.00 97.50 354 SER A C 1
ATOM 2514 O O . SER A 1 354 ? 16.638 -0.083 -13.871 1.00 97.50 354 SER A O 1
ATOM 2516 N N . SER A 1 355 ? 18.237 1.351 -13.234 1.00 95.56 355 SER A N 1
ATOM 2517 C CA . SER A 1 355 ? 19.281 0.326 -13.120 1.00 95.56 355 SER A CA 1
ATOM 2518 C C . SER A 1 355 ? 18.995 -0.633 -11.955 1.00 95.56 355 SER A C 1
ATOM 2520 O O . SER A 1 355 ? 18.203 -0.314 -11.067 1.00 95.56 355 SER A O 1
ATOM 2522 N N . ASN A 1 356 ? 19.664 -1.793 -11.950 1.00 97.56 356 ASN A N 1
ATOM 2523 C CA . ASN A 1 356 ? 19.554 -2.813 -10.894 1.00 97.56 356 ASN A CA 1
ATOM 2524 C C . ASN A 1 356 ? 18.135 -3.390 -10.729 1.00 97.56 356 ASN A C 1
ATOM 2526 O O . ASN A 1 356 ? 17.734 -3.799 -9.640 1.00 97.56 356 ASN A O 1
ATOM 2530 N N . VAL A 1 357 ? 17.388 -3.446 -11.833 1.00 98.50 357 VAL A N 1
ATOM 2531 C CA . VAL A 1 357 ? 16.109 -4.149 -11.934 1.00 98.50 357 VAL A CA 1
ATOM 2532 C C . VAL A 1 357 ? 16.145 -5.059 -13.157 1.00 98.50 357 VAL A C 1
ATOM 2534 O O . VAL A 1 357 ? 16.336 -4.609 -14.289 1.00 98.50 357 VAL A O 1
ATOM 2537 N N . SER A 1 358 ? 15.924 -6.351 -12.938 1.00 97.75 358 SER A N 1
ATOM 2538 C CA . SER A 1 358 ? 15.763 -7.334 -14.006 1.00 97.75 358 SER A CA 1
ATOM 2539 C C . SER A 1 358 ? 14.303 -7.337 -14.456 1.00 97.75 358 SER A C 1
ATOM 2541 O O . SER A 1 358 ? 13.461 -7.888 -13.759 1.00 97.75 358 SER A O 1
ATOM 2543 N N . TYR A 1 359 ? 13.993 -6.713 -15.596 1.00 97.25 359 TYR A N 1
ATOM 2544 C CA . TYR A 1 359 ? 12.611 -6.530 -16.079 1.00 97.25 359 TYR A CA 1
ATOM 2545 C C . TYR A 1 359 ? 12.206 -7.443 -17.250 1.00 97.25 359 TYR A C 1
ATOM 2547 O O . TYR A 1 359 ? 11.039 -7.458 -17.632 1.00 97.25 359 TYR A O 1
ATOM 2555 N N . ASN A 1 360 ? 13.161 -8.154 -17.862 1.00 94.06 360 ASN A N 1
ATOM 2556 C CA . ASN A 1 360 ? 12.931 -9.074 -18.981 1.00 94.06 360 ASN A CA 1
ATOM 2557 C C . ASN A 1 360 ? 12.901 -10.530 -18.462 1.00 94.06 360 ASN A C 1
ATOM 2559 O O . ASN A 1 360 ? 13.861 -10.922 -17.791 1.00 94.06 360 ASN A O 1
ATOM 2563 N N . PRO A 1 361 ? 11.864 -11.335 -18.768 1.00 95.19 361 PRO A N 1
ATOM 2564 C CA . PRO A 1 361 ? 10.691 -10.986 -19.581 1.00 95.19 361 PRO A CA 1
ATOM 2565 C C . PRO A 1 361 ? 9.694 -10.079 -18.872 1.00 95.19 361 PRO A C 1
ATOM 2567 O O . PRO A 1 361 ? 9.619 -10.086 -17.650 1.00 95.19 361 PRO A O 1
ATOM 2570 N N . TRP A 1 362 ? 8.912 -9.326 -19.651 1.00 97.25 362 TRP A N 1
ATOM 2571 C CA . TRP A 1 362 ? 7.752 -8.557 -19.179 1.00 97.25 362 TRP A CA 1
ATOM 2572 C C . TRP A 1 362 ? 6.435 -9.111 -19.744 1.00 97.25 362 TRP A C 1
ATOM 2574 O O . TRP A 1 362 ? 6.439 -9.935 -20.664 1.00 97.25 362 TRP A O 1
ATOM 2584 N N . LEU A 1 363 ? 5.299 -8.662 -19.204 1.00 96.75 363 LEU A N 1
ATOM 2585 C CA . LEU A 1 363 ? 3.976 -9.025 -19.722 1.00 96.75 363 LEU A CA 1
ATOM 2586 C C . LEU A 1 363 ? 3.630 -8.209 -20.971 1.00 96.75 363 LEU A C 1
ATOM 2588 O O . LEU A 1 363 ? 3.815 -6.997 -20.985 1.00 96.75 363 LEU A O 1
ATOM 2592 N N . ILE A 1 364 ? 3.078 -8.846 -22.006 1.00 94.25 364 ILE A N 1
ATOM 2593 C CA . ILE A 1 364 ? 2.634 -8.154 -23.239 1.00 94.25 364 ILE A CA 1
ATOM 2594 C C . ILE A 1 364 ? 1.168 -7.684 -23.209 1.00 94.25 364 ILE A C 1
ATOM 2596 O O . ILE A 1 364 ? 0.690 -7.078 -24.165 1.00 94.25 364 ILE A O 1
ATOM 2600 N N . ALA A 1 365 ? 0.459 -7.966 -22.121 1.00 95.56 365 ALA A N 1
ATOM 2601 C CA . ALA A 1 365 ? -0.867 -7.451 -21.792 1.00 95.56 365 ALA A CA 1
ATOM 2602 C C . ALA A 1 365 ? -1.000 -7.403 -20.255 1.00 95.56 365 ALA A C 1
ATOM 2604 O O . ALA A 1 365 ? -0.167 -8.010 -19.577 1.00 95.56 365 ALA A O 1
ATOM 2605 N N . PRO A 1 366 ? -2.007 -6.723 -19.686 1.00 97.50 366 PRO A N 1
ATOM 2606 C CA . PRO A 1 366 ? -2.193 -6.677 -18.236 1.00 97.50 366 PRO A CA 1
ATOM 2607 C C . PRO A 1 366 ? -2.308 -8.066 -17.580 1.00 97.50 366 PRO A C 1
ATOM 2609 O O . PRO A 1 366 ? -2.924 -8.988 -18.124 1.00 97.50 366 PRO A O 1
ATOM 2612 N N . ALA A 1 367 ? -1.741 -8.211 -16.382 1.00 96.06 367 ALA A N 1
ATOM 2613 C CA . ALA A 1 367 ? -1.982 -9.339 -15.487 1.00 96.06 367 ALA A CA 1
ATOM 2614 C C . ALA A 1 367 ? -3.471 -9.405 -15.074 1.00 96.06 367 ALA A C 1
ATOM 2616 O O . ALA A 1 367 ? -4.137 -8.367 -15.025 1.00 96.06 367 ALA A O 1
ATOM 2617 N N . PRO A 1 368 ? -4.011 -10.599 -14.754 1.00 93.56 368 PRO A N 1
ATOM 2618 C CA . PRO A 1 368 ? -3.337 -11.904 -14.737 1.00 93.56 368 PRO A CA 1
ATOM 2619 C C . PRO A 1 368 ? -3.306 -12.615 -16.104 1.00 93.56 368 PRO A C 1
ATOM 2621 O O . PRO A 1 368 ? -2.733 -13.692 -16.216 1.00 93.56 368 PRO A O 1
ATOM 2624 N N . GLY A 1 369 ? -3.946 -12.052 -17.136 1.00 88.81 369 GLY A N 1
ATOM 2625 C CA . GLY A 1 369 ? -4.098 -12.700 -18.447 1.00 88.81 369 GLY A CA 1
ATOM 2626 C C . GLY A 1 369 ? -2.935 -12.484 -19.421 1.00 88.81 369 GLY A C 1
ATOM 2627 O O . GLY A 1 369 ? -2.893 -13.116 -20.475 1.00 88.81 369 GLY A O 1
ATOM 2628 N N . GLY A 1 370 ? -2.012 -11.575 -19.105 1.00 90.06 370 GLY A N 1
ATOM 2629 C CA . GLY A 1 370 ? -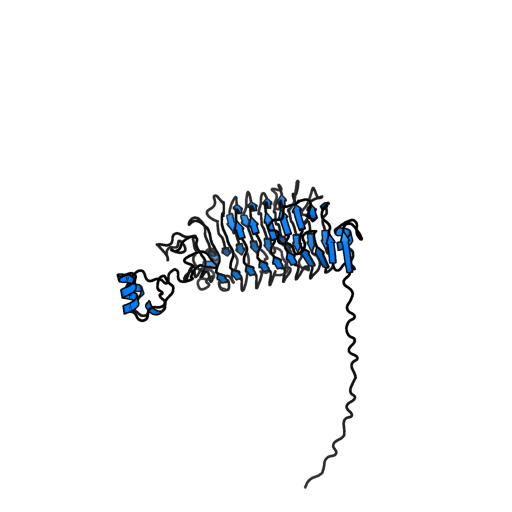0.851 -11.282 -19.932 1.00 90.06 370 GLY A CA 1
ATOM 2630 C C . GLY A 1 370 ? 0.142 -12.436 -19.998 1.00 90.06 370 GLY A C 1
ATOM 2631 O O 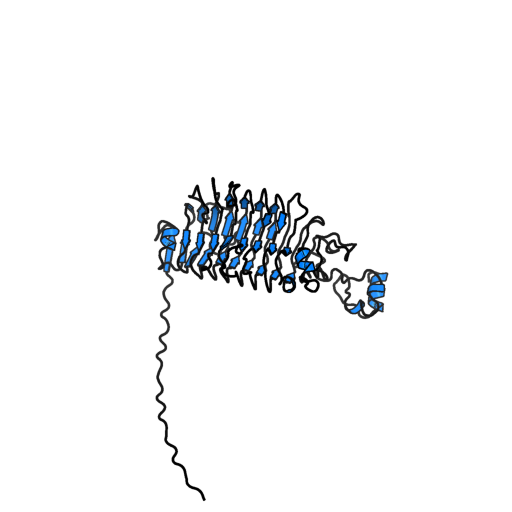. GLY A 1 370 ? 0.490 -13.040 -18.988 1.00 90.06 370 GLY A O 1
ATOM 2632 N N . ASN A 1 371 ? 0.663 -12.707 -21.192 1.00 91.94 371 ASN A N 1
ATOM 2633 C CA . ASN A 1 371 ? 1.755 -13.660 -21.339 1.00 91.94 371 ASN A CA 1
ATOM 2634 C C . ASN A 1 371 ? 3.106 -13.001 -21.021 1.00 91.94 371 ASN A C 1
ATOM 2636 O O . ASN A 1 371 ? 3.394 -11.900 -21.503 1.00 91.94 371 ASN A O 1
ATOM 2640 N N . CYS A 1 372 ? 3.959 -13.702 -20.269 1.00 93.88 372 CYS A N 1
ATOM 2641 C CA . CYS A 1 372 ? 5.281 -13.217 -19.872 1.00 93.88 372 CYS A CA 1
ATOM 2642 C C . CYS A 1 372 ? 6.392 -13.670 -20.829 1.00 93.88 372 CYS A C 1
ATOM 2644 O O . CYS A 1 372 ? 7.173 -14.576 -20.542 1.00 93.88 372 CYS A O 1
ATOM 2646 N N . PHE A 1 373 ? 6.461 -13.031 -21.993 1.00 89.88 373 PHE A N 1
ATOM 2647 C CA . PHE A 1 373 ? 7.550 -13.238 -22.955 1.00 89.88 373 PHE A CA 1
ATOM 2648 C C . PHE A 1 373 ? 7.987 -11.948 -23.661 1.00 89.88 373 PHE A C 1
ATOM 2650 O O . PHE A 1 373 ? 8.711 -11.986 -24.659 1.00 89.88 373 PHE A O 1
ATOM 2657 N N . GLY A 1 374 ? 7.551 -10.788 -23.164 1.00 87.69 374 GLY A N 1
ATOM 2658 C CA . GLY A 1 374 ? 8.005 -9.498 -23.666 1.00 87.69 374 GLY A CA 1
ATOM 2659 C C . GLY A 1 374 ? 9.527 -9.397 -23.586 1.00 87.69 374 GLY A C 1
ATOM 2660 O O . GLY A 1 374 ? 10.117 -9.816 -22.596 1.00 87.69 374 GLY A O 1
ATOM 2661 N N . GLY A 1 375 ? 10.162 -8.905 -24.651 1.00 85.62 375 GLY A N 1
ATOM 2662 C CA . GLY A 1 375 ? 11.624 -8.846 -24.770 1.00 85.62 375 GLY A CA 1
ATOM 2663 C C . GLY A 1 375 ? 12.287 -10.133 -25.260 1.00 85.62 375 GLY A C 1
ATOM 2664 O O . GLY A 1 375 ? 13.436 -10.078 -25.695 1.00 85.62 375 GLY A O 1
ATOM 2665 N N . ASN A 1 376 ? 11.557 -11.254 -25.274 1.00 86.19 376 ASN A N 1
ATOM 2666 C CA . ASN A 1 376 ? 12.034 -12.541 -25.788 1.00 86.19 376 ASN A CA 1
ATOM 2667 C C . ASN A 1 376 ? 11.543 -12.841 -27.212 1.00 86.19 376 ASN A C 1
ATOM 2669 O O . ASN A 1 376 ? 11.944 -13.845 -27.798 1.00 86.19 376 ASN A O 1
ATOM 2673 N N . VAL A 1 377 ? 10.714 -11.973 -27.801 1.00 85.19 377 VAL A N 1
ATOM 2674 C CA . VAL A 1 377 ? 10.345 -12.080 -29.219 1.00 85.19 377 VAL A CA 1
ATOM 2675 C C . VAL A 1 377 ? 11.471 -11.491 -30.074 1.00 85.19 377 VAL A C 1
ATOM 2677 O O . VAL A 1 377 ? 11.757 -10.296 -29.954 1.00 85.19 377 VAL A O 1
ATOM 2680 N N . PRO A 1 378 ? 12.126 -12.285 -30.939 1.00 85.31 378 PRO A N 1
ATOM 2681 C CA . PRO A 1 378 ? 13.225 -11.797 -31.751 1.00 85.31 378 PRO A CA 1
ATOM 2682 C C . PRO A 1 378 ? 12.673 -10.865 -32.835 1.00 85.31 378 PRO A C 1
ATOM 2684 O O . PRO A 1 378 ? 11.719 -11.194 -33.538 1.00 85.31 378 PRO A O 1
ATOM 2687 N N . THR A 1 379 ? 13.286 -9.697 -32.977 1.00 85.56 379 THR A N 1
ATOM 2688 C CA . THR A 1 379 ? 12.971 -8.677 -33.987 1.00 85.56 379 THR A CA 1
ATOM 2689 C C . THR A 1 379 ? 14.049 -8.578 -35.068 1.00 85.56 379 THR A C 1
ATOM 2691 O O . THR A 1 379 ? 13.828 -7.968 -36.111 1.00 85.56 379 THR A O 1
ATOM 2694 N N . ALA A 1 380 ? 15.209 -9.208 -34.859 1.00 89.69 380 ALA A N 1
ATOM 2695 C CA . ALA A 1 380 ? 16.307 -9.274 -35.813 1.00 89.69 380 ALA A CA 1
ATOM 2696 C C . ALA A 1 380 ? 16.913 -10.683 -35.872 1.00 89.69 380 ALA A C 1
ATOM 2698 O O . ALA A 1 380 ? 17.147 -11.326 -34.851 1.00 89.69 380 ALA A O 1
ATOM 2699 N N . ALA A 1 381 ? 17.272 -11.143 -37.078 1.00 91.69 381 ALA A N 1
ATOM 2700 C CA . ALA A 1 381 ? 17.829 -12.481 -37.296 1.00 91.69 381 ALA A CA 1
ATOM 2701 C C . ALA A 1 381 ? 19.123 -12.728 -36.497 1.00 91.69 381 ALA A C 1
ATOM 2703 O O . ALA A 1 381 ? 19.481 -13.871 -36.226 1.00 91.69 381 ALA A O 1
ATOM 2704 N N . ALA A 1 382 ? 19.830 -11.661 -36.108 1.00 93.50 382 ALA A N 1
ATOM 2705 C CA . ALA A 1 382 ? 20.994 -11.735 -35.234 1.00 93.50 382 ALA A CA 1
ATOM 2706 C C . ALA A 1 382 ? 20.661 -12.295 -33.839 1.00 93.50 382 ALA A C 1
ATOM 2708 O O . ALA A 1 382 ? 21.454 -13.070 -33.316 1.00 93.50 382 ALA A O 1
ATOM 2709 N N . GLN A 1 383 ? 19.486 -11.981 -33.281 1.00 89.62 383 GLN A N 1
ATOM 2710 C CA . GLN A 1 383 ? 19.046 -12.474 -31.967 1.00 89.62 383 GLN A CA 1
ATOM 2711 C C . GLN A 1 383 ? 18.797 -13.986 -31.965 1.00 89.62 383 GLN A C 1
ATOM 2713 O O . GLN A 1 383 ? 18.898 -14.630 -30.931 1.00 89.62 383 GLN A O 1
ATOM 2718 N N . CYS A 1 384 ? 18.532 -14.577 -33.130 1.00 93.56 384 CYS A N 1
ATOM 2719 C CA . CYS A 1 384 ? 18.356 -16.018 -33.275 1.00 93.56 384 CYS A CA 1
ATOM 2720 C C . CYS A 1 384 ? 19.679 -16.796 -33.328 1.00 93.56 384 CYS A C 1
ATOM 2722 O O . CYS A 1 384 ? 19.683 -18.015 -33.147 1.00 93.56 384 CYS A O 1
ATOM 2724 N N . LYS A 1 385 ? 20.800 -16.132 -33.637 1.00 94.88 385 LYS A N 1
ATOM 2725 C CA . LYS A 1 385 ? 22.097 -16.790 -33.858 1.00 94.88 385 LYS A CA 1
ATOM 2726 C C . LYS A 1 385 ? 22.768 -17.179 -32.540 1.00 94.88 385 LYS A C 1
ATOM 2728 O O . LYS A 1 385 ? 22.420 -16.671 -31.480 1.00 94.88 385 LYS A O 1
ATOM 2733 N N . ASN A 1 386 ? 23.754 -18.077 -32.617 1.00 92.62 386 ASN A N 1
ATOM 2734 C CA . ASN A 1 386 ? 24.619 -18.460 -31.490 1.00 92.62 386 ASN A CA 1
ATOM 2735 C C . ASN A 1 386 ? 23.846 -18.949 -30.251 1.00 92.62 386 ASN A C 1
ATOM 2737 O O . ASN A 1 386 ? 24.214 -18.648 -29.121 1.00 92.62 386 ASN A O 1
ATOM 2741 N N . GLY A 1 387 ? 22.754 -19.685 -30.473 1.00 90.50 387 GLY A N 1
ATOM 2742 C CA . GLY A 1 387 ? 21.905 -20.206 -29.400 1.00 90.50 387 GLY A CA 1
ATOM 2743 C C . GLY A 1 387 ? 20.818 -19.246 -28.912 1.00 90.50 387 GLY A C 1
ATOM 2744 O O . GLY A 1 387 ? 19.967 -19.679 -28.147 1.00 90.50 387 GLY A O 1
ATOM 2745 N N . GLY A 1 388 ? 20.756 -17.996 -29.390 1.00 89.00 388 GLY A N 1
ATOM 2746 C CA . GLY A 1 388 ? 19.726 -17.044 -28.949 1.00 89.00 388 GLY A CA 1
ATOM 2747 C C . GLY A 1 388 ? 18.285 -17.467 -29.282 1.00 89.00 388 GLY A C 1
ATOM 2748 O O . GLY A 1 388 ? 17.351 -17.108 -28.567 1.00 89.00 388 GLY A O 1
ATOM 2749 N N . TRP A 1 389 ? 18.091 -18.332 -30.286 1.00 93.00 389 TRP A N 1
ATOM 2750 C CA . TRP A 1 389 ? 16.793 -18.965 -30.563 1.00 93.00 389 TRP A CA 1
ATOM 2751 C C . TRP A 1 389 ? 16.268 -19.840 -29.412 1.00 93.00 389 TRP A C 1
ATOM 2753 O O . TRP A 1 389 ? 15.065 -20.060 -29.339 1.00 93.00 389 TRP A O 1
ATOM 2763 N N . MET A 1 390 ? 17.139 -20.340 -28.527 1.00 91.38 390 MET A N 1
ATOM 2764 C CA . MET A 1 390 ? 16.753 -21.224 -27.419 1.00 91.38 390 MET A CA 1
ATOM 2765 C C . MET A 1 390 ? 16.047 -20.473 -26.286 1.00 91.38 390 MET A C 1
ATOM 2767 O O . MET A 1 390 ? 15.262 -21.068 -25.556 1.00 91.38 390 MET A O 1
ATOM 2771 N N . THR A 1 391 ? 16.328 -19.178 -26.138 1.00 86.19 391 THR A N 1
ATOM 2772 C CA . THR A 1 391 ? 15.717 -18.299 -25.127 1.00 86.19 391 THR A CA 1
ATOM 2773 C C . THR A 1 391 ? 14.681 -17.352 -25.729 1.00 86.19 391 THR A C 1
ATOM 2775 O O . THR A 1 391 ? 14.057 -16.583 -25.005 1.00 86.19 391 THR A O 1
ATOM 2778 N N . SER A 1 392 ? 14.522 -17.386 -27.052 1.00 88.56 392 SER A N 1
ATOM 2779 C CA . SER A 1 392 ? 13.548 -16.580 -27.778 1.00 88.56 392 SER A CA 1
ATOM 2780 C C . SER A 1 392 ? 12.233 -17.340 -27.944 1.00 88.56 392 SER A C 1
ATOM 2782 O O . SER A 1 392 ? 12.218 -18.569 -28.053 1.00 88.56 392 SER A O 1
ATOM 2784 N N . THR A 1 393 ? 11.129 -16.611 -28.043 1.00 89.31 393 THR A N 1
ATOM 2785 C CA . THR A 1 393 ? 9.794 -17.170 -28.289 1.00 89.31 393 THR A CA 1
ATOM 2786 C C . THR A 1 393 ? 9.095 -16.442 -29.432 1.00 89.31 393 THR A C 1
ATOM 2788 O O . THR A 1 393 ? 9.438 -15.314 -29.789 1.00 89.31 393 THR A O 1
ATOM 2791 N N . ARG A 1 394 ? 8.104 -17.091 -30.044 1.00 87.69 394 ARG A N 1
ATOM 2792 C CA . ARG A 1 394 ? 7.164 -16.426 -30.955 1.00 87.69 394 ARG A CA 1
ATOM 2793 C C . ARG A 1 394 ? 6.230 -15.501 -30.169 1.00 87.69 394 ARG A C 1
ATOM 2795 O O . ARG A 1 394 ? 6.144 -15.579 -28.944 1.00 87.69 394 ARG A O 1
ATOM 2802 N N . SER A 1 395 ? 5.477 -14.658 -30.875 1.00 82.00 395 SER A N 1
ATOM 2803 C CA . SER A 1 395 ? 4.463 -13.769 -30.285 1.00 82.00 395 SER A CA 1
ATOM 2804 C C . SER A 1 395 ? 3.301 -14.495 -29.599 1.00 82.00 395 SER A C 1
ATOM 2806 O O . SER A 1 395 ? 2.499 -13.845 -28.940 1.00 82.00 395 SER A O 1
ATOM 2808 N N . ASP A 1 396 ? 3.176 -15.811 -29.773 1.00 80.88 396 ASP A N 1
ATOM 2809 C CA . ASP A 1 396 ? 2.221 -16.673 -29.067 1.00 80.88 396 ASP A CA 1
ATOM 2810 C C . ASP A 1 396 ? 2.849 -17.405 -27.862 1.00 80.88 396 ASP A C 1
ATOM 2812 O O . ASP A 1 396 ? 2.174 -18.178 -27.187 1.00 80.88 396 ASP A O 1
ATOM 2816 N N . GLY A 1 397 ? 4.137 -17.171 -27.586 1.00 81.50 397 GLY A N 1
ATOM 2817 C CA . GLY A 1 397 ? 4.897 -17.818 -26.518 1.00 81.50 397 GLY A CA 1
ATOM 2818 C C . GLY A 1 397 ? 5.523 -19.165 -26.891 1.00 81.50 397 GLY A C 1
ATOM 2819 O O . GLY A 1 397 ? 6.284 -19.712 -26.094 1.00 81.50 397 GLY A O 1
ATOM 2820 N N . SER A 1 398 ? 5.268 -19.709 -28.085 1.00 87.62 398 SER A N 1
ATOM 2821 C CA . SER A 1 398 ? 5.870 -20.976 -28.515 1.00 87.62 398 SER A CA 1
ATOM 2822 C C . SER A 1 398 ? 7.377 -20.848 -28.771 1.00 87.62 398 SER A C 1
ATOM 2824 O O . SER A 1 398 ? 7.877 -19.806 -29.202 1.00 87.62 398 SER A O 1
ATOM 2826 N N . THR A 1 399 ? 8.124 -21.924 -28.521 1.00 92.12 399 THR A N 1
ATOM 2827 C CA . THR A 1 399 ? 9.581 -21.965 -28.707 1.00 92.12 399 THR A CA 1
ATOM 2828 C C . THR A 1 399 ? 9.972 -22.260 -30.155 1.00 92.12 399 THR A C 1
ATOM 2830 O O . THR A 1 399 ? 9.227 -22.885 -30.919 1.00 92.12 399 THR A O 1
ATOM 2833 N N . PHE A 1 400 ? 11.170 -21.833 -30.551 1.00 94.00 400 PHE A N 1
ATOM 2834 C CA . PHE A 1 400 ? 11.736 -22.173 -31.856 1.00 94.00 400 PHE A CA 1
ATOM 2835 C C . PHE A 1 400 ? 12.353 -23.573 -31.844 1.00 94.00 400 PHE A C 1
ATOM 2837 O O . PHE A 1 400 ? 12.968 -23.987 -30.867 1.00 94.00 400 PHE A O 1
ATOM 2844 N N . LYS A 1 401 ? 12.219 -24.311 -32.950 1.00 96.31 401 LYS A N 1
ATOM 2845 C CA . LYS A 1 401 ? 12.762 -25.673 -33.097 1.00 96.31 401 LYS A CA 1
ATOM 2846 C C . LYS A 1 401 ? 14.272 -25.681 -33.320 1.00 96.31 401 LYS A C 1
ATOM 2848 O O . LYS A 1 401 ? 14.941 -26.656 -32.993 1.00 96.31 401 LYS A O 1
ATOM 2853 N N . ASN A 1 402 ? 14.789 -24.641 -33.969 1.00 96.38 402 ASN A N 1
ATOM 2854 C CA . ASN A 1 402 ? 16.204 -24.441 -34.263 1.00 96.38 402 ASN A CA 1
ATOM 2855 C C . ASN A 1 402 ? 16.456 -22.984 -34.697 1.00 96.38 402 ASN A C 1
ATOM 2857 O O . ASN A 1 402 ? 15.528 -22.194 -34.873 1.00 96.38 402 ASN A O 1
ATOM 2861 N N . GLN A 1 403 ? 17.724 -22.634 -34.923 1.00 97.31 403 GLN A N 1
ATOM 2862 C CA . GLN A 1 403 ? 18.123 -21.302 -35.389 1.00 97.31 403 GLN A CA 1
ATOM 2863 C C . GLN A 1 403 ? 17.448 -20.890 -36.710 1.00 97.31 403 GLN A C 1
ATOM 2865 O O . GLN A 1 403 ? 17.103 -19.722 -36.873 1.00 97.31 403 GLN A O 1
ATOM 2870 N N . GLY A 1 404 ? 17.274 -21.822 -37.653 1.00 96.94 404 GLY A N 1
ATOM 2871 C CA . GLY A 1 404 ? 16.654 -21.542 -38.950 1.00 96.94 404 GLY A CA 1
ATOM 2872 C C . GLY A 1 404 ? 15.187 -21.140 -38.814 1.00 96.94 404 GLY A C 1
ATOM 2873 O O . GLY A 1 404 ? 14.776 -20.157 -39.418 1.00 96.94 404 GLY A O 1
ATOM 2874 N N . ASP A 1 405 ? 14.446 -21.842 -37.956 1.00 96.94 405 ASP A N 1
ATOM 2875 C CA . ASP A 1 405 ? 13.049 -21.551 -37.606 1.00 96.94 405 ASP A CA 1
ATOM 2876 C C . ASP A 1 405 ? 12.897 -20.140 -37.005 1.00 96.94 405 ASP A C 1
ATOM 2878 O O . ASP A 1 405 ? 12.095 -19.339 -37.474 1.00 96.94 405 ASP A O 1
ATOM 2882 N N . CYS A 1 406 ? 13.760 -19.771 -36.054 1.00 95.94 406 CYS A N 1
ATOM 2883 C CA . CYS A 1 406 ? 13.775 -18.419 -35.483 1.00 95.94 406 CYS A CA 1
ATOM 2884 C C . CYS A 1 406 ? 14.080 -17.335 -36.530 1.00 95.94 406 CYS A C 1
ATOM 2886 O O . CYS A 1 406 ? 13.386 -16.322 -36.605 1.00 95.94 406 CYS A O 1
ATOM 2888 N N . ILE A 1 407 ? 15.095 -17.541 -37.377 1.00 96.06 407 ILE A N 1
ATOM 2889 C CA . ILE A 1 407 ? 15.441 -16.578 -38.436 1.00 96.06 407 ILE A CA 1
ATOM 2890 C C . ILE A 1 407 ? 14.296 -16.448 -39.448 1.00 96.06 407 ILE A C 1
ATOM 2892 O O . ILE A 1 407 ? 14.005 -15.343 -39.907 1.00 96.06 407 ILE A O 1
ATOM 2896 N N . GLN A 1 408 ? 13.636 -17.556 -39.791 1.00 96.12 408 GLN A N 1
ATOM 2897 C CA . GLN A 1 408 ? 12.475 -17.549 -40.673 1.00 96.12 408 GLN A CA 1
ATOM 2898 C C . GLN A 1 408 ? 11.320 -16.751 -40.065 1.00 96.12 408 GLN A C 1
ATOM 2900 O O . GLN A 1 408 ? 10.743 -15.917 -40.766 1.00 96.12 408 GLN A O 1
ATOM 2905 N N . TYR A 1 409 ? 11.033 -16.943 -38.778 1.00 94.69 409 TYR A N 1
ATOM 2906 C CA . TYR A 1 409 ? 10.023 -16.166 -38.066 1.00 94.69 409 TYR A CA 1
ATOM 2907 C C . TYR A 1 409 ? 10.331 -14.669 -38.106 1.00 94.69 409 TYR A C 1
ATOM 2909 O O . TYR A 1 409 ? 9.464 -13.887 -38.481 1.00 94.69 409 TYR A O 1
ATOM 2917 N N . VAL A 1 410 ? 11.574 -14.255 -37.837 1.00 92.06 410 VAL A N 1
ATOM 2918 C CA . VAL A 1 410 ? 11.952 -12.835 -37.942 1.00 92.06 410 VAL A CA 1
ATOM 2919 C C . VAL A 1 410 ? 11.737 -12.290 -39.359 1.00 92.06 410 VAL A C 1
ATOM 2921 O O . VAL A 1 410 ? 11.255 -11.174 -39.529 1.00 92.06 410 VAL A O 1
ATOM 2924 N N . ASN A 1 411 ? 12.083 -13.066 -40.387 1.00 92.94 411 ASN A N 1
ATOM 2925 C CA . ASN A 1 411 ? 11.993 -12.613 -41.776 1.00 92.94 411 ASN A CA 1
ATOM 2926 C C . ASN A 1 411 ? 10.559 -12.604 -42.330 1.00 92.94 411 ASN A C 1
ATOM 2928 O O . ASN A 1 411 ? 10.293 -11.899 -43.301 1.00 92.94 411 ASN A O 1
ATOM 2932 N N . THR A 1 412 ? 9.658 -13.428 -41.783 1.00 92.44 412 THR A N 1
ATOM 2933 C CA . THR A 1 412 ? 8.346 -13.705 -42.399 1.00 92.44 412 THR A CA 1
ATOM 2934 C C . THR A 1 412 ? 7.145 -13.493 -41.478 1.00 92.44 412 THR A C 1
ATOM 2936 O O . THR A 1 412 ? 6.018 -13.449 -41.970 1.00 92.44 412 THR A O 1
ATOM 2939 N N . GLY A 1 413 ? 7.365 -13.367 -40.168 1.00 81.31 413 GLY A N 1
ATOM 2940 C CA . GLY A 1 413 ? 6.323 -13.302 -39.142 1.00 81.31 413 GLY A CA 1
ATOM 2941 C C . GLY A 1 413 ? 5.541 -14.605 -38.946 1.00 81.31 413 GLY A C 1
ATOM 2942 O O . GLY A 1 413 ? 4.439 -14.557 -38.405 1.00 81.31 413 GLY A O 1
ATOM 2943 N N . LYS A 1 414 ? 6.055 -15.745 -39.433 1.00 74.94 414 LYS A N 1
ATOM 2944 C CA . LYS A 1 414 ? 5.383 -17.054 -39.417 1.00 74.94 414 LYS A CA 1
ATOM 2945 C C . LYS A 1 414 ? 6.230 -18.136 -38.772 1.00 74.94 414 LYS A C 1
ATOM 2947 O O . LYS A 1 414 ? 7.460 -18.124 -38.999 1.00 74.94 414 LYS A O 1
#

pLDDT: mean 92.4, std 13.47, range [34.78, 98.94]